Protein AF-A0A938QRY2-F1 (afdb_monomer)

Secondary structure (DSSP, 8-state):
--PPP-------------------------------------------------------------------------SSS--EEEEEEEETT-S-EEEEEEE-TT-EEEEEEEEEEEETTEEE-TB--TTT-EETTEETTBEEEEES--TT---EE-TTEEEEE-SSSEEEEEEE-SS-SSS--TTTTTT-EEEEEEEEEESSEE--EEEGGGGGGS-GGG-TTSEEEEE-SSEEEEEEHHHHHHTHHHHHHHHHHHHHHHHHHHHHHSS-GGGGPPEEEEE-SGGGGT-SEE-SSSEEE-THHHHS-GGG-GGGTTSTTS--HHHHHHHHHHHHTGGG--GGGTT-TTTSHHHHHHHHHHHTT-GGG-TTTTTTTTTHHHHHHH--HHHHHH-HHHHHHHHHHHHHHH-TTHHHHHHHHHTT--TTTTT--SSHHHHHHHHHHHHHHHHTS--HHHHHHTT---

Radius of gyration: 24.45 Å; Cα contacts (8 Å, |Δi|>4): 874; chains: 1; bounding box: 63×70×65 Å

Mean predicted aligned error: 9.19 Å

pLDDT: mean 85.68, std 22.12, range [24.5, 98.81]

Solvent-accessible surface area (backbone atoms only — not comparable to full-atom values): 26254 Å² total; per-residue (Å²): 137,87,84,85,81,88,78,81,82,77,83,80,83,79,87,60,68,78,84,82,79,90,74,91,83,84,89,90,89,83,90,87,88,88,88,91,82,90,80,90,78,91,77,92,78,92,78,91,76,91,76,92,75,93,74,93,71,94,69,89,72,80,77,78,88,83,66,91,72,73,64,72,61,80,43,94,48,57,45,48,51,64,50,44,73,51,73,48,69,47,48,47,57,33,60,71,36,57,61,25,34,25,31,46,54,76,36,57,33,44,38,37,39,48,63,38,32,26,57,88,81,42,79,25,41,33,57,25,39,61,88,82,32,67,46,95,86,30,25,26,48,13,29,32,38,31,57,51,86,48,76,87,60,76,73,41,73,32,26,50,50,35,78,47,65,28,86,43,73,29,47,34,33,38,32,58,36,71,72,49,88,73,34,51,63,67,43,66,41,74,67,32,36,54,36,30,47,37,36,44,35,31,79,33,25,9,26,22,67,40,44,48,92,47,50,94,75,50,67,62,95,53,32,67,54,42,39,33,30,40,31,48,95,46,37,32,39,50,44,48,39,68,49,48,64,75,33,48,94,37,30,58,54,9,44,53,41,52,37,52,45,49,51,50,42,26,60,43,36,69,50,55,33,77,84,68,42,58,44,32,39,36,69,21,70,76,46,57,85,46,35,68,59,44,57,48,55,48,28,35,28,25,52,47,38,63,72,47,57,69,48,45,17,55,45,29,45,54,41,82,78,24,60,51,60,66,63,34,30,38,49,17,50,44,47,64,24,35,72,31,26,42,57,69,39,66,72,44,70,71,24,62,14,44,58,38,27,52,50,37,30,60,75,70,69,52,53,91,72,43,96,46,79,90,52,56,52,72,58,47,66,64,38,61,74,70,55,55,49,69,56,42,47,74,30,42,50,60,38,33,41,60,55,48,52,48,39,72,73,65,32,85,59,27,56,34,45,36,30,51,66,43,66,84,39,43,45,73,76,40,55,70,78,88,45,68,35,37,25,40,40,42,48,48,53,47,45,19,64,38,65,75,44,86,50,61,69,58,40,57,58,66,52,52,58,103

Foldseek 3Di:
DDDDDDDDDDDDDDDFDDDDDDDDDDDDDDDDDDDDDDDDDDDDDDDDDDDDDDDDDPDPDPDDPPDPPPLQWFWADALKDDRFKTKTKAWQLHQKHQNQFWDAAFFKKKKAKAWWKAFPNDTAALQEDCVVHDELRGHAFHKWKAFFLAAPDHIDGATRIDMDGYRHGGTMIIHGRQDYNRFDQLQSSPPMGIIMIMMMGGSGIGAHEAELVCLLVRPLVSRPSQWYWYDYQAATETAGSVLCVVLVVQQSVLSVLLVLLQVLLCLLLVHHGSRSHHEYEYEYCVCVVRDQWAAHRHIYHHCCCRVNDLLRHSSNNNPLSRDCLVSQLSRLLRSCCHNNADVLCVLPSRQRSVVSSLSSCVVVVNCPNPPCSPPLCVCAVVLLVDNDVVCCSVDSSNVNNLVVVLCVVQHDCLSSQLSVVCNPDHNVQLVDPPDQQSSVVSSQVSSCRSRVHRPVVSCVSNPRHD

Sequence (466 aa):
MNAQPRGRTLLLAVAAAALALASGGACTTAADDGGPGEGEGEGEGEGEGEGEGEGEGEGEGEGDDESGIVYDVTVDVGPSGPYGTHTFAVPARTNWVNTGLFLRAGQTAQIAASGTWSVGGVAVTPAGEASLGTERGCPWGALVARSGLRFEDALTCIGAGATFTASVDDVVYVGMIASSDLGETYESRLTLDGQLTVTVTSAGDTVPTVPRDALATFPLGSVSSGWVELQSAHHLVTIEVAEVVADLDAAGASLDTLDDIYDVERQLRGQGPFLEQRVRWVKDATIASFAYMLAGNPIRCVPELMNGVATQRILRASEAATDIWGFSHELGHLFTMTNGAWVYQYNNMESWPNIFTLRVLRTLNRTAFQPNVDTYCDGRDAYLAGGAYETFKNDPFVQLCFLMEFEEQYGASFYEQFFQGMNSQTNEDVGWDGTDQATWRYVRDRFNLAAGEDTTPRWNAWRVPL

Structure (mmCIF, N/CA/C/O backbone):
data_AF-A0A938QRY2-F1
#
_entry.id   AF-A0A938QRY2-F1
#
loop_
_atom_site.group_PDB
_atom_site.id
_atom_site.type_symbol
_atom_site.label_atom_id
_atom_site.label_alt_id
_atom_site.label_comp_id
_atom_site.label_asym_id
_atom_site.label_entity_id
_atom_site.label_seq_id
_atom_site.pdbx_PDB_ins_code
_atom_site.Cartn_x
_atom_site.Cartn_y
_atom_site.Cartn_z
_atom_site.occupancy
_atom_site.B_iso_or_equiv
_atom_site.auth_seq_id
_atom_site.auth_comp_id
_atom_site.auth_asym_id
_atom_site.auth_atom_id
_atom_site.pdbx_PDB_model_num
ATOM 1 N N . MET A 1 1 ? -8.093 46.188 8.862 1.00 30.42 1 MET A N 1
ATOM 2 C CA . MET A 1 1 ? -8.497 46.200 7.442 1.00 30.42 1 MET A CA 1
ATOM 3 C C . MET A 1 1 ? -7.391 45.527 6.644 1.00 30.42 1 MET A C 1
ATOM 5 O O . MET A 1 1 ? -6.279 46.026 6.653 1.00 30.42 1 MET A O 1
ATOM 9 N N . ASN A 1 2 ? -7.737 44.373 6.067 1.00 30.55 2 ASN A N 1
ATOM 10 C CA . ASN A 1 2 ? -7.108 43.605 4.985 1.00 30.55 2 ASN A CA 1
ATOM 11 C C . ASN A 1 2 ? -5.617 43.238 5.077 1.00 30.55 2 ASN A C 1
ATOM 13 O O . ASN A 1 2 ? -4.759 43.934 4.549 1.00 30.55 2 ASN A O 1
ATOM 17 N N . ALA A 1 3 ? -5.357 42.049 5.629 1.00 24.50 3 ALA A N 1
ATOM 18 C CA . ALA A 1 3 ? -4.198 41.230 5.287 1.00 24.50 3 ALA A CA 1
ATOM 19 C C . ALA A 1 3 ? -4.676 40.082 4.375 1.00 24.50 3 ALA A C 1
ATOM 21 O O . ALA A 1 3 ? -5.581 39.337 4.750 1.00 24.50 3 ALA A O 1
ATOM 22 N N . GLN A 1 4 ? -4.120 39.985 3.166 1.00 24.50 4 GLN A N 1
ATOM 23 C CA . GLN A 1 4 ? -4.312 38.854 2.250 1.00 24.50 4 GLN A CA 1
ATOM 24 C C . GLN A 1 4 ? -3.376 37.700 2.643 1.00 24.50 4 GLN A C 1
ATOM 26 O O . GLN A 1 4 ? -2.191 37.960 2.870 1.00 24.50 4 GLN A O 1
ATOM 31 N N . PRO A 1 5 ? -3.835 36.437 2.661 1.00 31.09 5 PRO A N 1
ATOM 32 C CA . PRO A 1 5 ? -2.943 35.293 2.750 1.00 31.09 5 PRO A CA 1
ATOM 33 C C . PRO A 1 5 ? -2.466 34.875 1.350 1.00 31.09 5 PRO A C 1
ATOM 35 O O . PRO A 1 5 ? -3.246 34.798 0.401 1.00 31.09 5 PRO A O 1
ATOM 38 N N . ARG A 1 6 ? -1.164 34.597 1.229 1.00 29.06 6 ARG A N 1
ATOM 39 C CA . ARG A 1 6 ? -0.569 33.914 0.075 1.00 29.06 6 ARG A CA 1
ATOM 40 C C . ARG A 1 6 ? -0.876 32.421 0.204 1.00 29.06 6 ARG A C 1
ATOM 42 O O . ARG A 1 6 ? -0.249 31.743 1.010 1.00 29.06 6 ARG A O 1
ATOM 49 N N . GLY A 1 7 ? -1.846 31.930 -0.560 1.00 24.86 7 GLY A N 1
ATOM 50 C CA . GLY A 1 7 ? -2.059 30.497 -0.748 1.00 24.86 7 GLY A CA 1
ATOM 51 C C . GLY A 1 7 ? -1.039 29.953 -1.744 1.00 24.86 7 GLY A C 1
ATOM 52 O O . GLY A 1 7 ? -1.020 30.381 -2.896 1.00 24.86 7 GLY A O 1
ATOM 53 N N . ARG A 1 8 ? -0.175 29.038 -1.297 1.00 28.48 8 ARG A N 1
ATOM 54 C CA . ARG A 1 8 ? 0.527 28.103 -2.180 1.00 28.48 8 ARG A CA 1
ATOM 55 C C . ARG A 1 8 ? -0.443 26.957 -2.454 1.00 28.48 8 ARG A C 1
ATOM 57 O O . ARG A 1 8 ? -0.758 26.198 -1.545 1.00 28.48 8 ARG A O 1
ATOM 64 N N . THR A 1 9 ? -0.947 26.879 -3.677 1.00 26.42 9 THR A N 1
ATOM 65 C CA . THR A 1 9 ? -1.735 25.741 -4.155 1.00 26.42 9 THR A CA 1
ATOM 66 C C . THR A 1 9 ? -0.767 24.597 -4.438 1.00 26.42 9 THR A C 1
ATOM 68 O O . THR A 1 9 ? -0.006 24.662 -5.400 1.00 26.42 9 THR A O 1
ATOM 71 N N . LEU A 1 10 ? -0.754 23.586 -3.570 1.00 26.06 10 LEU A N 1
ATOM 72 C CA . LEU A 1 10 ? -0.122 22.298 -3.843 1.00 26.06 10 LEU A CA 1
ATOM 73 C C . LEU A 1 10 ? -1.037 21.570 -4.845 1.00 26.06 10 LEU A C 1
ATOM 75 O O . LEU A 1 10 ? -2.190 21.288 -4.518 1.00 26.06 10 LEU A O 1
ATOM 79 N N . LEU A 1 11 ? -0.583 21.349 -6.082 1.00 25.53 11 LEU A N 1
ATOM 80 C CA . LEU A 1 11 ? -1.295 20.482 -7.024 1.00 25.53 11 LEU A CA 1
ATOM 81 C C . LEU A 1 11 ? -1.089 19.027 -6.578 1.00 25.53 11 LEU A C 1
ATOM 83 O O . LEU A 1 11 ? 0.004 18.491 -6.734 1.00 25.53 11 LEU A O 1
ATOM 87 N N . LEU A 1 12 ? -2.133 18.398 -6.032 1.00 29.03 12 LEU A N 1
ATOM 88 C CA . LEU A 1 12 ? -2.225 16.939 -5.969 1.00 29.03 12 LEU A CA 1
ATOM 89 C C . LEU A 1 12 ? -2.516 16.422 -7.384 1.00 29.03 12 LEU A C 1
ATOM 91 O O . LEU A 1 12 ? -3.552 16.753 -7.963 1.00 29.03 12 LEU A O 1
ATOM 95 N N . ALA A 1 13 ? -1.613 15.613 -7.932 1.00 28.31 13 ALA A N 1
ATOM 96 C CA . ALA A 1 13 ? -1.893 14.806 -9.110 1.00 28.31 13 ALA A CA 1
ATOM 97 C C . ALA A 1 13 ? -2.621 13.534 -8.652 1.00 28.31 13 ALA A C 1
ATOM 99 O O . ALA A 1 13 ? -2.024 12.660 -8.031 1.00 28.31 13 ALA A O 1
ATOM 100 N N . VAL A 1 14 ? -3.924 13.459 -8.918 1.00 30.34 14 VAL A N 1
ATOM 101 C CA . VAL A 1 14 ? -4.709 12.225 -8.801 1.00 30.34 14 VAL A CA 1
ATOM 102 C C . VAL A 1 14 ? -4.684 11.564 -10.176 1.00 30.34 14 VAL A C 1
ATOM 104 O O . VAL A 1 14 ? -5.263 12.096 -11.124 1.00 30.34 14 VAL A O 1
ATOM 107 N N . ALA A 1 15 ? -3.983 10.438 -10.301 1.00 32.66 15 ALA A N 1
ATOM 108 C CA . ALA A 1 15 ? -4.029 9.612 -11.499 1.00 32.66 15 ALA A CA 1
ATOM 109 C C . ALA A 1 15 ? -5.317 8.772 -11.468 1.00 32.66 15 ALA A C 1
ATOM 111 O O . ALA A 1 15 ? -5.483 7.889 -10.634 1.00 32.66 15 ALA A O 1
ATOM 112 N N . ALA A 1 16 ? -6.258 9.093 -12.355 1.00 27.73 16 ALA A N 1
ATOM 113 C CA . ALA A 1 16 ? -7.406 8.251 -12.666 1.00 27.73 16 ALA A CA 1
ATOM 114 C C . ALA A 1 16 ? -7.140 7.593 -14.024 1.00 27.73 16 ALA A C 1
ATOM 116 O O . ALA A 1 16 ? -7.112 8.278 -15.050 1.00 27.73 16 ALA A O 1
ATOM 117 N N . ALA A 1 17 ? -6.915 6.280 -14.039 1.00 33.44 17 ALA A N 1
ATOM 118 C CA . ALA A 1 17 ? -6.698 5.532 -15.269 1.00 33.44 17 ALA A CA 1
ATOM 119 C C . ALA A 1 17 ? -8.042 5.173 -15.923 1.00 33.44 17 ALA A C 1
ATOM 121 O O . ALA A 1 17 ? -8.862 4.438 -15.372 1.00 33.44 17 ALA A O 1
ATOM 122 N N . ALA A 1 18 ? -8.259 5.677 -17.138 1.00 27.84 18 ALA A N 1
ATOM 123 C CA . ALA A 1 18 ? -9.341 5.238 -18.006 1.00 27.84 18 ALA A CA 1
ATOM 124 C C . ALA A 1 18 ? -8.944 3.925 -18.702 1.00 27.84 18 ALA A C 1
ATOM 126 O O . ALA A 1 18 ? -8.053 3.904 -19.549 1.00 27.84 18 ALA A O 1
ATOM 127 N N . LEU A 1 19 ? -9.641 2.833 -18.382 1.00 30.30 19 LEU A N 1
ATOM 128 C CA . LEU A 1 19 ? -9.538 1.575 -19.119 1.00 30.30 19 LEU A CA 1
ATOM 129 C C . LEU A 1 19 ? -10.195 1.746 -20.503 1.00 30.30 19 LEU A C 1
ATOM 131 O O . LEU A 1 19 ? -11.420 1.816 -20.626 1.00 30.30 19 LEU A O 1
ATOM 135 N N . ALA A 1 20 ? -9.385 1.850 -21.558 1.00 29.83 20 ALA A N 1
ATOM 136 C CA . ALA A 1 20 ? -9.870 2.012 -22.925 1.00 29.83 20 ALA A CA 1
ATOM 137 C C . ALA A 1 20 ? -10.377 0.677 -23.504 1.00 29.83 20 ALA A C 1
ATOM 139 O O . ALA A 1 20 ? -9.611 -0.154 -23.987 1.00 29.83 20 ALA A O 1
ATOM 140 N N . LEU A 1 21 ? -11.700 0.492 -23.517 1.00 31.72 21 LEU A N 1
ATOM 141 C CA . LEU A 1 21 ? -12.365 -0.476 -24.393 1.00 31.72 21 LEU A CA 1
ATOM 142 C C . LEU A 1 21 ? -12.368 0.068 -25.829 1.00 31.72 21 LEU A C 1
ATOM 144 O O . LEU A 1 21 ? -13.072 1.027 -26.151 1.00 31.72 21 LEU A O 1
ATOM 148 N N . ALA A 1 22 ? -11.577 -0.555 -26.702 1.00 29.14 22 ALA A N 1
ATOM 149 C CA . ALA A 1 22 ? -11.491 -0.211 -28.115 1.00 29.14 22 ALA A CA 1
ATOM 150 C C . ALA A 1 22 ? -12.839 -0.419 -28.835 1.00 29.14 22 ALA A C 1
ATOM 152 O O . ALA A 1 22 ? -13.303 -1.543 -29.027 1.00 29.14 22 AL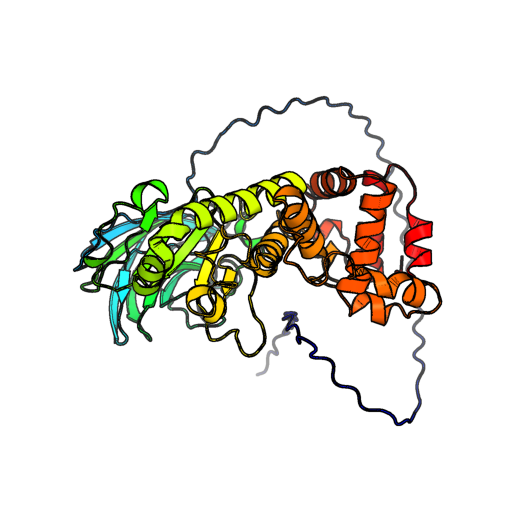A A O 1
ATOM 153 N N . SER A 1 23 ? -13.444 0.673 -29.308 1.00 32.38 23 SER A N 1
ATOM 154 C CA . SER A 1 23 ? -14.438 0.641 -30.384 1.00 32.38 23 SER A CA 1
ATOM 155 C C . SER A 1 23 ? -14.147 1.774 -31.369 1.00 32.38 23 SER A C 1
ATOM 157 O O . SER A 1 23 ? -13.996 2.933 -30.995 1.00 32.38 23 SER A O 1
ATOM 159 N N . GLY A 1 24 ? -13.954 1.401 -32.635 1.00 33.88 24 GLY A N 1
ATOM 160 C CA . GLY A 1 24 ? -13.515 2.301 -33.696 1.00 33.88 24 GLY A CA 1
ATOM 161 C C . GLY A 1 24 ? -14.592 3.288 -34.148 1.00 33.88 24 GLY A C 1
ATOM 162 O O . GLY A 1 24 ? -15.779 2.970 -34.181 1.00 33.88 24 GLY A O 1
ATOM 163 N N . GLY A 1 25 ? -14.160 4.473 -34.578 1.00 28.09 25 GLY A N 1
ATOM 164 C CA . GLY A 1 25 ? -15.021 5.470 -35.211 1.00 28.09 25 GLY A CA 1
ATOM 165 C C . GLY A 1 25 ? -14.231 6.718 -35.596 1.00 28.09 25 GLY A C 1
ATOM 166 O O . GLY A 1 25 ? -13.577 7.327 -34.763 1.00 28.09 25 GLY A O 1
ATOM 167 N N . ALA A 1 26 ? -14.245 7.050 -36.882 1.00 32.41 26 ALA A N 1
ATOM 168 C CA . ALA A 1 26 ? -13.320 7.956 -37.550 1.00 32.41 26 ALA A CA 1
ATOM 169 C C . ALA A 1 26 ? -13.656 9.467 -37.455 1.00 32.41 26 ALA A C 1
ATOM 171 O O . ALA A 1 26 ? -14.821 9.844 -37.433 1.00 32.41 26 ALA A O 1
ATOM 172 N N . CYS A 1 27 ? -12.593 10.279 -37.589 1.00 28.53 27 CYS A N 1
ATOM 173 C CA . CYS A 1 27 ? -12.458 11.525 -38.377 1.00 28.53 27 CYS A CA 1
ATOM 174 C C . CYS A 1 27 ? -13.296 12.782 -38.020 1.00 28.53 27 CYS A C 1
ATOM 176 O O . CYS A 1 27 ? -14.507 12.808 -38.204 1.00 28.53 27 CYS A O 1
ATOM 178 N N . THR A 1 28 ? -12.636 13.903 -37.677 1.00 30.59 28 THR A N 1
ATOM 179 C CA . THR A 1 28 ? -12.465 15.121 -38.522 1.00 30.59 28 THR A CA 1
ATOM 180 C C . THR A 1 28 ? -11.819 16.296 -37.757 1.00 30.59 28 THR A C 1
ATOM 182 O O . THR A 1 28 ? -11.776 16.334 -36.536 1.00 30.59 28 THR A O 1
ATOM 185 N N . THR A 1 29 ? -11.248 17.199 -38.554 1.00 37.53 29 THR A N 1
ATOM 186 C CA . THR A 1 29 ? -10.193 18.218 -38.377 1.00 37.53 29 THR A CA 1
ATOM 187 C C . THR A 1 29 ? -10.603 19.603 -37.837 1.00 37.53 29 THR A C 1
ATOM 189 O O . THR A 1 29 ? -11.745 19.991 -38.062 1.00 37.53 29 THR A O 1
ATOM 192 N N . ALA A 1 30 ? -9.610 20.381 -37.344 1.00 33.34 30 ALA A N 1
ATOM 193 C CA . ALA A 1 30 ? -9.299 21.826 -37.600 1.00 33.34 30 ALA A CA 1
ATOM 194 C C . ALA A 1 30 ? -8.798 22.550 -36.314 1.00 33.34 30 ALA A C 1
ATOM 196 O O . ALA A 1 30 ? -9.484 22.503 -35.303 1.00 33.34 30 ALA A O 1
ATOM 197 N N . ALA A 1 31 ? -7.529 22.991 -36.234 1.00 33.50 31 ALA A N 1
ATOM 198 C CA . ALA A 1 31 ? -6.972 24.331 -36.554 1.00 33.50 31 ALA A CA 1
ATOM 199 C C . ALA A 1 31 ? -7.366 25.461 -35.565 1.00 33.50 31 ALA A C 1
ATOM 201 O O . ALA A 1 31 ? -8.551 25.747 -35.449 1.00 33.50 31 ALA A O 1
ATOM 202 N N . ASP A 1 32 ? -6.407 26.112 -34.877 1.00 34.97 32 ASP A N 1
ATOM 203 C CA . ASP A 1 32 ? -5.857 27.443 -35.246 1.00 34.97 32 ASP A CA 1
ATOM 204 C C . ASP A 1 32 ? -4.970 28.105 -34.145 1.00 34.97 32 ASP A C 1
ATOM 206 O O . ASP A 1 32 ? -5.260 28.013 -32.955 1.00 34.97 32 ASP A O 1
ATOM 210 N N . ASP A 1 33 ? -3.896 28.746 -34.621 1.00 32.41 33 ASP A N 1
ATOM 211 C CA . ASP A 1 33 ? -3.043 29.874 -34.178 1.00 32.41 33 ASP A CA 1
ATOM 212 C C . ASP A 1 33 ? -2.858 30.374 -32.714 1.00 32.41 33 ASP A C 1
ATOM 214 O O . ASP A 1 33 ? -3.783 30.835 -32.049 1.00 32.41 33 ASP A O 1
ATOM 218 N N . GLY A 1 34 ? -1.572 30.582 -32.347 1.00 30.95 34 GLY A N 1
ATOM 219 C CA . GLY A 1 34 ? -1.058 31.950 -32.102 1.00 30.95 34 GLY A CA 1
ATOM 220 C C . GLY A 1 34 ? -0.321 32.280 -30.782 1.00 30.95 34 GLY A C 1
ATOM 221 O O . GLY A 1 34 ? -0.951 32.390 -29.736 1.00 30.95 34 GLY A O 1
ATOM 222 N N . GLY A 1 35 ? 0.975 32.643 -30.868 1.00 32.34 35 GLY A N 1
ATOM 223 C CA . GLY A 1 35 ? 1.604 33.656 -29.985 1.00 32.34 35 GLY A CA 1
ATOM 224 C C . GLY A 1 35 ? 3.000 33.341 -29.397 1.00 32.34 35 GLY A C 1
ATOM 225 O O . GLY A 1 35 ? 3.109 32.397 -28.621 1.00 32.34 35 GLY A O 1
ATOM 226 N N . PRO A 1 36 ? 4.056 34.142 -29.684 1.00 41.91 36 PRO A N 1
ATOM 227 C CA . PRO A 1 36 ? 5.399 33.973 -29.119 1.00 41.91 36 PRO A CA 1
ATOM 228 C C . PRO A 1 36 ? 5.621 34.835 -27.862 1.00 41.91 36 PRO A C 1
ATOM 230 O O . PRO A 1 36 ? 5.147 35.969 -27.784 1.00 41.91 36 PRO A O 1
ATOM 233 N N . GLY A 1 37 ? 6.388 34.317 -26.900 1.00 35.59 37 GLY A N 1
ATOM 234 C CA . GLY A 1 37 ? 6.862 35.057 -25.730 1.00 35.59 37 GLY A CA 1
ATOM 235 C C . GLY A 1 37 ? 8.364 34.868 -25.552 1.00 35.59 37 GLY A C 1
ATOM 236 O O . GLY A 1 37 ? 8.800 33.819 -25.093 1.00 35.59 37 GLY A O 1
ATOM 237 N N . GLU A 1 38 ? 9.136 35.879 -25.946 1.00 39.19 38 GLU A N 1
ATOM 238 C CA . GLU A 1 38 ? 10.567 35.992 -25.663 1.00 39.19 38 GLU A CA 1
ATOM 239 C C . GLU A 1 38 ? 10.788 36.402 -24.201 1.00 39.19 38 GLU A C 1
ATOM 241 O O . GLU A 1 38 ? 10.083 37.265 -23.670 1.00 39.19 38 GLU A O 1
ATOM 246 N N . GLY A 1 39 ? 11.784 35.796 -23.560 1.00 34.94 39 GLY A N 1
ATOM 247 C CA . GLY A 1 39 ? 12.218 36.129 -22.209 1.00 34.94 39 GLY A CA 1
ATOM 248 C C . GLY A 1 39 ? 13.662 35.699 -22.007 1.00 34.94 39 GLY A C 1
ATOM 249 O O . GLY A 1 39 ? 13.920 34.591 -21.549 1.00 34.94 39 GLY A O 1
ATOM 250 N N . GLU A 1 40 ? 14.588 36.576 -22.389 1.00 36.53 40 GLU A N 1
ATOM 251 C CA . GLU A 1 40 ? 16.009 36.461 -22.068 1.00 36.53 40 GLU A CA 1
ATOM 252 C C . GLU A 1 40 ? 16.238 36.671 -20.565 1.00 36.53 40 GLU A C 1
ATOM 254 O O . GLU A 1 40 ? 15.681 37.587 -19.953 1.00 36.53 40 GLU A O 1
ATOM 259 N N . GLY A 1 41 ? 17.081 35.827 -19.979 1.00 34.09 41 GLY A N 1
ATOM 260 C CA . GLY A 1 41 ? 17.512 35.924 -18.592 1.00 34.09 41 GLY A CA 1
ATOM 261 C C . GLY A 1 41 ? 18.838 35.204 -18.416 1.00 34.09 41 GLY A C 1
ATOM 262 O O . GLY A 1 41 ? 18.864 34.034 -18.050 1.00 34.09 41 GLY A O 1
ATOM 263 N N . GLU A 1 42 ? 19.927 35.909 -18.718 1.00 35.97 42 GLU A N 1
ATOM 264 C CA . GLU A 1 42 ? 21.288 35.482 -18.405 1.00 35.97 42 GLU A CA 1
ATOM 265 C C . GLU A 1 42 ? 21.507 35.464 -16.886 1.00 35.97 42 GLU A C 1
ATOM 267 O O . GLU A 1 42 ? 21.163 36.410 -16.173 1.00 35.97 42 GLU A O 1
ATOM 272 N N . GLY A 1 43 ? 22.102 34.379 -16.398 1.00 34.41 43 GLY A N 1
ATOM 273 C CA . GLY A 1 43 ? 22.508 34.212 -15.010 1.00 34.41 43 GLY A CA 1
ATOM 274 C C . GLY A 1 43 ? 23.695 33.267 -14.942 1.00 34.41 43 GLY A C 1
ATOM 275 O O . GLY A 1 43 ? 23.524 32.072 -14.725 1.00 34.41 43 GLY A O 1
ATOM 276 N N . GLU A 1 44 ? 24.890 33.811 -15.165 1.00 36.22 44 GLU A N 1
ATOM 277 C CA . GLU A 1 44 ? 26.151 33.121 -14.907 1.00 36.22 44 GLU A CA 1
ATOM 278 C C . GLU A 1 44 ? 26.337 32.910 -13.398 1.00 36.22 44 GLU A C 1
ATOM 280 O O . GLU A 1 44 ? 26.214 33.839 -12.596 1.00 36.22 44 GLU A O 1
ATOM 285 N N . GLY A 1 45 ? 26.647 31.674 -13.021 1.00 35.19 45 GLY A N 1
ATOM 286 C CA . GLY A 1 45 ? 27.006 31.282 -11.667 1.00 35.19 45 GLY A CA 1
ATOM 287 C C . GLY A 1 45 ? 28.014 30.148 -11.729 1.00 35.19 45 GLY A C 1
ATOM 288 O O . GLY A 1 45 ? 27.641 28.983 -11.632 1.00 35.19 45 GLY A O 1
ATOM 289 N N . GLU A 1 46 ? 29.283 30.498 -11.930 1.00 35.91 46 GLU A N 1
ATOM 290 C CA . GLU A 1 46 ? 30.403 29.576 -11.768 1.00 35.91 46 GLU A CA 1
ATOM 291 C C . GLU A 1 46 ? 30.564 29.209 -10.287 1.00 35.91 46 GLU A C 1
ATOM 293 O O . GLU A 1 46 ? 30.665 30.074 -9.413 1.00 35.91 46 GLU A O 1
ATOM 298 N N . GLY A 1 47 ? 30.593 27.909 -10.015 1.00 35.41 47 GLY A N 1
ATOM 299 C CA . GLY A 1 47 ? 30.887 27.336 -8.710 1.00 35.41 47 GLY A CA 1
ATOM 300 C C . GLY A 1 47 ? 31.654 26.039 -8.901 1.00 35.41 47 GLY A C 1
ATOM 301 O O . GLY A 1 47 ? 31.066 24.964 -8.878 1.00 35.41 47 GLY A O 1
ATOM 302 N N . GLU A 1 48 ? 32.962 26.155 -9.125 1.00 37.28 48 GLU A N 1
ATOM 303 C CA . GLU A 1 48 ? 33.882 25.022 -9.081 1.00 37.28 48 GLU A CA 1
ATOM 304 C C . GLU A 1 48 ? 34.027 24.526 -7.637 1.00 37.28 48 GLU A C 1
ATOM 306 O O . GLU A 1 48 ? 34.358 25.285 -6.722 1.00 37.28 48 GLU A O 1
ATOM 311 N N . GLY A 1 49 ? 33.779 23.235 -7.443 1.00 35.75 49 GLY A N 1
ATOM 312 C CA . GLY A 1 49 ? 34.021 22.517 -6.201 1.00 35.75 49 GLY A CA 1
ATOM 313 C C . GLY A 1 49 ? 34.542 21.128 -6.526 1.00 35.75 49 GLY A C 1
ATOM 314 O O . GLY A 1 49 ? 33.774 20.173 -6.559 1.00 35.75 49 GLY A O 1
ATOM 315 N N . GLU A 1 50 ? 35.843 21.031 -6.797 1.00 38.91 50 GLU A N 1
ATOM 316 C CA . GLU A 1 50 ? 36.546 19.752 -6.858 1.00 38.91 50 GLU A CA 1
ATOM 317 C C . GLU A 1 50 ? 36.655 19.156 -5.450 1.00 38.91 50 GLU A C 1
ATOM 319 O O . GLU A 1 50 ? 37.175 19.779 -4.521 1.00 38.91 50 GLU A O 1
ATOM 324 N N . GLY A 1 51 ? 36.158 17.932 -5.299 1.00 37.03 51 GLY A N 1
ATOM 325 C CA . GLY A 1 51 ? 36.315 17.115 -4.107 1.00 37.03 51 GLY A CA 1
ATOM 326 C C . GLY A 1 51 ? 36.535 15.670 -4.522 1.00 37.03 51 GLY A C 1
ATOM 327 O O . GLY A 1 51 ? 35.584 14.901 -4.609 1.00 37.03 51 GLY A O 1
ATOM 328 N N . GLU A 1 52 ? 37.789 15.315 -4.799 1.00 41.47 52 GLU A N 1
ATOM 329 C CA . GLU A 1 52 ? 38.205 13.921 -4.933 1.00 41.47 52 GLU A CA 1
ATOM 330 C C . GLU A 1 52 ? 38.174 13.241 -3.559 1.00 41.47 52 GLU A C 1
ATOM 332 O O . GLU A 1 52 ? 38.803 13.696 -2.599 1.00 41.47 52 GLU A O 1
ATOM 337 N N . GLY A 1 53 ? 37.436 12.139 -3.472 1.00 38.00 53 GLY A N 1
ATOM 338 C CA . GLY A 1 53 ? 37.390 11.265 -2.310 1.00 38.00 53 GLY A CA 1
ATOM 339 C C . GLY A 1 53 ? 37.292 9.819 -2.765 1.00 38.00 53 GLY A C 1
ATOM 340 O O . GLY A 1 53 ? 36.196 9.287 -2.904 1.00 38.00 53 GLY A O 1
ATOM 341 N N . GLU A 1 54 ? 38.444 9.192 -3.005 1.00 43.56 54 GLU A N 1
ATOM 342 C CA . GLU A 1 54 ? 38.541 7.739 -3.124 1.00 43.56 54 GLU A CA 1
ATOM 343 C C . GLU A 1 54 ? 38.310 7.105 -1.747 1.00 43.56 54 GLU A C 1
ATOM 345 O O . GLU A 1 54 ? 39.012 7.400 -0.776 1.00 43.56 54 GLU A O 1
ATOM 350 N N . GLY A 1 55 ? 37.310 6.232 -1.665 1.00 38.09 55 GLY A N 1
ATOM 351 C CA . GLY A 1 55 ? 37.005 5.439 -0.484 1.00 38.09 55 GLY A CA 1
ATOM 352 C C . GLY A 1 55 ? 36.550 4.052 -0.903 1.00 38.09 55 GLY A C 1
ATOM 353 O O . GLY A 1 55 ? 35.357 3.817 -1.071 1.00 38.09 55 GLY A O 1
ATOM 354 N N . GLU A 1 56 ? 37.505 3.139 -1.075 1.00 45.38 56 GLU A N 1
ATOM 355 C CA . GLU A 1 56 ? 37.220 1.707 -1.111 1.00 45.38 56 GLU A CA 1
ATOM 356 C C . GLU A 1 56 ? 36.774 1.262 0.287 1.00 45.38 56 GLU A C 1
ATOM 358 O O . GLU A 1 56 ? 37.530 1.337 1.258 1.00 45.38 56 GLU A O 1
ATOM 363 N N . GLY A 1 57 ? 35.520 0.830 0.390 1.00 37.34 57 GLY A N 1
ATOM 364 C CA . GLY A 1 57 ? 34.942 0.254 1.595 1.00 37.34 57 GLY A CA 1
ATOM 365 C C . GLY A 1 57 ? 34.187 -1.014 1.239 1.00 37.34 57 GLY A C 1
ATOM 366 O O . GLY A 1 57 ? 32.990 -0.965 0.972 1.00 37.34 57 GLY A O 1
ATOM 367 N N . GLU A 1 58 ? 34.885 -2.149 1.246 1.00 46.34 58 GLU A N 1
ATOM 368 C CA . GLU A 1 58 ? 34.240 -3.455 1.363 1.00 46.34 58 GLU A CA 1
ATOM 369 C C . GLU A 1 58 ? 33.652 -3.563 2.774 1.00 46.34 58 GLU A C 1
ATOM 371 O O . GLU A 1 58 ? 34.364 -3.765 3.759 1.00 46.34 58 GLU A O 1
ATOM 376 N N . GLY A 1 59 ? 32.344 -3.344 2.874 1.00 34.91 59 GLY A N 1
ATOM 377 C CA . GLY A 1 59 ? 31.561 -3.578 4.076 1.00 34.91 59 GLY A CA 1
ATOM 378 C C . GLY A 1 59 ? 30.587 -4.716 3.825 1.00 34.91 59 GLY A C 1
ATOM 379 O O . GLY A 1 59 ? 29.508 -4.492 3.282 1.00 34.91 59 GLY A O 1
ATOM 380 N N . GLU A 1 60 ? 30.954 -5.927 4.241 1.00 45.38 60 GLU A N 1
ATOM 381 C CA . GLU A 1 60 ? 29.975 -6.971 4.538 1.00 45.38 60 GLU A CA 1
ATOM 382 C C . GLU A 1 60 ? 29.158 -6.501 5.749 1.00 45.38 60 GLU A C 1
ATOM 384 O O . GLU A 1 60 ? 29.556 -6.654 6.903 1.00 45.38 60 GLU A O 1
ATOM 389 N N . GLY A 1 61 ? 28.050 -5.817 5.470 1.00 35.22 61 GLY A N 1
ATOM 390 C CA . GLY A 1 61 ? 27.066 -5.430 6.467 1.00 35.22 61 GLY A CA 1
ATOM 391 C C . GLY A 1 61 ? 26.141 -6.602 6.753 1.00 35.22 61 GLY A C 1
ATOM 392 O O . GLY A 1 61 ? 25.086 -6.718 6.135 1.00 35.22 61 GLY A O 1
ATOM 393 N N . GLU A 1 62 ? 26.520 -7.454 7.702 1.00 43.56 62 GLU A N 1
ATOM 394 C CA . GLU A 1 62 ? 25.524 -8.166 8.499 1.00 43.56 62 GLU A CA 1
ATOM 395 C C . GLU A 1 62 ? 24.749 -7.090 9.273 1.00 43.56 62 GLU A C 1
ATOM 397 O O . GLU A 1 62 ? 25.278 -6.451 10.181 1.00 43.56 62 GLU A O 1
ATOM 402 N N . GLY A 1 63 ? 23.535 -6.788 8.812 1.00 38.81 63 GLY A N 1
ATOM 403 C CA . GLY A 1 63 ? 22.660 -5.817 9.452 1.00 38.81 63 GLY A CA 1
ATOM 404 C C . GLY A 1 63 ? 22.251 -6.323 10.827 1.00 38.81 63 GLY A C 1
ATOM 405 O O . GLY A 1 63 ? 21.455 -7.250 10.929 1.00 38.81 63 GLY A O 1
ATOM 406 N N . ASP A 1 64 ? 22.811 -5.710 11.866 1.00 40.25 64 ASP A N 1
ATOM 407 C CA . ASP A 1 64 ? 22.349 -5.847 13.241 1.00 40.25 64 ASP A CA 1
ATOM 408 C C . ASP A 1 64 ? 20.867 -5.437 13.336 1.00 40.25 64 ASP A C 1
ATOM 410 O O . ASP A 1 64 ? 20.498 -4.287 13.077 1.00 40.25 64 ASP A O 1
ATOM 414 N N . ASP A 1 65 ? 20.029 -6.390 13.750 1.00 45.62 65 ASP A N 1
ATOM 415 C CA . ASP A 1 65 ? 18.601 -6.270 14.073 1.00 45.62 65 ASP A CA 1
ATOM 416 C C . ASP A 1 65 ? 18.346 -5.393 15.327 1.00 45.62 65 ASP A C 1
ATOM 418 O O . ASP A 1 65 ? 17.669 -5.793 16.279 1.00 45.62 65 ASP A O 1
ATOM 422 N N . GLU A 1 66 ? 18.887 -4.175 15.378 1.00 45.84 66 GLU A N 1
ATOM 423 C CA . GLU A 1 66 ? 18.719 -3.253 16.508 1.00 45.84 66 GLU A CA 1
ATOM 424 C C . GLU A 1 66 ? 17.634 -2.198 16.257 1.00 45.84 66 GLU A C 1
ATOM 426 O O . GLU A 1 66 ? 17.872 -1.000 16.144 1.00 45.84 66 GLU A O 1
ATOM 431 N N . SER A 1 67 ? 16.383 -2.648 16.254 1.00 43.53 67 SER A N 1
ATOM 432 C CA . SER A 1 67 ? 15.362 -2.096 17.154 1.00 43.53 67 SER A CA 1
ATOM 433 C C . SER A 1 67 ? 14.129 -2.986 17.057 1.00 43.53 67 SER A C 1
ATOM 435 O O . SER A 1 67 ? 13.446 -3.009 16.043 1.00 43.53 67 SER A O 1
ATOM 437 N N . GLY A 1 68 ? 13.829 -3.743 18.115 1.00 50.75 68 GLY A N 1
ATOM 438 C CA . GLY A 1 68 ? 12.651 -4.618 18.205 1.00 50.75 68 GLY A CA 1
ATOM 439 C C . GLY A 1 68 ? 11.307 -3.873 18.231 1.00 50.75 68 GLY A C 1
ATOM 440 O O . GLY A 1 68 ? 10.406 -4.254 18.979 1.00 50.75 68 GLY A O 1
ATOM 441 N N . ILE A 1 69 ? 11.169 -2.782 17.474 1.00 53.53 69 ILE A N 1
ATOM 442 C CA . ILE A 1 69 ? 9.912 -2.082 17.263 1.00 53.53 69 ILE A CA 1
ATOM 443 C C . ILE A 1 69 ? 9.120 -2.896 16.244 1.00 53.53 69 ILE A C 1
ATOM 445 O O . ILE A 1 69 ? 9.312 -2.792 15.037 1.00 53.53 69 ILE A O 1
ATOM 449 N N . VAL A 1 70 ? 8.208 -3.717 16.755 1.00 62.47 70 VAL A N 1
ATOM 450 C CA . VAL A 1 70 ? 7.185 -4.358 15.932 1.00 62.47 70 VAL A CA 1
ATOM 451 C C . VAL A 1 70 ? 6.228 -3.261 15.467 1.00 62.47 70 VAL A C 1
ATOM 453 O O . VAL A 1 70 ? 5.435 -2.744 16.253 1.00 62.47 70 VAL A O 1
ATOM 456 N N . TYR A 1 71 ? 6.327 -2.871 14.197 1.00 78.06 71 TYR A N 1
ATOM 457 C CA . TYR A 1 71 ? 5.438 -1.868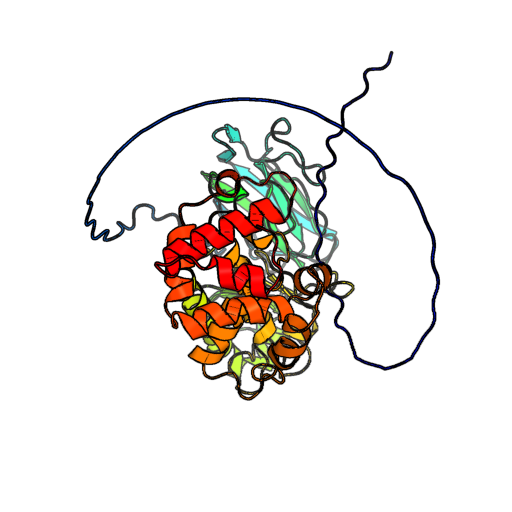 13.600 1.00 78.06 71 TYR A CA 1
ATOM 458 C C . TYR A 1 71 ? 4.022 -2.402 13.336 1.00 78.06 71 TYR A C 1
ATOM 460 O O . TYR A 1 71 ? 3.091 -1.619 13.129 1.00 78.06 71 TYR A O 1
ATOM 468 N N . ASP A 1 72 ? 3.842 -3.721 13.410 1.00 80.50 72 ASP A N 1
ATOM 469 C CA . ASP A 1 72 ? 2.554 -4.378 13.244 1.00 80.50 72 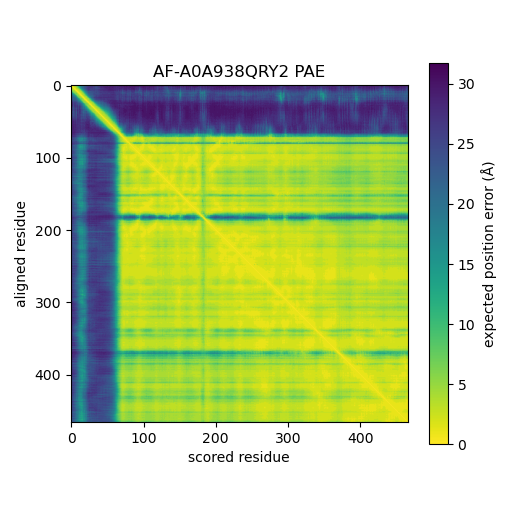ASP A CA 1
ATOM 470 C C . ASP A 1 72 ? 1.836 -4.541 14.584 1.00 80.50 72 ASP A C 1
ATOM 472 O O . ASP A 1 72 ? 2.106 -5.442 15.382 1.00 80.50 72 ASP A O 1
ATOM 476 N N . VAL A 1 73 ? 0.873 -3.660 14.825 1.00 90.62 73 VAL A N 1
ATOM 477 C CA . VAL A 1 73 ? 0.023 -3.732 16.011 1.00 90.62 73 VAL A CA 1
ATOM 478 C C . VAL A 1 73 ? -1.146 -4.668 15.733 1.00 90.62 73 VAL A C 1
ATOM 480 O O . VAL A 1 73 ? -1.984 -4.385 1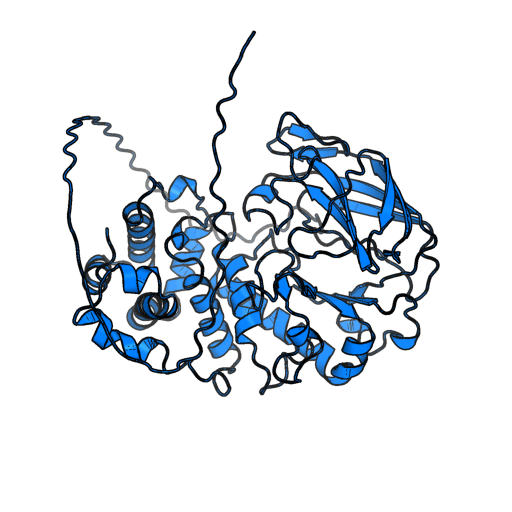4.880 1.00 90.62 73 VAL A O 1
ATOM 483 N N . THR A 1 74 ? -1.232 -5.754 16.498 1.00 92.56 74 THR A N 1
ATOM 484 C CA . THR A 1 74 ? -2.410 -6.630 16.537 1.00 92.56 74 THR A CA 1
ATOM 485 C C . THR A 1 74 ? -3.118 -6.467 17.875 1.00 92.56 74 THR A C 1
ATOM 487 O O . THR A 1 74 ? -2.483 -6.546 18.929 1.00 92.56 74 THR A O 1
ATOM 490 N N . VAL A 1 75 ? -4.434 -6.250 17.847 1.00 94.69 75 VAL A N 1
ATOM 491 C CA . VAL A 1 75 ? -5.263 -6.207 19.056 1.00 94.69 75 VAL A CA 1
ATOM 492 C C . VAL A 1 75 ? -5.918 -7.571 19.239 1.00 94.69 75 VAL A C 1
ATOM 494 O O . VAL A 1 75 ? -6.757 -7.975 18.437 1.00 94.69 75 VAL A O 1
ATOM 497 N N . ASP A 1 76 ? -5.521 -8.289 20.289 1.00 93.88 76 ASP A N 1
ATOM 498 C CA . ASP A 1 76 ? -6.077 -9.607 20.603 1.00 93.88 76 ASP A CA 1
ATOM 499 C C . ASP A 1 76 ? -7.521 -9.469 21.112 1.00 93.88 76 ASP A C 1
ATOM 501 O O . ASP A 1 76 ? -7.774 -9.000 22.229 1.00 93.88 76 ASP A O 1
ATOM 505 N N . VAL A 1 77 ? -8.469 -9.849 20.256 1.00 96.00 77 VAL A N 1
ATOM 506 C CA . VAL A 1 77 ? -9.903 -9.889 20.542 1.00 96.00 77 VAL A CA 1
ATOM 507 C C . VAL A 1 77 ? -10.460 -11.258 20.165 1.00 96.00 77 VAL A C 1
ATOM 509 O O . VAL A 1 77 ? -10.085 -11.858 19.158 1.00 96.00 77 VAL A O 1
ATOM 512 N N . GLY A 1 78 ? -11.397 -11.759 20.971 1.00 94.25 78 GLY A N 1
ATOM 513 C CA . GLY A 1 78 ? -12.099 -13.003 20.662 1.00 94.25 78 GLY A CA 1
ATOM 514 C C . GLY A 1 78 ? -12.994 -12.878 19.419 1.00 94.25 78 GLY A C 1
ATOM 515 O O . GLY A 1 78 ? -13.321 -11.769 18.992 1.00 94.25 78 GLY A O 1
ATOM 516 N N . PRO A 1 79 ? -13.465 -14.005 18.853 1.00 92.62 79 PRO A N 1
ATOM 517 C CA . PRO A 1 79 ? -14.322 -13.982 17.668 1.00 92.62 79 PRO A CA 1
ATOM 518 C C . PRO A 1 79 ? -15.677 -13.304 17.920 1.00 92.62 79 PRO A C 1
ATOM 520 O O . PRO A 1 79 ? -16.246 -12.724 17.007 1.00 92.62 79 PRO A O 1
ATOM 523 N N . SER A 1 80 ? -16.190 -13.322 19.149 1.00 90.38 80 SER A N 1
ATOM 524 C CA . SER A 1 80 ? -17.501 -12.759 19.481 1.00 90.38 80 SER A CA 1
ATOM 525 C C . SER A 1 80 ? -17.415 -11.680 20.555 1.00 90.38 80 SER A C 1
ATOM 527 O O . SER A 1 80 ? -16.682 -11.842 21.533 1.00 90.38 80 SER A O 1
ATOM 529 N N . GLY A 1 81 ? -18.239 -10.640 20.408 1.00 82.88 81 GLY A N 1
ATOM 530 C CA . GLY A 1 81 ? -18.378 -9.555 21.377 1.00 82.88 81 GLY A CA 1
ATOM 531 C C . GLY A 1 81 ? -19.153 -9.910 22.663 1.00 82.88 81 GLY A C 1
ATOM 532 O O . GLY A 1 81 ? -19.607 -11.044 22.848 1.00 82.88 81 GLY A O 1
ATOM 533 N N . PRO A 1 82 ? -19.343 -8.920 23.559 1.00 94.50 82 PRO A N 1
ATOM 534 C CA . PRO A 1 82 ? -19.033 -7.500 23.351 1.00 94.50 82 PRO A CA 1
ATOM 535 C C . PRO A 1 82 ? -17.528 -7.200 23.387 1.00 94.50 82 PRO A C 1
ATOM 537 O O . PRO A 1 82 ? -16.787 -7.871 24.098 1.00 94.50 82 PRO A O 1
ATOM 540 N N . TYR A 1 83 ? -17.104 -6.162 22.658 1.00 98.12 83 TYR A N 1
ATOM 541 C CA . TYR A 1 83 ? -15.704 -5.730 22.557 1.00 98.12 83 TYR A CA 1
ATOM 542 C C . TYR A 1 83 ? -15.062 -5.417 23.921 1.00 98.12 83 TYR A C 1
ATOM 544 O O . TYR A 1 83 ? -13.960 -5.859 24.203 1.00 98.12 83 TYR A O 1
ATOM 552 N N . GLY A 1 84 ? -15.746 -4.696 24.815 1.00 97.75 84 GLY A N 1
ATOM 553 C CA . GLY A 1 84 ? -15.203 -4.388 26.141 1.00 97.75 84 GLY A CA 1
ATOM 554 C C . GLY A 1 84 ? -14.168 -3.261 26.104 1.00 97.75 84 GLY A C 1
ATOM 555 O O . GLY A 1 84 ? -14.440 -2.207 25.527 1.00 97.75 84 GLY A O 1
ATOM 556 N N . THR A 1 85 ? -13.018 -3.451 26.758 1.00 98.31 85 THR A N 1
ATOM 557 C CA . THR A 1 85 ? -11.937 -2.455 26.857 1.00 98.31 85 THR A CA 1
ATOM 558 C C . THR A 1 85 ? -10.602 -3.090 26.496 1.00 98.31 85 THR A C 1
ATOM 560 O O . THR A 1 85 ? -10.186 -4.045 27.148 1.00 98.31 85 THR A O 1
ATOM 563 N N . HIS A 1 86 ? -9.903 -2.505 25.524 1.00 98.44 86 HIS A N 1
ATOM 564 C CA . HIS A 1 86 ? -8.574 -2.940 25.097 1.00 98.44 86 HIS A CA 1
ATOM 565 C C . HIS A 1 86 ? -7.605 -1.761 25.073 1.00 98.44 86 HIS A C 1
ATOM 567 O O . HIS A 1 86 ? -7.975 -0.652 24.680 1.00 98.44 86 HIS A O 1
ATOM 573 N N . THR A 1 87 ? -6.364 -2.020 25.483 1.00 98.19 87 THR A N 1
ATOM 574 C CA . THR A 1 87 ? -5.268 -1.050 25.484 1.00 98.19 87 THR A CA 1
ATOM 575 C C . THR A 1 87 ? -4.112 -1.599 24.662 1.00 98.19 87 THR A C 1
ATOM 577 O O . THR A 1 87 ? -3.671 -2.721 24.901 1.00 98.19 87 THR A O 1
ATOM 580 N N . PHE A 1 88 ? -3.614 -0.813 23.714 1.00 97.75 88 PHE A N 1
ATOM 581 C CA . PHE A 1 88 ? -2.545 -1.203 22.797 1.00 97.75 88 PHE A CA 1
ATOM 582 C C . PHE A 1 88 ? -1.674 0.003 22.425 1.00 97.75 88 PHE A C 1
ATOM 584 O O . PHE A 1 88 ? -2.048 1.158 22.649 1.00 97.75 88 PHE A O 1
ATOM 591 N N . ALA A 1 89 ? -0.484 -0.269 21.895 1.00 96.69 89 ALA A N 1
ATOM 592 C CA . ALA A 1 89 ? 0.412 0.765 21.395 1.00 96.69 89 ALA A CA 1
ATOM 593 C C . ALA A 1 89 ? 0.013 1.180 19.972 1.00 96.69 89 ALA A C 1
ATOM 595 O O . ALA A 1 89 ? -0.397 0.341 19.181 1.00 96.69 89 ALA A O 1
ATOM 596 N N . VAL A 1 90 ? 0.163 2.459 19.636 1.00 96.38 90 VAL A N 1
ATOM 597 C CA . VAL A 1 90 ? 0.059 2.972 18.263 1.00 96.38 90 VAL A CA 1
ATOM 598 C C . VAL A 1 90 ? 1.379 3.677 17.936 1.00 96.38 90 VAL A C 1
ATOM 600 O O . VAL A 1 90 ? 1.579 4.822 18.364 1.00 96.38 90 VAL A O 1
ATOM 603 N N . PRO A 1 91 ? 2.320 2.999 17.255 1.00 94.69 91 PRO A N 1
ATOM 604 C CA . PRO A 1 91 ? 3.586 3.590 16.833 1.00 94.69 91 PRO A CA 1
ATOM 605 C C . PRO A 1 91 ? 3.376 4.725 15.829 1.00 94.69 91 PRO A C 1
ATOM 607 O O . PRO A 1 91 ? 2.479 4.661 14.990 1.00 94.69 91 PRO A O 1
ATOM 610 N N . ALA A 1 92 ? 4.233 5.748 15.870 1.00 92.19 92 ALA A N 1
ATOM 611 C CA . ALA A 1 92 ? 4.152 6.879 14.940 1.00 92.19 92 ALA A CA 1
ATOM 612 C C . ALA A 1 92 ? 4.345 6.449 13.477 1.00 92.19 92 ALA A C 1
ATOM 614 O O . ALA A 1 92 ? 3.803 7.058 12.561 1.00 92.19 92 ALA A O 1
ATOM 615 N N . ARG A 1 93 ? 5.112 5.379 13.251 1.00 90.31 93 ARG A N 1
ATOM 616 C CA . ARG A 1 93 ? 5.427 4.856 11.916 1.00 90.31 93 ARG A CA 1
ATOM 617 C C . ARG A 1 93 ? 4.323 3.974 11.328 1.00 90.31 93 ARG A C 1
ATOM 619 O O . ARG A 1 93 ? 4.334 3.750 10.122 1.00 90.31 93 ARG A O 1
ATOM 626 N N . THR A 1 94 ? 3.360 3.523 12.133 1.00 89.50 94 THR A N 1
ATOM 627 C CA . THR A 1 94 ? 2.282 2.637 11.672 1.00 89.50 94 THR A CA 1
ATOM 628 C C . THR A 1 94 ? 1.167 3.426 10.996 1.00 89.50 94 THR A C 1
ATOM 630 O O . THR A 1 94 ? 0.621 4.336 11.618 1.00 89.50 94 THR A O 1
ATOM 633 N N . ASN A 1 95 ? 0.798 3.068 9.760 1.00 88.00 95 ASN A N 1
ATOM 634 C CA . ASN A 1 95 ? -0.264 3.746 8.997 1.00 88.00 95 ASN A CA 1
ATOM 635 C C . ASN A 1 95 ? -1.616 3.736 9.732 1.00 88.00 95 ASN A C 1
ATOM 637 O O . ASN A 1 95 ? -2.023 4.730 10.333 1.00 88.00 95 ASN A O 1
ATOM 641 N N . TRP A 1 96 ? -2.298 2.590 9.717 1.00 93.12 96 TRP A N 1
ATOM 642 C CA . TRP A 1 96 ? -3.594 2.402 10.364 1.00 93.12 96 TRP A CA 1
ATOM 643 C C . TRP A 1 96 ? -3.588 1.133 11.204 1.00 93.12 96 TRP A C 1
ATOM 645 O O . TRP A 1 96 ? -3.279 0.045 10.712 1.00 93.12 96 TRP A O 1
ATOM 655 N N . VAL A 1 97 ? -3.971 1.275 12.471 1.00 95.62 97 VAL A N 1
ATOM 656 C CA . VAL A 1 97 ? -4.128 0.164 13.409 1.00 95.62 97 VAL A CA 1
ATOM 657 C C . VAL A 1 97 ? -5.590 -0.255 13.437 1.00 95.62 97 VAL A C 1
ATOM 659 O O . VAL A 1 97 ? -6.470 0.549 13.759 1.00 95.62 97 VAL A O 1
ATOM 662 N N . ASN A 1 98 ? -5.842 -1.525 13.119 1.00 97.31 98 ASN A N 1
ATOM 663 C CA . ASN A 1 98 ? -7.128 -2.158 13.373 1.00 97.31 98 ASN A CA 1
ATOM 664 C C . ASN A 1 98 ? -7.324 -2.272 14.883 1.00 97.31 98 ASN A C 1
ATOM 666 O O . ASN A 1 98 ? -6.532 -2.911 15.571 1.00 97.31 98 ASN A O 1
ATOM 670 N N . THR A 1 99 ? -8.375 -1.648 15.407 1.00 98.31 99 THR A N 1
ATOM 671 C CA . THR A 1 99 ? -8.651 -1.698 16.847 1.00 98.31 99 THR A CA 1
ATOM 672 C C . THR A 1 99 ? -9.252 -3.033 17.291 1.00 98.31 99 THR A C 1
ATOM 674 O O . THR A 1 99 ? -9.368 -3.273 18.484 1.00 98.31 99 THR A O 1
ATOM 677 N N . GLY A 1 100 ? -9.668 -3.890 16.356 1.00 98.19 100 GLY A N 1
ATOM 678 C CA . GLY A 1 100 ? -10.448 -5.093 16.632 1.00 98.19 100 GLY A CA 1
ATOM 679 C C . GLY A 1 100 ? -11.916 -4.801 16.957 1.00 98.19 100 GLY A C 1
ATOM 680 O O . GLY A 1 100 ? -12.625 -5.690 17.421 1.00 98.19 100 GLY A O 1
ATOM 681 N N . LEU A 1 101 ? -12.385 -3.565 16.753 1.00 98.62 101 LEU A N 1
ATOM 682 C CA . LEU A 1 101 ? -13.756 -3.129 17.020 1.00 98.62 101 LEU A CA 1
ATOM 683 C C . LEU A 1 101 ? -14.535 -2.960 15.715 1.00 98.62 101 LEU A C 1
ATOM 685 O O . LEU A 1 101 ? -14.092 -2.258 14.810 1.00 98.62 101 LEU A O 1
ATOM 689 N N . PHE A 1 102 ? -15.745 -3.508 15.669 1.00 98.50 102 PHE A N 1
ATOM 690 C CA . PHE A 1 102 ? -16.755 -3.184 14.667 1.00 98.50 102 PHE A CA 1
ATOM 691 C C . PHE A 1 102 ? -17.858 -2.332 15.293 1.00 98.50 102 PHE A C 1
ATOM 693 O O . PHE A 1 102 ? -18.422 -2.691 16.335 1.00 98.50 102 PHE A O 1
ATOM 700 N N . LEU A 1 103 ? -18.207 -1.228 14.636 1.00 98.25 103 LEU A N 1
ATOM 701 C CA . LEU A 1 103 ? -19.335 -0.387 15.019 1.00 98.25 103 LEU A CA 1
ATOM 702 C C . LEU A 1 103 ? -20.335 -0.297 13.877 1.00 98.25 103 LEU A C 1
ATOM 704 O O . LEU A 1 103 ? -19.974 -0.055 12.731 1.00 98.25 103 LEU A O 1
ATOM 708 N N . ARG A 1 104 ? -21.613 -0.417 14.225 1.00 97.75 104 ARG A N 1
ATOM 709 C CA . ARG A 1 104 ? -22.725 -0.030 13.357 1.00 97.75 104 ARG A CA 1
ATOM 710 C C . ARG A 1 104 ? -22.922 1.479 13.406 1.00 97.75 104 ARG A C 1
ATOM 712 O O . ARG A 1 104 ? -22.616 2.112 14.420 1.00 97.75 104 ARG A O 1
ATOM 719 N N . ALA A 1 105 ? -23.499 2.044 12.353 1.00 97.62 105 ALA A N 1
ATOM 720 C CA . ALA A 1 105 ? -23.830 3.456 12.269 1.00 97.62 105 ALA A CA 1
ATOM 721 C C . ALA A 1 105 ? -24.598 3.926 13.522 1.00 97.62 105 ALA A C 1
ATOM 723 O O . ALA A 1 105 ? -25.595 3.332 13.940 1.00 97.62 105 ALA A O 1
ATOM 724 N N . GLY A 1 106 ? -24.110 4.997 14.147 1.00 98.06 106 GLY A N 1
ATOM 725 C CA . GLY A 1 106 ? -24.644 5.569 15.383 1.00 98.06 106 GLY A CA 1
ATOM 726 C C . GLY A 1 106 ? -24.156 4.911 16.680 1.00 98.06 106 GLY A C 1
ATOM 727 O O . GLY A 1 106 ? -24.378 5.479 17.751 1.00 98.06 106 GLY A O 1
ATOM 728 N N . GLN A 1 107 ? -23.478 3.759 16.629 1.00 98.25 107 GLN A N 1
ATOM 729 C CA . GLN A 1 107 ? -22.794 3.207 17.801 1.00 98.25 107 GLN A CA 1
ATOM 730 C C . GLN A 1 107 ? -21.530 4.010 18.119 1.00 98.25 107 GLN A C 1
ATOM 732 O O . GLN A 1 107 ? -20.972 4.708 17.268 1.00 98.25 107 GLN A O 1
ATOM 737 N N . THR A 1 108 ? -21.083 3.915 19.370 1.00 98.62 108 THR A N 1
ATOM 738 C CA . THR A 1 108 ? -19.992 4.741 19.883 1.00 98.62 108 THR A CA 1
ATOM 739 C C . THR A 1 108 ? -18.880 3.932 20.537 1.00 98.62 108 THR A C 1
ATOM 741 O O . THR A 1 108 ? -19.071 2.801 20.997 1.00 98.62 108 THR A O 1
ATOM 744 N N . ALA A 1 109 ? -17.703 4.545 20.602 1.00 98.69 109 ALA A N 1
ATOM 745 C CA . ALA A 1 109 ? -16.572 4.084 21.393 1.00 98.69 109 ALA A CA 1
ATOM 746 C C . ALA A 1 109 ? -15.985 5.249 22.190 1.00 98.69 109 ALA A C 1
ATOM 748 O O . ALA A 1 109 ? -15.915 6.377 21.703 1.00 98.69 109 ALA A O 1
ATOM 749 N N . GLN A 1 110 ? -15.549 4.973 23.415 1.00 98.75 110 GLN A N 1
ATOM 750 C CA . GLN A 1 110 ? -14.698 5.885 24.170 1.00 98.75 110 GLN A CA 1
ATOM 751 C C . GLN A 1 110 ? -13.250 5.551 23.840 1.00 98.75 110 GLN A C 1
ATOM 753 O O . GLN A 1 110 ? -12.815 4.423 24.076 1.00 98.75 110 GLN A O 1
ATOM 758 N N . ILE A 1 111 ? -12.520 6.515 23.289 1.00 98.75 111 ILE A N 1
ATOM 759 C CA . ILE A 1 111 ? -11.110 6.361 22.937 1.00 98.75 111 ILE A CA 1
ATOM 760 C C . ILE A 1 111 ? -10.322 7.342 23.793 1.00 98.75 111 ILE A C 1
ATOM 762 O O . ILE A 1 111 ? -10.660 8.522 23.840 1.00 98.75 111 ILE A O 1
ATOM 766 N N . ALA A 1 112 ? -9.295 6.859 24.481 1.00 98.56 112 ALA A N 1
ATOM 767 C CA . ALA A 1 112 ? -8.381 7.665 25.280 1.00 98.56 112 ALA A CA 1
ATOM 768 C C . ALA A 1 112 ? -6.939 7.339 24.901 1.00 98.56 112 ALA A C 1
A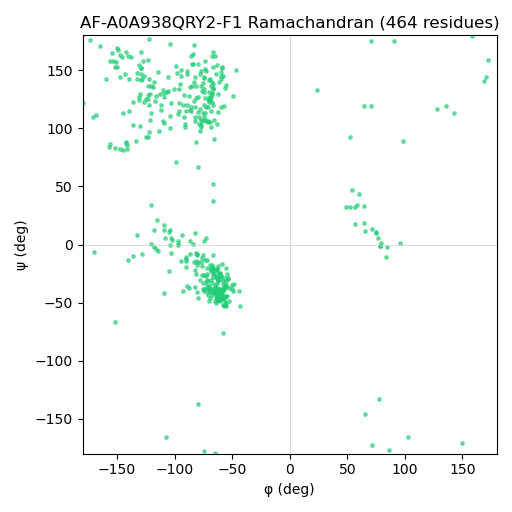TOM 770 O O . ALA A 1 112 ? -6.631 6.194 24.571 1.00 98.56 112 ALA A O 1
ATOM 771 N N . ALA A 1 113 ? -6.056 8.329 24.966 1.00 98.38 113 ALA A N 1
ATOM 772 C CA . ALA A 1 113 ? -4.668 8.163 24.578 1.00 98.38 113 ALA A CA 1
ATOM 773 C C . ALA A 1 113 ? -3.708 8.949 25.465 1.00 98.38 113 ALA A C 1
ATOM 775 O O . ALA A 1 113 ? -4.006 10.047 25.939 1.00 98.38 113 ALA A O 1
ATOM 776 N N . SER A 1 114 ? -2.526 8.379 25.661 1.00 98.25 114 SER A N 1
ATOM 777 C CA . SER A 1 114 ? -1.410 9.000 26.367 1.00 98.25 114 SER A CA 1
ATOM 778 C C . SER A 1 114 ? -0.085 8.638 25.698 1.00 98.25 114 SER A C 1
ATOM 780 O O . SER A 1 114 ? -0.026 7.734 24.867 1.00 98.25 114 SER A O 1
ATOM 782 N N . GLY A 1 115 ? 0.982 9.354 26.048 1.00 97.44 115 GLY A N 1
ATOM 783 C CA . GLY A 1 115 ? 2.289 9.223 25.405 1.00 97.44 115 GLY A CA 1
ATOM 784 C C . GLY A 1 115 ? 2.563 10.360 24.428 1.00 97.44 115 GLY A C 1
ATOM 785 O O . GLY A 1 115 ? 1.898 11.399 24.468 1.00 97.44 115 GLY A O 1
ATOM 786 N N . THR A 1 116 ? 3.572 10.166 23.586 1.00 97.00 116 THR A N 1
ATOM 787 C CA . THR A 1 116 ? 4.047 11.173 22.635 1.00 97.00 116 THR A CA 1
ATOM 788 C C . THR A 1 116 ? 4.566 10.514 21.367 1.00 97.00 116 THR A C 1
ATOM 790 O O . THR A 1 116 ? 5.228 9.476 21.429 1.00 97.00 116 THR A O 1
ATOM 793 N N . TRP A 1 117 ? 4.332 11.175 20.242 1.00 96.31 117 TRP A N 1
ATOM 794 C CA . TRP A 1 117 ? 5.048 10.933 18.992 1.00 96.31 117 TRP A CA 1
ATOM 795 C C . TRP A 1 117 ? 6.074 12.048 18.751 1.00 96.31 117 TRP A C 1
ATOM 797 O O . TRP A 1 117 ? 6.094 13.048 19.469 1.00 96.31 117 TRP A O 1
ATOM 807 N N . SER A 1 118 ? 6.912 11.884 17.733 1.00 93.81 118 SER A N 1
ATOM 808 C CA . SER A 1 118 ? 7.808 12.903 17.190 1.00 93.81 118 SER A CA 1
ATOM 809 C C . SER A 1 118 ? 7.516 13.085 15.702 1.00 93.81 118 SER A C 1
ATOM 811 O O . SER A 1 118 ? 7.542 12.108 14.955 1.00 93.81 118 SER A O 1
ATOM 813 N N . VAL A 1 119 ? 7.234 14.318 15.277 1.00 90.81 119 VAL A N 1
ATOM 814 C CA . VAL A 1 119 ? 6.977 14.693 13.877 1.00 90.81 119 VAL A CA 1
ATOM 815 C C . VAL A 1 119 ? 8.008 15.740 13.474 1.00 90.81 119 VAL A C 1
ATOM 817 O O . VAL A 1 119 ? 8.027 16.835 14.033 1.00 90.81 119 VAL A O 1
ATOM 820 N N . GLY A 1 120 ? 8.917 15.400 12.555 1.00 86.12 120 GLY A N 1
ATOM 821 C CA . GLY A 1 120 ? 10.006 16.304 12.161 1.00 86.12 120 GLY A CA 1
ATOM 822 C C . GLY A 1 120 ? 10.903 16.731 13.334 1.00 86.12 120 GLY A C 1
ATOM 823 O O . GLY A 1 120 ? 11.343 17.877 13.395 1.00 86.12 120 GLY A O 1
ATOM 824 N N . GLY A 1 121 ? 11.112 15.843 14.314 1.00 90.00 121 GLY A N 1
ATOM 825 C CA . GLY A 1 121 ? 11.865 16.132 15.542 1.00 90.00 121 GLY A CA 1
ATOM 826 C C . GLY A 1 121 ? 11.090 16.918 16.610 1.00 90.00 121 GLY A C 1
ATOM 827 O O . GLY A 1 121 ? 11.629 17.177 17.687 1.00 90.00 121 GLY A O 1
ATOM 828 N N . VAL A 1 122 ? 9.833 17.289 16.347 1.00 92.31 122 VAL A N 1
ATOM 829 C CA . VAL A 1 122 ? 8.959 17.964 17.312 1.00 92.31 122 VAL A CA 1
ATOM 830 C C . VAL A 1 122 ? 8.140 16.925 18.066 1.00 92.31 122 VAL A C 1
ATOM 832 O O . VAL A 1 122 ? 7.354 16.193 17.469 1.00 92.31 122 VAL A O 1
ATOM 835 N N . ALA A 1 123 ? 8.289 16.880 19.391 1.00 96.25 123 ALA A N 1
ATOM 836 C CA . ALA A 1 123 ? 7.460 16.030 20.238 1.00 96.25 123 ALA A CA 1
ATOM 837 C C . ALA A 1 123 ? 6.004 16.521 20.232 1.00 96.25 123 ALA A C 1
ATOM 839 O O . ALA A 1 123 ? 5.726 17.661 20.610 1.00 96.25 123 ALA A O 1
ATOM 840 N N . VAL A 1 124 ? 5.075 15.648 19.849 1.00 96.50 124 VAL A N 1
ATOM 841 C CA . VAL A 1 124 ? 3.639 15.931 19.782 1.00 96.50 124 VAL A CA 1
ATOM 842 C C . VAL A 1 124 ? 2.865 15.030 20.742 1.00 96.50 124 VAL A C 1
ATOM 844 O O . VAL A 1 124 ? 3.155 13.843 20.912 1.00 96.50 124 VAL A O 1
ATOM 847 N N . THR A 1 125 ? 1.870 15.613 21.407 1.00 97.38 125 THR A N 1
ATOM 848 C CA . THR A 1 125 ? 0.904 14.870 22.235 1.00 97.38 125 THR A CA 1
ATOM 849 C C . THR A 1 125 ? -0.216 14.309 21.348 1.00 97.38 125 THR A C 1
ATOM 851 O O . THR A 1 125 ? -0.323 14.729 20.197 1.00 97.38 125 THR A O 1
ATOM 854 N N . PRO A 1 126 ? -1.124 13.451 21.856 1.00 97.62 126 PRO A N 1
ATOM 855 C CA . PRO A 1 126 ? -2.247 12.950 21.060 1.00 97.62 126 PRO A CA 1
ATOM 856 C C . PRO A 1 126 ? -3.131 14.040 20.430 1.00 97.62 126 PRO A C 1
ATOM 858 O O . PRO A 1 126 ? -3.854 13.757 19.481 1.00 97.62 126 PRO A O 1
ATOM 861 N N . ALA A 1 127 ? -3.106 15.277 20.946 1.00 97.19 127 ALA A N 1
ATOM 862 C CA . ALA A 1 127 ? -3.831 16.416 20.378 1.00 97.19 127 ALA A CA 1
ATOM 863 C C . ALA A 1 127 ? -3.240 16.949 19.054 1.00 97.19 127 ALA A C 1
ATOM 865 O O . ALA A 1 127 ? -3.914 17.716 18.369 1.00 97.19 127 ALA A O 1
ATOM 866 N N . GLY A 1 128 ? -2.016 16.545 18.698 1.00 95.94 128 GLY A N 1
ATOM 867 C CA . GLY A 1 128 ? -1.267 17.069 17.557 1.00 95.94 128 GLY A CA 1
ATOM 868 C C . GLY A 1 128 ? -0.746 18.493 17.760 1.00 95.94 128 GLY A C 1
ATOM 869 O O . GLY A 1 128 ? -0.829 19.054 18.855 1.00 95.94 128 GLY A O 1
ATOM 870 N N . GLU A 1 129 ? -0.195 19.070 16.693 1.00 95.75 129 GLU A N 1
ATOM 871 C CA . GLU A 1 129 ? 0.385 20.413 16.658 1.00 95.75 129 GLU A CA 1
ATOM 872 C C . GLU A 1 129 ? -0.056 21.146 15.381 1.00 95.75 129 GLU A C 1
ATOM 874 O O . GLU A 1 129 ? 0.440 20.904 14.282 1.00 95.75 129 GLU A O 1
ATOM 879 N N . ALA A 1 130 ? -1.016 22.063 15.524 1.00 94.69 130 ALA A N 1
ATOM 880 C CA . ALA A 1 130 ? -1.641 22.736 14.384 1.00 94.69 130 ALA A CA 1
ATOM 881 C C . ALA A 1 130 ? -0.677 23.669 13.636 1.00 94.69 130 ALA A C 1
ATOM 883 O O . ALA A 1 130 ? -0.936 24.013 12.484 1.00 94.69 130 ALA A O 1
ATOM 884 N N . SER A 1 131 ? 0.422 24.093 14.275 1.00 94.25 131 SER A N 1
ATOM 885 C CA . SER A 1 131 ? 1.456 24.893 13.611 1.00 94.25 131 SER A CA 1
ATOM 886 C C . SER A 1 131 ? 2.291 24.098 12.606 1.00 94.25 131 SER A C 1
ATOM 888 O O . SER A 1 131 ? 2.872 24.713 11.712 1.00 94.25 131 SER A O 1
ATOM 890 N N . LEU A 1 132 ? 2.318 22.762 12.708 1.00 91.62 132 LEU A N 1
ATOM 891 C CA . LEU A 1 132 ? 2.922 21.904 11.686 1.00 91.62 132 LEU A CA 1
ATOM 892 C C . LEU A 1 132 ? 2.025 21.831 10.447 1.00 91.62 132 LEU A C 1
ATOM 894 O O . LEU A 1 132 ? 2.518 21.879 9.327 1.00 91.62 132 LEU A O 1
ATOM 898 N N . GLY A 1 133 ? 0.710 21.781 10.657 1.00 92.56 133 GLY A N 1
ATOM 899 C CA . GLY A 1 133 ? -0.292 21.738 9.604 1.00 92.56 133 GLY A CA 1
ATOM 900 C C . GLY A 1 133 ? -1.612 21.167 10.107 1.00 92.56 133 GLY A C 1
ATOM 901 O O . GLY A 1 133 ? -1.761 20.799 11.277 1.00 92.56 133 GLY A O 1
ATOM 902 N N . THR A 1 134 ? -2.589 21.103 9.209 1.00 92.56 134 THR A N 1
ATOM 903 C CA . THR A 1 134 ? -3.880 20.465 9.472 1.00 92.56 134 THR A CA 1
ATOM 904 C C . THR A 1 134 ? -4.322 19.678 8.257 1.00 92.56 134 THR A C 1
ATOM 906 O O . THR A 1 134 ? -4.199 20.184 7.145 1.00 92.56 134 THR A O 1
ATOM 909 N N . GLU A 1 135 ? -4.940 18.526 8.482 1.00 90.00 135 GLU A N 1
ATOM 910 C CA . GLU A 1 135 ? -5.582 17.725 7.444 1.00 90.00 135 GLU A CA 1
ATOM 911 C C . GLU A 1 135 ? -6.996 17.367 7.897 1.00 90.00 135 GLU A C 1
ATOM 913 O O . GLU A 1 135 ? -7.207 16.946 9.037 1.00 90.00 135 GLU A O 1
ATOM 918 N N . ARG A 1 136 ? -7.990 17.613 7.034 1.00 88.56 136 ARG A N 1
ATOM 919 C CA . ARG A 1 136 ? -9.426 17.390 7.323 1.00 88.56 136 ARG A CA 1
ATOM 920 C C . ARG A 1 136 ? -9.901 17.969 8.665 1.00 88.56 136 ARG A C 1
ATOM 922 O O . ARG A 1 136 ? -10.803 17.442 9.311 1.00 88.56 136 ARG A O 1
ATOM 929 N N . GLY A 1 137 ? -9.298 19.082 9.082 1.00 91.31 137 GLY A N 1
ATOM 930 C CA . GLY A 1 137 ? -9.615 19.770 10.336 1.00 91.31 137 GLY A CA 1
ATOM 931 C C . GLY A 1 137 ? -8.904 19.226 11.581 1.00 91.31 137 GLY A C 1
ATOM 932 O O . GLY A 1 137 ? -9.059 19.820 12.647 1.00 91.31 137 GLY A O 1
ATOM 933 N N . CYS A 1 138 ? -8.102 18.165 11.467 1.00 94.19 138 CYS A N 1
ATOM 934 C CA . CYS A 1 138 ? -7.257 17.671 12.551 1.00 94.19 138 CYS A CA 1
ATOM 935 C C . CYS A 1 138 ? -5.834 18.242 12.437 1.00 94.19 138 CYS A C 1
ATOM 937 O O . CYS A 1 138 ? -5.286 18.283 11.334 1.00 94.19 138 CYS A O 1
ATOM 939 N N . PRO A 1 139 ? -5.205 18.665 13.547 1.00 95.06 139 PRO A N 1
ATOM 940 C CA . PRO A 1 139 ? -3.783 19.000 13.566 1.00 95.06 139 PRO A CA 1
ATOM 941 C C . PRO A 1 139 ? -2.907 17.822 13.130 1.00 95.06 139 PRO A C 1
ATOM 943 O O . PRO A 1 139 ? -3.198 16.675 13.474 1.00 95.06 139 PRO A O 1
ATOM 946 N N . TRP A 1 140 ? -1.804 18.093 12.434 1.00 93.62 140 TRP A N 1
ATOM 947 C CA . TRP A 1 140 ? -0.784 17.070 12.195 1.00 93.62 140 TRP A CA 1
ATOM 948 C C . TRP A 1 140 ? -0.224 16.546 13.521 1.00 93.62 140 TRP A C 1
ATOM 950 O O . TRP A 1 140 ? -0.094 17.282 14.501 1.00 93.62 140 TRP A O 1
ATOM 960 N N . GLY A 1 141 ? 0.059 15.248 13.579 1.00 93.19 141 GLY A N 1
ATOM 961 C CA . GLY A 1 141 ? 0.439 14.558 14.809 1.00 93.19 141 GLY A CA 1
ATOM 962 C C . GLY A 1 141 ? -0.727 14.214 15.742 1.00 93.19 141 GLY A C 1
ATOM 963 O O . GLY A 1 141 ? -0.498 13.636 16.801 1.00 93.19 141 GLY A O 1
ATOM 964 N N . ALA A 1 142 ? -1.973 14.566 15.402 1.00 95.75 142 ALA A N 1
ATOM 965 C CA . ALA A 1 142 ? -3.124 14.195 16.219 1.00 95.75 142 ALA A CA 1
ATOM 966 C C . ALA A 1 142 ? -3.465 12.708 16.061 1.00 95.75 142 ALA A C 1
ATOM 968 O O . ALA A 1 142 ? -3.399 12.154 14.960 1.00 95.75 142 ALA A O 1
ATOM 969 N N . LEU A 1 143 ? -3.899 12.079 17.158 1.00 97.38 143 LEU A N 1
ATOM 970 C CA . LEU A 1 143 ? -4.576 10.789 17.102 1.00 97.38 143 LEU A CA 1
ATOM 971 C C . LEU A 1 143 ? -5.958 10.988 16.481 1.00 97.38 143 LEU A C 1
ATOM 973 O O . LEU A 1 143 ? -6.761 11.795 16.968 1.00 97.38 143 LEU A O 1
ATOM 977 N N . VAL A 1 144 ? -6.251 10.205 15.451 1.00 96.88 144 VAL A N 1
ATOM 978 C CA . VAL A 1 144 ? -7.548 10.189 14.776 1.00 96.88 144 VAL A CA 1
ATOM 979 C C . VAL A 1 144 ? -8.161 8.795 14.782 1.00 96.88 144 VAL A C 1
ATOM 981 O O . VAL A 1 144 ? -7.459 7.794 14.935 1.00 96.88 144 VAL A O 1
ATOM 984 N N . ALA A 1 145 ? -9.478 8.742 14.599 1.00 97.19 145 ALA A N 1
ATOM 985 C CA . ALA A 1 145 ? -10.222 7.512 14.367 1.00 97.19 145 ALA A CA 1
ATOM 986 C C . ALA A 1 145 ? -11.157 7.642 13.161 1.00 97.19 145 ALA A C 1
ATOM 988 O O . ALA A 1 145 ? -11.610 8.744 12.829 1.00 97.19 145 ALA A O 1
ATOM 989 N N . ARG A 1 146 ? -11.467 6.506 12.534 1.00 96.19 146 ARG A N 1
ATOM 990 C CA . ARG A 1 146 ? -12.388 6.403 11.393 1.00 96.19 146 ARG A CA 1
ATOM 991 C C . ARG A 1 146 ? -13.046 5.023 11.309 1.00 96.19 146 ARG A C 1
ATOM 993 O O . ARG A 1 146 ? -12.511 4.051 11.840 1.00 96.19 146 ARG A O 1
ATOM 1000 N N . SER A 1 147 ? -14.194 4.961 10.635 1.00 96.19 147 SER A N 1
ATOM 1001 C CA . SER A 1 147 ? -14.899 3.720 10.280 1.00 96.19 147 SER A CA 1
ATOM 1002 C C . SER A 1 147 ? -14.516 3.318 8.857 1.00 96.19 147 SER A C 1
ATOM 1004 O O . SER A 1 147 ? -14.836 4.041 7.916 1.00 96.19 147 SER A O 1
ATOM 1006 N N . GLY A 1 148 ? -13.838 2.184 8.695 1.00 95.25 148 GLY A N 1
ATOM 1007 C CA . GLY A 1 148 ? -13.297 1.752 7.409 1.00 95.25 148 GLY A CA 1
ATOM 1008 C C . GLY A 1 148 ? -12.111 2.597 6.943 1.00 95.25 148 GLY A C 1
ATOM 1009 O O . GLY A 1 148 ? -11.748 3.609 7.548 1.00 95.25 148 GLY A O 1
ATOM 1010 N N . LEU A 1 149 ? -11.509 2.196 5.824 1.00 93.88 149 LEU A N 1
ATOM 1011 C CA . LEU A 1 149 ? -10.368 2.887 5.209 1.00 93.88 149 LEU A CA 1
ATOM 1012 C C . LEU A 1 149 ? -10.662 3.350 3.772 1.00 93.88 149 LEU A C 1
ATOM 1014 O O . LEU A 1 149 ? -9.763 3.376 2.931 1.00 93.88 149 LEU A O 1
ATOM 1018 N N . ARG A 1 150 ? -11.915 3.733 3.488 1.00 91.94 150 ARG A N 1
ATOM 1019 C CA . ARG A 1 150 ? -12.317 4.205 2.154 1.00 91.94 150 ARG A CA 1
ATOM 1020 C C . ARG A 1 150 ? -11.598 5.489 1.741 1.00 91.94 150 ARG A C 1
ATOM 1022 O O . ARG A 1 150 ? -11.162 6.284 2.580 1.00 91.94 150 ARG A O 1
ATOM 1029 N N . PHE A 1 151 ? -11.482 5.703 0.444 1.00 89.62 151 PHE A N 1
ATOM 1030 C CA . PHE A 1 151 ? -10.896 6.895 -0.134 1.00 89.62 151 PHE A CA 1
ATOM 1031 C C . PHE A 1 151 ? -11.716 8.128 0.256 1.00 89.62 151 PHE A C 1
ATOM 1033 O O . PHE A 1 151 ? -12.941 8.130 0.151 1.00 89.62 151 PHE A O 1
ATOM 1040 N N . GLU A 1 152 ? -11.023 9.151 0.756 1.00 85.75 152 GLU A N 1
ATOM 1041 C CA . GLU A 1 152 ? -11.580 10.437 1.196 1.00 85.75 152 GLU A CA 1
ATOM 1042 C C . GLU A 1 152 ? -12.673 10.402 2.280 1.00 85.75 152 GLU A C 1
ATOM 1044 O O . GLU A 1 152 ? -13.356 11.407 2.500 1.00 85.75 152 GLU A O 1
ATOM 1049 N N . ASP A 1 153 ? -12.810 9.297 3.012 1.00 85.25 153 ASP A N 1
ATOM 1050 C CA . ASP A 1 153 ? -13.781 9.180 4.104 1.00 85.25 153 ASP A CA 1
ATOM 1051 C C . ASP A 1 153 ? -13.467 10.137 5.278 1.00 85.25 153 ASP A C 1
ATOM 1053 O O . ASP A 1 153 ? -12.374 10.694 5.423 1.00 85.25 153 ASP A O 1
ATOM 1057 N N . ALA A 1 154 ? -14.467 10.367 6.131 1.00 88.75 154 ALA A N 1
ATOM 1058 C CA . ALA A 1 154 ? -14.351 11.308 7.241 1.00 88.75 154 ALA A CA 1
ATOM 1059 C C . ALA A 1 154 ? -13.393 10.816 8.343 1.00 88.75 154 ALA A C 1
ATOM 1061 O O . ALA A 1 154 ? -13.405 9.648 8.735 1.00 88.75 154 ALA A O 1
ATOM 1062 N N . LEU A 1 155 ? -12.637 11.757 8.913 1.00 92.38 155 LEU A N 1
ATOM 1063 C CA . LEU A 1 155 ? -11.790 11.553 10.086 1.00 92.38 155 LEU A CA 1
ATOM 1064 C C . LEU A 1 155 ? -12.402 12.202 11.326 1.00 92.38 155 LEU A C 1
ATOM 1066 O O . LEU A 1 155 ? -12.975 13.289 11.256 1.00 92.38 155 LEU A O 1
ATOM 1070 N N . THR A 1 156 ? -12.231 11.564 12.483 1.00 95.94 156 THR A N 1
ATOM 1071 C CA . THR A 1 156 ? -12.550 12.155 13.788 1.00 95.94 156 THR A CA 1
ATOM 1072 C C . THR A 1 156 ? -11.267 12.404 14.570 1.00 95.94 156 THR A C 1
ATOM 1074 O O . THR A 1 156 ? -10.549 11.457 14.886 1.00 95.94 156 THR A O 1
ATOM 1077 N N . CYS A 1 157 ? -10.992 13.661 14.932 1.00 96.62 157 CYS A N 1
ATOM 1078 C CA . CYS A 1 157 ? -9.876 13.991 15.815 1.00 96.62 157 CYS A CA 1
ATOM 1079 C C . CYS A 1 157 ? -10.196 13.521 17.240 1.00 96.62 157 CYS A C 1
ATOM 1081 O O . CYS A 1 157 ? -11.167 13.977 17.844 1.00 96.62 157 CYS A O 1
ATOM 1083 N N . ILE A 1 158 ? -9.387 12.609 17.777 1.00 98.06 158 ILE A N 1
ATOM 1084 C CA . ILE A 1 158 ? -9.595 12.021 19.104 1.00 98.06 158 ILE A CA 1
ATOM 1085 C C . ILE A 1 158 ? -8.830 12.794 20.176 1.00 98.06 158 ILE A C 1
ATOM 1087 O O . ILE A 1 158 ? -9.346 13.020 21.271 1.00 98.06 158 ILE A O 1
ATOM 1091 N N . GLY A 1 159 ? -7.605 13.229 19.876 1.00 95.75 159 GLY A N 1
ATOM 1092 C CA . GLY A 1 159 ? -6.781 13.898 20.874 1.00 95.75 159 GLY A CA 1
ATOM 1093 C C . GLY A 1 159 ? -6.399 12.964 22.027 1.00 95.75 159 GLY A C 1
ATOM 1094 O O . GLY A 1 159 ? -6.224 11.760 21.851 1.00 95.75 159 GLY A O 1
ATOM 1095 N N . ALA A 1 160 ? -6.295 13.521 23.239 1.00 96.94 160 ALA A N 1
ATOM 1096 C CA . ALA A 1 160 ? -6.061 12.736 24.458 1.00 96.94 160 ALA A CA 1
ATOM 1097 C C . ALA A 1 160 ? -7.269 11.863 24.854 1.00 96.94 160 ALA A C 1
ATOM 1099 O O . ALA A 1 160 ? -7.128 10.913 25.624 1.00 96.94 160 ALA A O 1
ATOM 1100 N N . GLY A 1 161 ? -8.456 12.167 24.326 1.00 97.69 161 GLY A N 1
ATOM 1101 C CA . GLY A 1 161 ? -9.608 11.291 24.419 1.00 97.69 161 GLY A CA 1
ATOM 1102 C C . GLY A 1 161 ? -10.908 11.940 23.960 1.00 97.69 161 GLY A C 1
ATOM 1103 O O . GLY A 1 161 ? -11.150 13.123 24.202 1.00 97.69 161 GLY A O 1
ATOM 1104 N N . ALA A 1 162 ? -11.756 11.139 23.321 1.00 98.06 162 ALA A N 1
ATOM 1105 C CA . ALA A 1 162 ? -13.039 11.557 22.776 1.00 98.06 162 ALA A CA 1
ATOM 1106 C C . ALA A 1 162 ? -14.021 10.381 22.679 1.00 98.06 162 ALA A C 1
ATOM 1108 O O . ALA A 1 162 ? -13.644 9.206 22.713 1.00 98.06 162 ALA A O 1
ATOM 1109 N N . THR A 1 163 ? -15.301 10.711 22.503 1.00 98.38 163 THR A N 1
ATOM 1110 C CA . THR A 1 163 ? -16.302 9.752 22.034 1.00 98.38 163 THR A CA 1
ATOM 1111 C C . THR A 1 163 ? -16.296 9.733 20.509 1.00 98.38 163 THR A C 1
ATOM 1113 O O . THR A 1 163 ? -16.652 10.725 19.876 1.00 98.38 163 THR A O 1
ATOM 1116 N N . PHE A 1 164 ? -15.938 8.597 19.922 1.00 98.44 164 PHE A N 1
ATOM 1117 C CA . PHE A 1 164 ? -16.106 8.333 18.498 1.00 98.44 164 PHE A CA 1
ATOM 1118 C C . PHE A 1 164 ? -17.523 7.813 18.236 1.00 98.44 164 PHE A C 1
ATOM 1120 O O . PHE A 1 164 ? -18.012 6.975 18.993 1.00 98.44 164 PHE A O 1
ATOM 1127 N N . THR A 1 165 ? -18.180 8.299 17.181 1.00 98.31 165 THR A N 1
ATOM 1128 C CA . THR A 1 165 ? -19.488 7.802 16.721 1.00 98.31 165 THR A CA 1
ATOM 1129 C C . THR A 1 165 ? -19.348 7.350 15.278 1.00 98.31 165 THR A C 1
ATOM 1131 O O . THR A 1 165 ? -19.006 8.163 14.422 1.00 98.31 165 THR A O 1
ATOM 1134 N N . ALA A 1 166 ? -19.619 6.077 15.006 1.00 97.81 166 ALA A N 1
ATOM 1135 C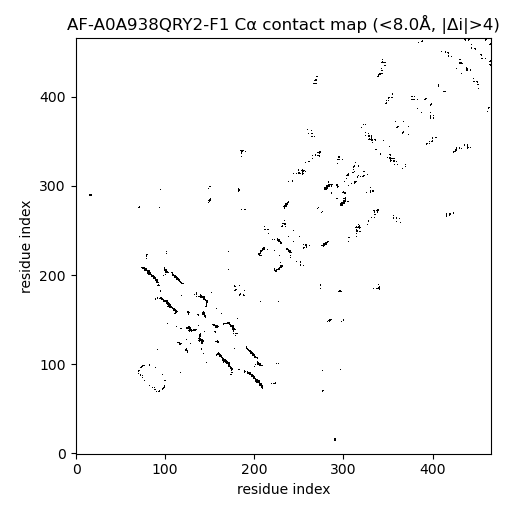 CA . ALA A 1 166 ? -19.518 5.539 13.657 1.00 97.81 166 ALA A CA 1
ATOM 1136 C C . ALA A 1 166 ? -20.598 6.148 12.753 1.00 97.81 166 ALA A C 1
ATOM 1138 O O . ALA A 1 166 ? -21.780 6.167 13.104 1.00 97.81 166 ALA A O 1
ATOM 1139 N N . SER A 1 167 ? -20.204 6.643 11.582 1.00 95.31 167 SER A N 1
ATOM 1140 C CA . SER A 1 167 ? -21.135 7.143 10.561 1.00 95.31 167 SER A CA 1
ATOM 1141 C C . SER A 1 167 ? -21.721 6.020 9.701 1.00 95.31 167 SER A C 1
ATOM 1143 O O . SER A 1 167 ? -22.782 6.196 9.105 1.00 95.31 167 SER A O 1
ATOM 1145 N N . VAL A 1 168 ? -21.038 4.878 9.649 1.00 95.88 168 VAL A N 1
ATOM 1146 C CA . VAL A 1 168 ? -21.336 3.714 8.810 1.00 95.88 168 VAL A CA 1
ATOM 1147 C C . VAL A 1 168 ? -20.974 2.429 9.551 1.00 95.88 168 VAL A C 1
ATOM 1149 O O . VAL A 1 168 ? -20.205 2.463 10.512 1.00 95.88 168 VAL A O 1
ATOM 1152 N N . ASP A 1 169 ? -21.535 1.311 9.097 1.00 97.56 169 ASP A N 1
ATOM 1153 C CA . ASP A 1 169 ? -21.226 -0.028 9.597 1.00 97.56 169 ASP A CA 1
ATOM 1154 C C . ASP A 1 169 ? -19.834 -0.447 9.111 1.00 97.56 169 ASP A C 1
ATOM 1156 O O . ASP A 1 169 ? -19.658 -0.723 7.924 1.00 97.56 169 ASP A O 1
ATOM 1160 N N . ASP A 1 170 ? -18.838 -0.450 10.001 1.00 97.69 170 ASP A N 1
ATOM 1161 C CA . ASP A 1 170 ? -17.465 -0.801 9.628 1.00 97.69 170 ASP A CA 1
ATOM 1162 C C . ASP A 1 170 ? -16.550 -1.102 10.827 1.00 97.69 170 ASP A C 1
ATOM 1164 O O . ASP A 1 170 ? -16.874 -0.845 11.994 1.00 97.69 170 ASP A O 1
ATOM 1168 N N . VAL A 1 171 ? -15.361 -1.609 10.507 1.00 98.19 171 VAL A N 1
ATOM 1169 C CA . VAL A 1 171 ? -14.219 -1.745 11.412 1.00 98.19 171 VAL A CA 1
ATOM 1170 C C . VAL A 1 171 ? -13.695 -0.359 11.798 1.00 98.19 171 VAL A C 1
ATOM 1172 O O . VAL A 1 171 ? -13.592 0.542 10.963 1.00 98.19 171 VAL A O 1
ATOM 1175 N N . VAL A 1 172 ? -13.349 -0.173 13.069 1.00 98.31 172 VAL A N 1
ATOM 1176 C CA . VAL A 1 172 ? -12.772 1.074 13.579 1.00 98.31 172 VAL A CA 1
ATOM 1177 C C . VAL A 1 172 ? -11.251 1.014 13.509 1.00 98.31 172 VAL A C 1
ATOM 1179 O O . VAL A 1 172 ? -10.621 0.104 14.055 1.00 98.31 172 VAL A O 1
ATOM 1182 N N . TYR A 1 173 ? -10.669 2.043 12.902 1.00 97.75 173 TYR A N 1
ATOM 1183 C CA . TYR A 1 173 ? -9.228 2.239 12.787 1.00 97.75 173 TYR A CA 1
ATOM 1184 C C . TYR A 1 173 ? -8.776 3.459 13.567 1.00 97.75 173 TYR A C 1
ATOM 1186 O O . TYR A 1 173 ? -9.507 4.448 13.661 1.00 97.75 173 TYR A O 1
ATOM 1194 N N . VAL A 1 174 ? -7.548 3.401 14.078 1.00 97.38 174 VAL A N 1
ATOM 1195 C CA . VAL A 1 174 ? -6.857 4.548 14.676 1.00 97.38 174 VAL A CA 1
ATOM 1196 C C . VAL A 1 174 ? -5.467 4.715 14.079 1.00 97.38 174 VAL A C 1
ATOM 1198 O O . VAL A 1 174 ? -4.848 3.749 13.636 1.00 97.38 174 VAL A O 1
ATOM 1201 N N . GLY A 1 175 ? -4.974 5.947 14.074 1.00 94.88 175 GLY A N 1
ATOM 1202 C CA . GLY A 1 175 ? -3.659 6.274 13.537 1.00 94.88 175 GLY A CA 1
ATOM 1203 C C . GLY A 1 175 ? -3.284 7.726 13.800 1.00 94.88 175 GLY A C 1
ATOM 1204 O O . GLY A 1 175 ? -4.073 8.500 14.351 1.00 94.88 175 GLY A O 1
ATOM 1205 N N . MET A 1 176 ? -2.063 8.081 13.416 1.00 93.31 176 MET A N 1
ATOM 1206 C CA . MET A 1 176 ? -1.620 9.472 13.356 1.00 93.31 176 MET A CA 1
ATOM 1207 C C . MET A 1 176 ? -1.936 10.064 11.984 1.00 93.31 176 MET A C 1
ATOM 1209 O O . MET A 1 176 ? -1.810 9.363 10.987 1.00 93.31 176 MET A O 1
ATOM 1213 N N . ILE A 1 177 ? -2.249 11.357 11.935 1.00 89.06 177 ILE A N 1
ATOM 1214 C CA . ILE A 1 177 ? -2.200 12.150 10.701 1.00 89.06 177 ILE A CA 1
ATOM 1215 C C . ILE A 1 177 ? -0.816 12.780 10.563 1.00 89.06 177 ILE A C 1
ATOM 1217 O O . ILE A 1 177 ? -0.521 13.750 11.265 1.00 89.06 177 ILE A O 1
ATOM 1221 N N . ALA A 1 178 ? 0.039 12.234 9.694 1.00 84.69 178 ALA A N 1
ATOM 1222 C CA . ALA A 1 178 ? 1.376 12.791 9.472 1.00 84.69 178 ALA A CA 1
ATOM 1223 C C . ALA A 1 178 ? 1.415 13.854 8.363 1.00 84.69 178 ALA A C 1
ATOM 1225 O O . ALA A 1 178 ? 2.170 14.817 8.467 1.00 84.69 178 ALA A O 1
ATOM 1226 N N . SER A 1 179 ? 0.611 13.682 7.310 1.00 81.00 179 SER A N 1
ATOM 1227 C CA . SER A 1 179 ? 0.585 14.583 6.150 1.00 81.00 179 SER A CA 1
ATOM 1228 C C . SER A 1 179 ? -0.792 14.594 5.476 1.00 81.00 179 SER A C 1
ATOM 1230 O O . SER A 1 179 ? -1.507 15.592 5.553 1.00 81.00 179 SER A O 1
ATOM 1232 N N . SER A 1 180 ? -1.185 13.462 4.887 1.00 75.75 180 SER A N 1
ATOM 1233 C CA . SER A 1 180 ? -2.496 13.186 4.290 1.00 75.75 180 SER A CA 1
ATOM 1234 C C . SER A 1 180 ? -3.063 11.867 4.823 1.00 75.75 180 SER A C 1
ATOM 1236 O O . SER A 1 180 ? -2.347 11.081 5.430 1.00 75.75 180 SER A O 1
ATOM 1238 N N . ASP A 1 181 ? -4.350 11.597 4.625 1.00 63.81 181 ASP A N 1
ATOM 1239 C CA . ASP A 1 181 ? -4.994 10.368 5.110 1.00 63.81 181 ASP A CA 1
ATOM 1240 C C . ASP A 1 181 ? -5.257 9.323 4.013 1.00 63.81 181 ASP A C 1
ATOM 1242 O O . ASP A 1 181 ? -5.773 8.236 4.287 1.00 63.81 181 ASP A O 1
ATOM 1246 N N . LEU A 1 182 ? -4.891 9.636 2.767 1.00 55.81 182 LEU A N 1
ATOM 1247 C CA . LEU A 1 182 ? -5.208 8.842 1.576 1.00 55.81 182 LEU A CA 1
ATOM 1248 C C . LEU A 1 182 ? -4.257 7.662 1.337 1.00 55.81 182 LEU A C 1
ATOM 1250 O O . LEU A 1 182 ? -4.384 6.957 0.341 1.00 55.81 182 LEU A O 1
ATOM 1254 N N . GLY A 1 183 ? -3.395 7.356 2.303 1.00 54.59 183 GLY A N 1
ATOM 1255 C CA . GLY A 1 183 ? -2.170 6.606 2.056 1.00 54.59 183 GLY A CA 1
ATOM 1256 C C . GLY A 1 183 ? -1.079 7.650 1.963 1.00 54.59 183 GLY A C 1
ATOM 1257 O O . GLY A 1 183 ? -0.878 8.257 0.919 1.00 54.59 183 GLY A O 1
ATOM 1258 N N . GLU A 1 184 ? -0.516 7.956 3.125 1.00 59.12 184 GLU A N 1
ATOM 1259 C CA . GLU A 1 184 ? 0.482 8.997 3.307 1.00 59.12 184 GLU A CA 1
ATOM 1260 C C . GLU A 1 184 ? 1.581 8.941 2.253 1.00 59.12 184 GLU A C 1
ATOM 1262 O O . GLU A 1 184 ? 1.911 7.864 1.750 1.00 59.12 184 GLU A O 1
ATOM 1267 N N . THR A 1 185 ? 2.163 10.101 1.933 1.00 57.94 185 THR A N 1
ATOM 1268 C CA . THR A 1 185 ? 3.329 10.105 1.056 1.00 57.94 185 THR A CA 1
ATOM 1269 C C . THR A 1 185 ? 4.397 9.210 1.681 1.00 57.94 185 THR A C 1
ATOM 1271 O O . THR A 1 185 ? 4.604 9.219 2.898 1.00 57.94 185 THR A O 1
ATOM 1274 N N . TYR A 1 186 ? 5.010 8.361 0.862 1.00 66.06 186 TYR A N 1
ATOM 1275 C CA . TYR A 1 186 ? 5.875 7.264 1.298 1.00 66.06 186 TYR A CA 1
ATOM 1276 C C . TYR A 1 186 ? 7.013 7.729 2.226 1.00 66.06 186 TYR A C 1
ATOM 1278 O O . TYR A 1 186 ? 7.477 6.977 3.084 1.00 66.06 186 TYR A O 1
ATOM 1286 N N . GLU A 1 187 ? 7.412 8.995 2.112 1.00 75.31 187 GLU A N 1
ATOM 1287 C CA . GLU A 1 187 ? 8.392 9.678 2.947 1.00 75.31 187 GLU A CA 1
ATOM 1288 C C . GLU A 1 187 ? 7.885 10.139 4.322 1.00 75.31 187 GLU A C 1
ATOM 1290 O O . GLU A 1 187 ? 8.684 10.199 5.264 1.00 75.31 187 GLU A O 1
ATOM 1295 N N . SER A 1 188 ? 6.598 10.485 4.489 1.00 79.62 188 SER A N 1
ATOM 1296 C CA . SER A 1 188 ? 6.169 11.266 5.663 1.00 79.62 188 SER A CA 1
ATOM 1297 C C . SER A 1 188 ? 6.293 10.502 6.974 1.00 79.62 188 SER A C 1
ATOM 1299 O O . SER A 1 188 ? 6.332 11.124 8.037 1.00 79.62 188 SER A O 1
ATOM 1301 N N . ARG A 1 189 ? 6.416 9.167 6.907 1.00 86.00 189 ARG A N 1
ATOM 1302 C CA . ARG A 1 189 ? 6.616 8.317 8.083 1.00 86.00 189 ARG A CA 1
ATOM 1303 C C . ARG A 1 189 ? 8.055 7.966 8.425 1.00 86.00 189 ARG A C 1
ATOM 1305 O O . ARG A 1 189 ? 8.303 7.541 9.551 1.00 86.00 189 ARG A O 1
ATOM 1312 N N . LEU A 1 190 ? 9.009 8.180 7.520 1.00 83.94 190 LEU A N 1
ATOM 1313 C CA . LEU A 1 190 ? 10.392 7.716 7.701 1.00 83.94 190 LEU A CA 1
ATOM 1314 C C . LEU A 1 190 ? 11.086 8.372 8.901 1.00 83.94 190 LEU A C 1
ATOM 1316 O O . LEU A 1 190 ? 11.886 7.743 9.591 1.00 83.94 190 LEU A O 1
ATOM 1320 N N . THR A 1 191 ? 10.748 9.631 9.181 1.00 86.19 191 THR A N 1
ATOM 1321 C CA . THR A 1 191 ? 11.359 10.426 10.260 1.00 86.19 191 THR A CA 1
ATOM 1322 C C . THR A 1 191 ? 10.540 10.442 11.547 1.00 86.19 191 THR A C 1
ATOM 1324 O O . THR A 1 191 ? 10.940 11.072 12.528 1.00 86.19 191 THR A O 1
ATOM 1327 N N . LEU A 1 192 ? 9.393 9.761 11.562 1.00 91.00 192 LEU A N 1
ATOM 1328 C CA . LEU A 1 192 ? 8.522 9.723 12.726 1.00 91.00 192 LEU A CA 1
ATOM 1329 C C . LEU A 1 192 ? 9.067 8.770 13.779 1.00 91.00 192 LEU A C 1
ATOM 1331 O O . LEU A 1 192 ? 9.675 7.754 13.449 1.00 91.00 192 LEU A O 1
ATOM 1335 N N . ASP A 1 193 ? 8.805 9.065 15.046 1.00 93.00 193 ASP A N 1
ATOM 1336 C CA . ASP A 1 193 ? 9.221 8.206 16.154 1.00 93.00 193 ASP A CA 1
ATOM 1337 C C . ASP A 1 193 ? 8.244 8.292 17.336 1.00 93.00 193 ASP A C 1
ATOM 1339 O O . ASP A 1 193 ? 7.383 9.173 17.403 1.00 93.00 193 ASP A O 1
ATOM 1343 N N . GLY A 1 194 ? 8.377 7.369 18.282 1.00 94.75 194 GLY A N 1
ATOM 1344 C CA . GLY A 1 194 ? 7.557 7.264 19.476 1.00 94.75 194 GLY A CA 1
ATOM 1345 C C . GLY A 1 194 ? 6.280 6.456 19.265 1.00 94.75 194 GLY A C 1
ATOM 1346 O O . GLY A 1 194 ? 6.001 5.903 18.199 1.00 94.75 194 GLY A O 1
ATOM 1347 N N . GLN A 1 195 ? 5.470 6.397 20.319 1.00 96.44 195 GLN A N 1
ATOM 1348 C CA . GLN A 1 195 ? 4.207 5.669 20.322 1.00 96.44 195 GLN A CA 1
ATOM 1349 C C . GLN A 1 195 ? 3.215 6.292 21.303 1.00 96.44 195 GLN A C 1
ATOM 1351 O O . GLN A 1 195 ? 3.598 6.848 22.338 1.00 96.44 195 GLN A O 1
ATOM 1356 N N . LEU A 1 196 ? 1.927 6.124 21.013 1.00 97.12 196 LEU A N 1
ATOM 1357 C CA . LEU A 1 196 ? 0.862 6.360 21.980 1.00 97.12 196 LEU A CA 1
ATOM 1358 C C . LEU A 1 196 ? 0.420 5.046 22.610 1.00 97.12 196 LEU A C 1
ATOM 1360 O O . LEU A 1 196 ? 0.398 4.009 21.959 1.00 97.12 196 LEU A O 1
ATOM 1364 N N . THR A 1 197 ? 0.014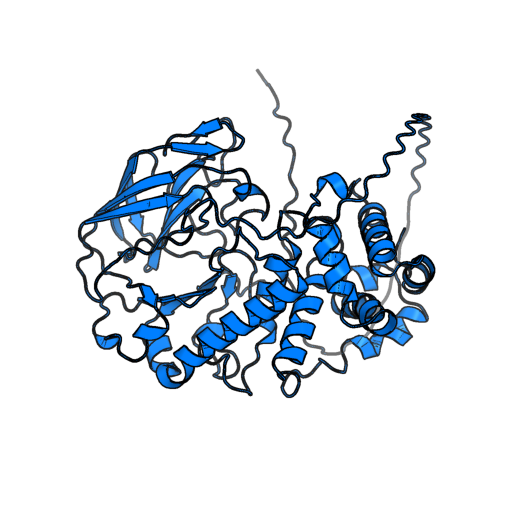 5.103 23.873 1.00 98.06 197 THR A N 1
ATOM 1365 C CA . THR A 1 197 ? -0.831 4.076 24.485 1.00 98.06 197 THR A CA 1
ATOM 1366 C C . THR A 1 197 ? -2.279 4.484 24.273 1.00 98.06 197 THR A C 1
ATOM 1368 O O . THR A 1 197 ? -2.713 5.504 24.807 1.00 98.06 197 THR A O 1
ATOM 1371 N N . VAL A 1 198 ? -3.026 3.701 23.499 1.00 98.56 198 VAL A N 1
ATOM 1372 C CA . VAL A 1 198 ? -4.429 3.962 23.166 1.00 98.56 198 VAL A CA 1
ATOM 1373 C C . VAL A 1 198 ? -5.308 2.942 23.870 1.00 98.56 198 VAL A C 1
ATOM 1375 O O . VAL A 1 198 ? -5.026 1.750 23.854 1.00 98.56 198 VAL A O 1
ATOM 1378 N N . THR A 1 199 ? -6.372 3.414 24.513 1.00 98.69 199 THR A N 1
ATOM 1379 C CA . THR A 1 199 ? -7.403 2.587 25.143 1.00 98.69 199 THR A CA 1
ATOM 1380 C C . THR A 1 199 ? -8.733 2.829 24.453 1.00 98.69 199 THR A C 1
ATOM 1382 O O . THR A 1 199 ? -9.214 3.961 24.415 1.00 98.69 199 THR A O 1
ATOM 1385 N N . VAL A 1 200 ? -9.343 1.764 23.943 1.00 98.75 200 VAL A N 1
ATOM 1386 C CA . VAL A 1 200 ? -10.658 1.787 23.296 1.00 98.75 200 VAL A CA 1
ATOM 1387 C C . VAL A 1 200 ? -11.637 1.025 24.176 1.00 98.75 200 VAL A C 1
ATOM 1389 O O . VAL A 1 200 ? -11.358 -0.100 24.581 1.00 98.75 200 VAL A O 1
ATOM 1392 N N . THR A 1 201 ? -12.784 1.629 24.480 1.00 98.69 201 THR A N 1
ATOM 1393 C CA . THR A 1 201 ? -13.888 0.994 25.209 1.00 98.69 201 THR A CA 1
ATOM 1394 C C . THR A 1 201 ? -15.179 1.094 24.410 1.00 98.69 201 THR A C 1
ATOM 1396 O O . THR A 1 201 ? -15.600 2.195 24.049 1.00 98.69 201 THR A O 1
ATOM 1399 N N . SER A 1 202 ? -15.837 -0.034 24.156 1.00 98.56 202 SER A N 1
ATOM 1400 C CA . SER A 1 202 ? -17.115 -0.071 23.446 1.00 98.56 202 SER A CA 1
ATOM 1401 C C . SER A 1 202 ? -17.929 -1.325 23.778 1.00 98.56 202 SER A C 1
ATOM 1403 O O . SER A 1 202 ? -17.398 -2.350 24.196 1.00 98.56 202 SER A O 1
ATOM 1405 N N . ALA A 1 203 ? -19.241 -1.239 23.555 1.00 98.00 203 ALA A N 1
ATOM 1406 C CA . ALA A 1 203 ? -20.155 -2.380 23.551 1.00 98.00 203 ALA A CA 1
ATOM 1407 C C . ALA A 1 203 ? -20.375 -2.964 22.138 1.00 98.00 203 ALA A C 1
ATOM 1409 O O . ALA A 1 203 ? -21.273 -3.785 21.964 1.00 98.00 203 ALA A O 1
ATOM 1410 N N . GLY A 1 204 ? -19.612 -2.504 21.136 1.00 97.62 204 GLY A N 1
ATOM 1411 C CA . GLY A 1 204 ? -19.647 -3.019 19.765 1.00 97.62 204 GLY A CA 1
ATOM 1412 C C . GLY A 1 204 ? -19.186 -4.473 19.638 1.00 97.62 204 GLY A C 1
ATOM 1413 O O . GLY A 1 204 ? -18.846 -5.130 20.627 1.00 97.62 204 GLY A O 1
ATOM 1414 N N . ASP A 1 205 ? -19.187 -4.970 18.405 1.00 98.00 205 ASP A N 1
ATOM 1415 C CA . ASP A 1 205 ? -18.720 -6.320 18.082 1.00 98.00 205 ASP A CA 1
ATOM 1416 C C . ASP A 1 205 ? -17.196 -6.349 17.899 1.00 98.00 205 ASP A C 1
ATOM 1418 O O . ASP A 1 205 ? -16.558 -5.310 17.728 1.00 98.00 205 ASP A O 1
ATOM 1422 N N . THR A 1 206 ? -16.607 -7.543 17.933 1.00 98.19 206 THR A N 1
ATOM 1423 C CA . THR A 1 206 ? -15.171 -7.742 17.715 1.00 98.19 206 THR A CA 1
ATOM 1424 C C . THR A 1 206 ? -14.858 -8.082 16.256 1.00 98.19 206 THR A C 1
ATOM 1426 O O . THR A 1 206 ? -15.666 -8.688 15.549 1.00 98.19 206 THR A O 1
ATOM 1429 N N . VAL A 1 207 ? -13.668 -7.695 15.803 1.00 98.31 207 VAL A N 1
ATOM 1430 C CA . VAL A 1 207 ? -13.075 -8.025 14.498 1.00 98.31 207 VAL A CA 1
ATOM 1431 C C . VAL A 1 207 ? -11.739 -8.697 14.789 1.00 98.31 207 VAL A C 1
ATOM 1433 O O . VAL A 1 207 ? -10.747 -8.001 15.001 1.00 98.31 207 VAL A O 1
ATOM 1436 N N . PRO A 1 208 ? -11.692 -10.031 14.892 1.00 98.19 208 PRO A N 1
ATOM 1437 C CA . PRO A 1 208 ? -10.451 -10.715 15.209 1.00 98.19 208 PRO A CA 1
ATOM 1438 C C . PRO A 1 208 ? -9.475 -10.629 14.033 1.00 98.19 208 PRO A C 1
ATOM 1440 O O . PRO A 1 208 ? -9.863 -10.780 12.869 1.00 98.19 208 PRO A O 1
ATOM 1443 N N . THR A 1 209 ? -8.199 -10.449 14.359 1.00 98.12 209 THR A N 1
ATOM 1444 C CA . THR A 1 209 ? -7.106 -10.706 13.424 1.00 98.12 209 THR A CA 1
ATOM 1445 C C . THR A 1 209 ? -6.784 -12.197 13.449 1.00 98.12 209 THR A C 1
ATOM 1447 O O . THR A 1 209 ? -6.519 -12.767 14.506 1.00 98.12 209 THR A O 1
ATOM 1450 N N . VAL A 1 210 ? -6.837 -12.844 12.290 1.00 98.31 210 VAL A N 1
ATOM 1451 C CA . VAL A 1 210 ? -6.649 -14.282 12.114 1.00 98.31 210 VAL A CA 1
ATOM 1452 C C . VAL A 1 210 ? -5.321 -14.511 11.394 1.00 98.31 210 VAL A C 1
ATOM 1454 O O . VAL A 1 210 ? -5.233 -14.268 10.187 1.00 98.31 210 VAL A O 1
ATOM 1457 N N . PRO A 1 211 ? -4.281 -14.991 12.099 1.00 98.25 211 PRO A N 1
ATOM 1458 C CA . PRO A 1 211 ? -3.032 -15.380 11.462 1.00 98.25 211 PRO A CA 1
ATOM 1459 C C . PRO A 1 211 ? -3.266 -16.485 10.436 1.00 98.25 211 PRO A C 1
ATOM 1461 O O . PRO A 1 211 ? -4.078 -17.386 10.671 1.00 98.25 211 PRO A O 1
ATOM 1464 N N . ARG A 1 212 ? -2.499 -16.456 9.345 1.00 97.94 212 ARG A N 1
ATOM 1465 C CA . ARG A 1 212 ? -2.509 -17.450 8.267 1.00 97.94 212 ARG A CA 1
ATOM 1466 C C . ARG A 1 212 ? -2.578 -18.867 8.847 1.00 97.94 212 ARG A C 1
ATOM 1468 O O . ARG A 1 212 ? -3.485 -19.625 8.512 1.00 97.94 212 ARG A O 1
ATOM 1475 N N . ASP A 1 213 ? -1.673 -19.217 9.758 1.00 97.88 213 ASP A N 1
ATOM 1476 C CA . ASP A 1 213 ? -1.567 -20.583 10.295 1.00 97.88 213 ASP A CA 1
ATOM 1477 C C . ASP A 1 213 ? -2.766 -21.021 11.146 1.00 97.88 213 ASP A C 1
ATOM 1479 O O . ASP A 1 213 ? -3.002 -22.217 11.325 1.00 97.88 213 ASP A O 1
ATOM 1483 N N . ALA A 1 214 ? -3.553 -20.071 11.652 1.00 98.12 214 ALA A N 1
ATOM 1484 C CA . ALA A 1 214 ? -4.769 -20.352 12.403 1.00 98.12 214 ALA A CA 1
ATOM 1485 C C . ALA A 1 214 ? -6.014 -20.450 11.505 1.00 98.12 214 ALA A C 1
ATOM 1487 O O . ALA A 1 214 ? -7.006 -21.052 11.926 1.00 98.12 214 ALA A O 1
ATOM 1488 N N . LEU A 1 215 ? -5.975 -19.904 10.281 1.00 98.25 215 LEU A N 1
ATOM 1489 C CA . LEU A 1 215 ? -7.144 -19.672 9.426 1.00 98.25 215 LEU A CA 1
ATOM 1490 C C . LEU A 1 215 ? -8.012 -20.918 9.220 1.00 98.25 215 LEU A C 1
ATOM 1492 O O . LEU A 1 215 ? -9.220 -20.867 9.437 1.00 98.25 215 LEU A O 1
ATOM 1496 N N . ALA A 1 216 ? -7.401 -22.056 8.881 1.00 97.62 216 ALA A N 1
ATOM 1497 C CA . ALA A 1 216 ? -8.122 -23.299 8.591 1.00 97.62 216 ALA A CA 1
ATOM 1498 C C . ALA A 1 216 ? -8.918 -23.856 9.788 1.00 97.62 216 ALA A C 1
ATOM 1500 O O . ALA A 1 216 ? -9.838 -24.654 9.613 1.00 97.62 216 ALA A O 1
ATOM 1501 N N . THR A 1 217 ? -8.556 -23.462 11.011 1.00 98.00 217 THR A N 1
ATOM 1502 C CA . THR A 1 217 ? -9.191 -23.936 12.254 1.00 98.00 217 THR A CA 1
ATOM 1503 C C . THR A 1 217 ? -9.934 -22.839 13.007 1.00 98.00 217 THR A C 1
ATOM 1505 O O . THR A 1 217 ? -10.600 -23.117 14.007 1.00 98.00 217 THR A O 1
ATOM 1508 N N . PHE A 1 218 ? -9.832 -21.594 12.541 1.00 98.25 218 PHE A N 1
ATOM 1509 C CA . PHE A 1 218 ? -10.447 -20.455 13.193 1.00 98.25 218 PHE A CA 1
ATOM 1510 C C . PHE A 1 218 ? -11.980 -20.563 13.110 1.00 98.25 218 PHE A C 1
ATOM 1512 O O . PHE A 1 218 ? -12.523 -20.861 12.042 1.00 98.25 218 PHE A O 1
ATOM 1519 N N . PRO A 1 219 ? -12.725 -20.325 14.206 1.00 97.69 219 PRO A N 1
ATOM 1520 C CA . PRO A 1 219 ? -14.168 -20.531 14.235 1.00 97.69 219 PRO A CA 1
ATOM 1521 C C . PRO A 1 219 ? -14.920 -19.364 13.570 1.00 97.69 219 PRO A C 1
ATOM 1523 O O . PRO A 1 219 ? -15.663 -18.637 14.226 1.00 97.69 219 PRO A O 1
ATOM 1526 N N . LEU A 1 220 ? -14.768 -19.197 12.253 1.00 98.06 220 LEU A N 1
ATOM 1527 C CA . LEU A 1 220 ? -15.355 -18.105 11.460 1.00 98.06 220 LEU A CA 1
ATOM 1528 C C . LEU A 1 220 ? -16.865 -17.925 11.695 1.00 98.06 220 LEU A C 1
ATOM 1530 O O . LEU A 1 220 ? -17.345 -16.805 11.830 1.00 98.06 220 LEU A O 1
ATOM 1534 N N . GLY A 1 221 ? -17.614 -19.021 11.854 1.00 97.62 221 GLY A N 1
ATOM 1535 C CA . GLY A 1 221 ? -19.056 -18.977 12.135 1.00 97.62 221 GLY A CA 1
ATOM 1536 C C . GLY A 1 221 ? -19.444 -18.386 13.499 1.00 97.62 221 GLY A C 1
ATOM 1537 O O . GLY A 1 221 ? -20.627 -18.167 13.746 1.00 97.62 221 GLY A O 1
ATOM 1538 N N . SER A 1 222 ? -18.477 -18.141 14.388 1.00 97.69 222 SER A N 1
ATOM 1539 C CA . SER A 1 222 ? -18.695 -17.476 15.680 1.00 97.69 222 SER A CA 1
ATOM 1540 C C . SER A 1 222 ? -18.376 -15.979 15.665 1.00 97.69 222 SER A C 1
ATOM 1542 O O . SER A 1 222 ? -18.554 -15.317 16.687 1.00 97.69 222 SER A O 1
ATOM 1544 N N . VAL A 1 223 ? -17.948 -15.434 14.520 1.00 98.19 223 VAL A N 1
ATOM 1545 C CA . VAL A 1 223 ? -17.584 -14.021 14.398 1.00 98.19 223 VAL A CA 1
ATOM 1546 C C . VAL A 1 223 ? -18.823 -13.131 14.321 1.00 98.19 223 VAL A C 1
ATOM 1548 O O . VAL A 1 223 ? -19.516 -13.114 13.305 1.00 98.19 223 VAL A O 1
ATOM 1551 N N . SER A 1 224 ? -19.122 -12.388 15.393 1.00 95.38 224 SER A N 1
ATOM 1552 C CA . SER A 1 224 ? -20.408 -11.675 15.525 1.00 95.38 224 SER A CA 1
ATOM 1553 C C . SER A 1 224 ? -20.518 -10.405 14.679 1.00 95.38 224 SER A C 1
ATOM 1555 O O . SER A 1 224 ? -21.624 -10.026 14.293 1.00 95.38 224 SER A O 1
ATOM 1557 N N . SER A 1 225 ? -19.392 -9.768 14.352 1.00 97.44 225 SER A N 1
ATOM 1558 C CA . SER A 1 225 ? -19.349 -8.614 13.442 1.00 97.44 225 SER A CA 1
ATOM 1559 C C . SER A 1 225 ? -19.597 -8.998 11.982 1.00 97.44 225 SER A C 1
ATOM 1561 O O . SER A 1 225 ? -20.033 -8.160 11.198 1.00 97.44 225 SER A O 1
ATOM 1563 N N . GLY A 1 226 ? -19.311 -10.251 11.609 1.00 98.00 226 GLY A N 1
ATOM 1564 C CA . GLY A 1 226 ? -19.224 -10.676 10.214 1.00 98.00 226 GLY A CA 1
ATOM 1565 C C . GLY A 1 226 ? -17.947 -10.217 9.498 1.00 98.00 226 GLY A C 1
ATOM 1566 O O . GLY A 1 226 ? -17.862 -10.401 8.288 1.00 98.00 226 GLY A O 1
ATOM 1567 N N . TRP A 1 227 ? -16.962 -9.667 10.216 1.00 98.50 227 TRP A N 1
ATOM 1568 C CA . TRP A 1 227 ? -15.702 -9.153 9.670 1.00 98.50 227 TRP A CA 1
ATOM 1569 C C . TRP A 1 227 ? -14.489 -9.765 10.364 1.00 98.50 227 TRP A C 1
ATOM 1571 O O . TRP A 1 227 ? -14.502 -9.988 11.574 1.00 98.50 227 TRP A O 1
ATOM 1581 N N . VAL A 1 228 ? -13.422 -9.988 9.601 1.00 98.56 228 VAL A N 1
ATOM 1582 C CA . VAL A 1 228 ? -12.113 -10.420 10.104 1.00 98.56 228 VAL A CA 1
ATOM 1583 C C . VAL A 1 228 ? -10.996 -9.656 9.405 1.00 98.56 228 VAL A C 1
ATOM 1585 O O . VAL A 1 228 ? -11.177 -9.099 8.322 1.00 98.56 228 VAL A O 1
ATOM 1588 N N . GLU A 1 229 ? -9.822 -9.661 10.021 1.00 98.56 229 GLU A N 1
ATOM 1589 C CA . GLU A 1 229 ? -8.576 -9.277 9.368 1.00 98.56 229 GLU A CA 1
ATOM 1590 C C . GLU A 1 229 ? -7.701 -10.514 9.221 1.00 98.56 229 GLU A C 1
ATOM 1592 O O . GLU A 1 229 ? -7.306 -11.112 10.214 1.00 98.56 229 GLU A O 1
ATOM 1597 N N . LEU A 1 230 ? -7.409 -10.931 7.996 1.00 98.56 230 LEU A N 1
ATOM 1598 C CA . LEU A 1 230 ? -6.471 -12.024 7.762 1.00 98.56 230 LEU A CA 1
ATOM 1599 C C . LEU A 1 230 ? -5.048 -11.474 7.782 1.00 98.56 230 LEU A C 1
ATOM 1601 O O . LEU A 1 230 ? -4.807 -10.402 7.237 1.00 98.56 230 LEU A O 1
ATOM 1605 N N . GLN A 1 231 ? -4.115 -12.203 8.385 1.00 98.25 231 GLN A N 1
ATOM 1606 C CA . GLN A 1 231 ? -2.725 -11.770 8.516 1.00 98.25 231 GLN A CA 1
ATOM 1607 C C . GLN A 1 231 ? -1.764 -12.835 7.988 1.00 98.25 231 GLN A C 1
ATOM 1609 O O . GLN A 1 231 ? -1.750 -13.952 8.502 1.00 98.25 231 GLN A O 1
ATOM 1614 N N . SER A 1 232 ? -0.927 -12.471 7.020 1.00 98.12 232 SER A N 1
ATOM 1615 C CA . SER A 1 232 ? 0.190 -13.282 6.514 1.00 98.12 232 SER A CA 1
ATOM 1616 C C . SER A 1 232 ? 1.538 -12.711 6.982 1.00 98.12 232 SER A C 1
ATOM 1618 O O . SER A 1 232 ? 1.571 -11.900 7.918 1.00 98.12 232 SER A O 1
ATOM 1620 N N . ALA A 1 233 ? 2.661 -13.134 6.393 1.00 96.88 233 ALA A N 1
ATOM 1621 C CA . ALA A 1 233 ? 3.964 -12.574 6.744 1.00 96.88 233 ALA A CA 1
ATOM 1622 C C . ALA A 1 233 ? 4.017 -11.071 6.428 1.00 96.88 233 ALA A C 1
ATOM 1624 O O . ALA A 1 233 ? 4.335 -10.286 7.327 1.00 96.88 233 ALA A O 1
ATOM 1625 N N . HIS A 1 234 ? 3.586 -10.685 5.222 1.00 97.56 234 HIS A N 1
ATOM 1626 C CA . HIS A 1 234 ? 3.722 -9.333 4.676 1.00 97.56 234 HIS A CA 1
ATOM 1627 C C . HIS A 1 234 ? 2.393 -8.614 4.418 1.00 97.56 234 HIS A C 1
ATOM 1629 O O . HIS A 1 234 ? 2.405 -7.431 4.079 1.00 97.56 234 HIS A O 1
ATOM 1635 N N . HIS A 1 235 ? 1.243 -9.269 4.622 1.00 98.12 235 HIS A N 1
ATOM 1636 C CA . HIS A 1 235 ? -0.060 -8.687 4.284 1.00 98.12 235 HIS A CA 1
ATOM 1637 C C . HIS A 1 235 ? -1.092 -8.747 5.408 1.00 98.12 235 HIS A C 1
ATOM 1639 O O . HIS A 1 235 ? -1.102 -9.644 6.254 1.00 98.12 235 HIS A O 1
ATOM 1645 N N . LEU A 1 236 ? -2.001 -7.773 5.372 1.00 98.06 236 LEU A N 1
ATOM 1646 C CA . LEU A 1 236 ? -3.250 -7.738 6.130 1.00 98.06 236 LEU A CA 1
ATOM 1647 C C . LEU A 1 236 ? -4.417 -7.635 5.146 1.00 98.06 236 LEU A C 1
ATOM 1649 O O . LEU A 1 236 ? -4.408 -6.754 4.296 1.00 98.06 236 LEU A O 1
ATOM 1653 N N . VAL A 1 237 ? -5.442 -8.475 5.255 1.00 98.56 237 VAL A N 1
ATOM 1654 C CA . VAL A 1 237 ? -6.636 -8.405 4.393 1.00 98.56 237 VAL A CA 1
ATOM 1655 C C . VAL A 1 237 ? -7.869 -8.217 5.267 1.00 98.56 237 VAL A C 1
ATOM 1657 O O . VAL A 1 237 ? -8.294 -9.150 5.950 1.00 98.56 237 VAL A O 1
ATOM 1660 N N . THR A 1 238 ? -8.455 -7.018 5.257 1.00 98.31 238 THR A N 1
ATOM 1661 C CA . THR A 1 238 ? -9.704 -6.743 5.980 1.00 98.31 238 THR A CA 1
ATOM 1662 C C . THR A 1 238 ? -10.897 -7.121 5.103 1.00 98.31 238 THR A C 1
ATOM 1664 O O . THR A 1 238 ? -11.132 -6.494 4.067 1.00 98.31 238 THR A O 1
ATOM 1667 N N . ILE A 1 239 ? -11.671 -8.127 5.512 1.00 98.38 239 ILE A N 1
ATOM 1668 C CA . ILE A 1 239 ? -12.711 -8.720 4.663 1.00 98.38 239 ILE A CA 1
ATOM 1669 C C . ILE A 1 239 ? -13.875 -9.299 5.477 1.00 98.38 239 ILE A C 1
ATOM 1671 O O . ILE A 1 239 ? -13.737 -9.652 6.653 1.00 98.38 239 ILE A O 1
ATOM 1675 N N . GLU A 1 240 ? -15.045 -9.419 4.851 1.00 98.50 240 GLU A N 1
ATOM 1676 C CA . GLU A 1 240 ? -16.172 -10.125 5.443 1.00 98.50 240 GLU A CA 1
ATOM 1677 C C . GLU A 1 240 ? -15.925 -11.630 5.581 1.00 98.50 240 GLU A C 1
ATOM 1679 O O . GLU A 1 240 ? -15.470 -12.313 4.664 1.00 98.50 240 GLU A O 1
ATOM 1684 N N . VAL A 1 241 ? -16.371 -12.177 6.711 1.00 98.56 241 VAL A N 1
ATOM 1685 C CA . VAL A 1 241 ? -16.363 -13.612 7.025 1.00 98.56 241 VAL A CA 1
ATOM 1686 C C . VAL A 1 241 ? -17.034 -14.435 5.931 1.00 98.56 241 VAL A C 1
ATOM 1688 O O . VAL A 1 241 ? -16.582 -15.537 5.636 1.00 98.56 241 VAL A O 1
ATOM 1691 N N . ALA A 1 242 ? -18.111 -13.920 5.331 1.00 98.44 242 ALA A N 1
ATOM 1692 C CA . ALA A 1 242 ? -18.836 -14.625 4.279 1.00 98.44 242 ALA A CA 1
ATOM 1693 C C . ALA A 1 242 ? -17.945 -14.930 3.064 1.00 98.44 242 ALA A C 1
ATOM 1695 O O . ALA A 1 242 ? -18.025 -16.031 2.523 1.00 98.44 242 ALA A O 1
ATOM 1696 N N . GLU A 1 243 ? -17.066 -13.998 2.688 1.00 98.38 243 GLU A N 1
ATOM 1697 C CA . GLU A 1 243 ? -16.151 -14.176 1.557 1.00 98.38 243 GLU A CA 1
ATOM 1698 C C . GLU A 1 243 ? -15.001 -15.119 1.926 1.00 98.38 243 GLU A C 1
ATOM 1700 O O . GLU A 1 243 ? -14.654 -16.005 1.148 1.00 98.38 243 GLU A O 1
ATOM 1705 N N . VAL A 1 244 ? -14.485 -15.030 3.160 1.00 98.56 244 VAL A N 1
ATOM 1706 C CA . VAL A 1 244 ? -13.496 -15.998 3.669 1.00 98.56 244 VAL A CA 1
ATOM 1707 C C . VAL A 1 244 ? -14.062 -17.415 3.659 1.00 98.56 244 VAL A C 1
ATOM 1709 O O . VAL A 1 244 ? -13.378 -18.343 3.253 1.00 98.56 244 VAL A O 1
ATOM 1712 N N . VAL A 1 245 ? -15.314 -17.598 4.086 1.00 98.44 245 VAL A N 1
ATOM 1713 C CA . VAL A 1 245 ? -15.983 -18.907 4.073 1.00 98.44 245 VAL A CA 1
ATOM 1714 C C . VAL A 1 245 ? -16.200 -19.406 2.644 1.00 98.44 245 VAL A C 1
ATOM 1716 O O . VAL A 1 245 ? -16.055 -20.603 2.401 1.00 98.44 245 VAL A O 1
ATOM 1719 N N . ALA A 1 246 ? -16.538 -18.518 1.705 1.00 98.25 246 ALA A N 1
ATOM 1720 C CA . ALA A 1 246 ? -16.755 -18.883 0.307 1.00 98.25 246 ALA A CA 1
ATOM 1721 C C . ALA A 1 246 ? -15.479 -19.403 -0.373 1.00 98.25 246 ALA A C 1
ATOM 1723 O O . ALA A 1 246 ? -15.566 -20.319 -1.189 1.00 98.25 246 ALA A O 1
ATOM 1724 N N . ASP A 1 247 ? -14.320 -18.851 -0.006 1.00 98.50 247 ASP A N 1
ATOM 1725 C CA . ASP A 1 247 ? -13.025 -19.166 -0.614 1.00 98.50 247 ASP A CA 1
ATOM 1726 C C . ASP A 1 247 ? -12.047 -19.846 0.375 1.00 98.50 247 ASP A C 1
ATOM 1728 O O . ASP A 1 247 ? -10.838 -19.862 0.148 1.00 98.50 247 ASP A O 1
ATOM 1732 N N . LEU A 1 248 ? -12.549 -20.454 1.464 1.00 98.25 248 LEU A N 1
ATOM 1733 C CA . LEU A 1 248 ? -11.728 -20.986 2.570 1.00 98.25 248 LEU A CA 1
ATOM 1734 C C . LEU A 1 248 ? -10.688 -22.019 2.114 1.00 98.25 248 LEU A C 1
ATOM 1736 O O . LEU A 1 248 ? -9.563 -22.017 2.612 1.00 98.25 248 LEU A O 1
ATOM 1740 N N . ASP A 1 249 ? -11.053 -22.867 1.149 1.00 98.25 249 ASP A N 1
ATOM 1741 C CA . ASP A 1 249 ? -10.173 -23.905 0.602 1.00 98.25 249 ASP A CA 1
ATOM 1742 C C . ASP A 1 249 ? -8.936 -23.317 -0.107 1.00 98.25 249 ASP A C 1
ATOM 1744 O O . ASP A 1 249 ? -7.893 -23.969 -0.158 1.00 98.25 249 ASP A O 1
ATOM 1748 N N . ALA A 1 250 ? -9.036 -22.089 -0.634 1.00 98.50 250 ALA A N 1
ATOM 1749 C CA . ALA A 1 250 ? -7.957 -21.391 -1.338 1.00 98.50 250 ALA A CA 1
ATOM 1750 C C . ALA A 1 250 ? -7.311 -20.273 -0.501 1.00 98.50 250 ALA A C 1
ATOM 1752 O O . ALA A 1 250 ? -6.162 -19.912 -0.751 1.00 98.50 250 ALA A O 1
ATOM 1753 N N . ALA A 1 251 ? -8.011 -19.737 0.504 1.00 98.56 251 ALA A N 1
ATOM 1754 C CA . ALA A 1 251 ? -7.622 -18.519 1.212 1.00 98.56 251 ALA A CA 1
ATOM 1755 C C . ALA A 1 251 ? -6.209 -18.584 1.816 1.00 98.56 251 ALA A C 1
ATOM 1757 O O . ALA A 1 251 ? -5.435 -17.645 1.649 1.00 98.56 251 ALA A O 1
ATOM 1758 N N . GLY A 1 252 ? -5.844 -19.697 2.464 1.00 98.62 252 GLY A N 1
ATOM 1759 C CA . GLY A 1 252 ? -4.506 -19.868 3.046 1.00 98.62 252 GLY A CA 1
ATOM 1760 C C . GLY A 1 252 ? -3.389 -19.816 1.999 1.00 98.62 252 GLY A C 1
ATOM 1761 O O . GLY A 1 252 ? -2.439 -19.060 2.161 1.00 98.62 252 GLY A O 1
ATOM 1762 N N . ALA A 1 253 ? -3.541 -20.553 0.895 1.00 98.69 253 ALA A N 1
ATOM 1763 C CA . ALA A 1 253 ? -2.567 -20.553 -0.197 1.00 98.69 253 ALA A CA 1
ATOM 1764 C C . ALA A 1 253 ? -2.531 -19.210 -0.945 1.00 98.69 253 ALA A C 1
ATOM 1766 O O . ALA A 1 253 ? -1.495 -18.813 -1.469 1.00 98.69 253 ALA A O 1
ATOM 1767 N N . SER A 1 254 ? -3.658 -18.499 -1.012 1.00 98.75 254 SER A N 1
ATOM 1768 C CA . SER A 1 254 ? -3.723 -17.174 -1.627 1.00 98.75 254 SER A CA 1
ATOM 1769 C C . SER A 1 254 ? -3.000 -16.117 -0.794 1.00 98.75 254 SER A C 1
ATOM 1771 O O . SER A 1 254 ? -2.342 -15.267 -1.378 1.00 98.75 254 SER A O 1
ATOM 1773 N N . LEU A 1 255 ? -3.049 -16.197 0.542 1.00 98.81 255 LEU A N 1
ATOM 1774 C CA . LEU A 1 255 ? -2.202 -15.371 1.411 1.00 98.81 255 LEU A CA 1
ATOM 1775 C C . LEU A 1 255 ? -0.713 -15.668 1.186 1.00 98.81 255 LEU A C 1
ATOM 1777 O O . LEU A 1 255 ? 0.060 -14.729 1.034 1.00 98.81 255 LEU A O 1
ATOM 1781 N N . ASP A 1 256 ? -0.342 -16.949 1.076 1.00 98.75 256 ASP A N 1
ATOM 1782 C CA . ASP A 1 256 ? 1.034 -17.347 0.745 1.00 98.75 256 ASP A CA 1
ATOM 1783 C C . ASP A 1 256 ? 1.450 -16.781 -0.633 1.00 98.75 256 ASP A C 1
ATOM 1785 O O . ASP A 1 256 ? 2.547 -16.266 -0.791 1.00 98.75 256 ASP A O 1
ATOM 1789 N N . THR A 1 257 ? 0.541 -16.772 -1.618 1.00 98.69 257 THR A N 1
ATOM 1790 C CA . THR A 1 257 ? 0.802 -16.173 -2.941 1.00 98.69 257 THR A CA 1
ATOM 1791 C C . THR A 1 257 ? 1.014 -14.660 -2.864 1.00 98.69 257 THR A C 1
ATOM 1793 O O . THR A 1 257 ? 1.836 -14.130 -3.601 1.00 98.69 257 THR A O 1
ATOM 1796 N N . LEU A 1 258 ? 0.286 -13.936 -2.007 1.00 98.75 258 LEU A N 1
ATOM 1797 C CA . LEU A 1 258 ? 0.531 -12.502 -1.814 1.00 98.75 258 LEU A CA 1
ATOM 1798 C C . LEU A 1 258 ? 1.905 -12.259 -1.169 1.00 98.75 258 LEU A C 1
ATOM 1800 O O . LEU A 1 258 ? 2.598 -11.323 -1.572 1.00 98.75 258 LEU A O 1
ATOM 1804 N N . ASP A 1 259 ? 2.306 -13.090 -0.201 1.00 98.81 259 ASP A N 1
ATOM 1805 C CA . ASP A 1 259 ? 3.655 -13.044 0.382 1.00 98.81 259 ASP A CA 1
ATOM 1806 C C . ASP A 1 259 ? 4.722 -13.321 -0.697 1.00 98.81 259 ASP A C 1
ATOM 1808 O O . ASP A 1 259 ? 5.670 -12.550 -0.812 1.00 98.81 259 ASP A O 1
ATOM 1812 N N . ASP A 1 260 ? 4.514 -14.309 -1.577 1.00 98.81 260 ASP A N 1
ATOM 1813 C CA . ASP A 1 260 ? 5.413 -14.586 -2.710 1.00 98.81 260 ASP A CA 1
ATOM 1814 C C . ASP A 1 260 ? 5.542 -13.380 -3.666 1.00 98.81 260 ASP A C 1
ATOM 1816 O O . ASP A 1 260 ? 6.636 -13.075 -4.143 1.00 98.81 260 ASP A O 1
ATOM 1820 N N . ILE A 1 261 ? 4.440 -12.671 -3.960 1.00 98.75 261 ILE A N 1
ATOM 1821 C CA . ILE A 1 261 ? 4.471 -11.430 -4.759 1.00 98.75 261 ILE A CA 1
ATOM 1822 C C . ILE A 1 261 ? 5.344 -10.385 -4.050 1.00 98.75 261 ILE A C 1
ATOM 1824 O O . ILE A 1 261 ? 6.235 -9.811 -4.675 1.00 98.75 261 ILE A O 1
ATOM 1828 N N . TYR A 1 262 ? 5.132 -10.174 -2.748 1.00 98.69 262 TYR A N 1
ATOM 1829 C CA . TYR A 1 262 ? 5.917 -9.225 -1.954 1.00 98.69 262 TYR A CA 1
ATOM 1830 C C . TYR A 1 262 ? 7.406 -9.560 -1.960 1.00 98.69 262 TYR A C 1
ATOM 1832 O O . TYR A 1 262 ? 8.224 -8.673 -2.184 1.00 98.69 262 TYR A O 1
ATOM 1840 N N . ASP A 1 263 ? 7.768 -10.826 -1.762 1.00 98.62 263 ASP A N 1
ATOM 1841 C CA . ASP A 1 263 ? 9.164 -11.258 -1.715 1.00 98.62 263 ASP A CA 1
ATOM 1842 C C . ASP A 1 263 ? 9.879 -11.063 -3.052 1.00 98.62 263 ASP A C 1
ATOM 1844 O O . ASP A 1 263 ? 11.026 -10.608 -3.083 1.00 98.62 263 ASP A O 1
ATOM 1848 N N . VAL A 1 264 ? 9.203 -11.342 -4.171 1.00 98.69 264 VAL A N 1
ATOM 1849 C CA . VAL A 1 264 ? 9.767 -11.102 -5.506 1.00 98.69 264 VAL A CA 1
ATOM 1850 C C . VAL A 1 264 ? 9.997 -9.609 -5.749 1.00 98.69 264 VAL A C 1
ATOM 1852 O O . VAL A 1 264 ? 11.041 -9.220 -6.280 1.00 98.69 264 VAL A O 1
ATOM 1855 N N . GLU A 1 265 ? 9.054 -8.758 -5.351 1.00 98.56 265 GLU A N 1
ATOM 1856 C CA . GLU A 1 265 ? 9.189 -7.310 -5.511 1.00 98.56 265 GLU A CA 1
ATOM 1857 C C . GLU A 1 265 ? 10.242 -6.720 -4.563 1.00 98.56 265 GLU A C 1
ATOM 1859 O O . GLU A 1 265 ? 11.069 -5.905 -4.980 1.00 98.56 265 GLU A O 1
ATOM 1864 N N . ARG A 1 266 ? 10.312 -7.221 -3.326 1.00 97.62 266 ARG A N 1
ATOM 1865 C CA . ARG A 1 266 ? 11.358 -6.891 -2.353 1.00 97.62 266 ARG A CA 1
ATOM 1866 C C . ARG A 1 266 ? 12.734 -7.292 -2.835 1.00 97.62 266 ARG A C 1
ATOM 1868 O O . ARG A 1 266 ? 13.666 -6.506 -2.677 1.00 97.62 266 ARG A O 1
ATOM 1875 N N . GLN A 1 267 ? 12.873 -8.461 -3.452 1.00 97.62 267 GLN A N 1
ATOM 1876 C CA . GLN A 1 267 ? 14.129 -8.883 -4.060 1.00 97.62 267 GLN A CA 1
ATOM 1877 C C . GLN A 1 267 ? 14.552 -7.923 -5.178 1.00 97.62 267 GLN A C 1
ATOM 1879 O O . GLN A 1 267 ? 15.711 -7.516 -5.216 1.00 97.62 267 GLN A O 1
ATOM 1884 N N . LEU A 1 268 ? 13.625 -7.532 -6.059 1.00 97.81 268 LEU A N 1
ATOM 1885 C CA . LEU A 1 268 ? 13.917 -6.600 -7.150 1.00 97.81 268 LEU A CA 1
ATOM 1886 C C . LEU A 1 268 ? 14.302 -5.203 -6.634 1.00 97.81 268 LEU A C 1
ATOM 1888 O O . LEU A 1 268 ? 15.218 -4.581 -7.170 1.00 97.81 268 LEU A O 1
ATOM 1892 N N . ARG A 1 269 ? 13.619 -4.708 -5.595 1.00 96.56 269 ARG A N 1
ATOM 1893 C CA . ARG A 1 269 ? 13.900 -3.399 -4.982 1.00 96.56 269 ARG A CA 1
ATOM 1894 C C . ARG A 1 269 ? 15.161 -3.406 -4.111 1.00 96.56 269 ARG A C 1
ATOM 1896 O O . ARG A 1 269 ? 15.829 -2.379 -3.983 1.00 96.56 269 ARG A O 1
ATOM 1903 N N . GLY A 1 270 ? 15.452 -4.533 -3.466 1.00 95.75 270 GLY A N 1
ATOM 1904 C CA . GLY A 1 270 ? 16.466 -4.671 -2.420 1.00 95.75 270 GLY A CA 1
ATOM 1905 C C . GLY A 1 270 ? 16.048 -4.119 -1.049 1.00 95.75 270 GLY A C 1
ATOM 1906 O O . GLY A 1 270 ? 16.880 -4.071 -0.147 1.00 95.75 270 GLY A O 1
ATOM 1907 N N . GLN A 1 271 ? 14.796 -3.678 -0.883 1.00 93.19 271 GLN A N 1
ATOM 1908 C CA . GLN A 1 271 ? 14.257 -3.134 0.369 1.00 93.19 271 GLN A CA 1
ATOM 1909 C C . GLN A 1 271 ? 12.719 -3.195 0.373 1.00 93.19 271 GLN A C 1
ATOM 1911 O O . GLN A 1 271 ? 12.103 -2.957 -0.666 1.00 93.19 271 GLN A O 1
ATOM 1916 N N . GLY A 1 272 ? 12.097 -3.489 1.522 1.00 92.62 272 GLY A N 1
ATOM 1917 C CA . GLY A 1 272 ? 10.640 -3.456 1.685 1.00 92.62 272 GLY A CA 1
ATOM 1918 C C . GLY A 1 272 ? 10.058 -2.040 1.847 1.00 92.62 272 GLY A C 1
ATOM 1919 O O . GLY A 1 272 ? 10.695 -1.170 2.459 1.00 92.62 272 GLY A O 1
ATOM 1920 N N . PRO A 1 273 ? 8.831 -1.779 1.354 1.00 91.38 273 PRO A N 1
ATOM 1921 C CA . PRO A 1 273 ? 8.142 -0.513 1.565 1.00 91.38 273 PRO A CA 1
ATOM 1922 C C . PRO A 1 273 ? 7.760 -0.335 3.040 1.00 91.38 273 PRO A C 1
ATOM 1924 O O . PRO A 1 273 ? 7.700 -1.288 3.815 1.00 91.38 273 PRO A O 1
ATOM 1927 N N . PHE A 1 274 ? 7.471 0.908 3.433 1.00 88.06 274 PHE A N 1
ATOM 1928 C CA . PHE A 1 274 ? 6.943 1.256 4.762 1.00 88.06 274 PHE A CA 1
ATOM 1929 C C . PHE A 1 274 ? 7.748 0.716 5.954 1.00 88.06 274 PHE A C 1
ATOM 1931 O O . PHE A 1 274 ? 7.170 0.445 7.006 1.00 88.06 274 PHE A O 1
ATOM 1938 N N . LEU A 1 275 ? 9.072 0.591 5.820 1.00 87.06 275 LEU A N 1
ATOM 1939 C CA . LEU A 1 275 ? 9.935 0.015 6.860 1.00 87.06 275 LEU A CA 1
ATOM 1940 C C . LEU A 1 275 ? 9.549 -1.439 7.189 1.00 87.06 275 LEU A C 1
ATOM 1942 O O . LEU A 1 275 ? 9.463 -1.804 8.359 1.00 87.06 275 LEU A O 1
ATOM 1946 N N . GLU A 1 276 ? 9.285 -2.240 6.150 1.00 90.31 276 GLU A N 1
ATOM 1947 C CA . GLU A 1 276 ? 8.940 -3.670 6.247 1.00 90.31 276 GLU A CA 1
ATOM 1948 C C . GLU A 1 276 ? 7.603 -3.938 6.975 1.00 90.31 276 GLU A C 1
ATOM 1950 O O . GLU A 1 276 ? 7.327 -5.053 7.416 1.00 90.31 276 GLU A O 1
ATOM 1955 N N . GLN A 1 277 ? 6.740 -2.923 7.101 1.00 91.00 277 GLN A N 1
ATOM 1956 C CA . GLN A 1 277 ? 5.380 -3.097 7.615 1.00 91.00 277 GLN A CA 1
ATOM 1957 C C . GLN A 1 277 ? 4.516 -3.929 6.676 1.00 91.00 277 GLN A C 1
ATOM 1959 O O . GLN A 1 277 ? 4.662 -3.860 5.451 1.00 91.00 277 GLN A O 1
ATOM 1964 N N . ARG A 1 278 ? 3.517 -4.612 7.249 1.00 94.62 278 ARG A N 1
ATOM 1965 C CA . ARG A 1 278 ? 2.513 -5.292 6.432 1.00 94.62 278 ARG A CA 1
ATOM 1966 C C . ARG A 1 278 ? 1.726 -4.312 5.564 1.00 94.62 278 ARG A C 1
ATOM 1968 O O . ARG A 1 278 ? 1.305 -3.235 6.008 1.00 94.62 278 ARG A O 1
ATOM 1975 N N . VAL A 1 279 ? 1.465 -4.728 4.331 1.00 95.44 279 VAL A N 1
ATOM 1976 C CA . VAL A 1 279 ? 0.601 -4.013 3.392 1.00 95.44 279 VAL A CA 1
ATOM 1977 C C . VAL A 1 279 ? -0.840 -4.454 3.606 1.00 95.44 279 VAL A C 1
ATOM 1979 O O . VAL A 1 279 ? -1.154 -5.643 3.640 1.00 95.44 279 VAL A O 1
ATOM 1982 N N . ARG A 1 280 ? -1.734 -3.485 3.795 1.00 96.50 280 ARG A N 1
ATOM 1983 C CA . ARG A 1 280 ? -3.146 -3.748 4.070 1.00 96.50 280 ARG A CA 1
ATOM 1984 C C . ARG A 1 280 ? -3.981 -3.676 2.795 1.00 96.50 280 ARG A C 1
ATOM 1986 O O . ARG A 1 280 ? -3.899 -2.692 2.075 1.00 96.50 280 ARG A O 1
ATOM 1993 N N . TRP A 1 281 ? -4.854 -4.649 2.579 1.00 97.94 281 TRP A N 1
ATOM 1994 C CA . TRP A 1 281 ? -5.818 -4.710 1.484 1.00 97.94 281 TRP A CA 1
ATOM 1995 C C . TRP A 1 281 ? -7.221 -4.494 2.035 1.00 97.94 281 TRP A C 1
ATOM 1997 O O . TRP A 1 281 ? -7.639 -5.183 2.972 1.00 97.94 281 TRP A O 1
ATOM 2007 N N . VAL A 1 282 ? -7.955 -3.543 1.460 1.00 97.25 282 VAL A N 1
ATOM 2008 C CA . VAL A 1 282 ? -9.325 -3.235 1.886 1.00 97.25 282 VAL A CA 1
ATOM 2009 C C . VAL A 1 282 ? -10.271 -3.122 0.708 1.00 97.25 282 VAL A C 1
ATOM 2011 O O . VAL A 1 282 ? -9.911 -2.650 -0.371 1.00 97.25 282 VAL A O 1
ATOM 2014 N N . LYS A 1 283 ? -11.521 -3.512 0.944 1.00 96.62 283 LYS A N 1
ATOM 2015 C CA . LYS A 1 283 ? -12.612 -3.250 0.015 1.00 96.62 283 LYS A CA 1
ATOM 2016 C C . LYS A 1 283 ? -13.025 -1.785 0.065 1.00 96.62 283 LYS A C 1
ATOM 2018 O O . LYS A 1 283 ? -13.323 -1.265 1.139 1.00 96.62 283 LYS A O 1
ATOM 2023 N N . ASP A 1 284 ? -13.147 -1.163 -1.097 1.00 96.25 284 ASP A N 1
ATOM 2024 C CA . ASP A 1 284 ? -13.619 0.203 -1.227 1.00 96.25 284 ASP A CA 1
ATOM 2025 C C . ASP A 1 284 ? -14.447 0.411 -2.499 1.00 96.25 284 ASP A C 1
ATOM 2027 O O . ASP A 1 284 ? -13.952 0.361 -3.620 1.00 96.25 284 ASP A O 1
ATOM 2031 N N . ALA A 1 285 ? -15.741 0.672 -2.326 1.00 96.00 285 ALA A N 1
ATOM 2032 C CA . ALA A 1 285 ? -16.630 0.965 -3.443 1.00 96.00 285 ALA A CA 1
ATOM 2033 C C . ALA A 1 285 ? -16.508 2.414 -3.948 1.00 96.00 285 ALA A C 1
ATOM 2035 O O . ALA A 1 285 ? -17.002 2.709 -5.035 1.00 96.00 285 ALA A O 1
ATOM 2036 N N . THR A 1 286 ? -15.893 3.330 -3.188 1.00 94.69 286 THR A N 1
ATOM 2037 C CA . THR A 1 286 ? -15.844 4.752 -3.571 1.00 94.69 286 THR A CA 1
ATOM 2038 C C . THR A 1 286 ? -14.861 5.007 -4.712 1.00 94.69 286 THR A C 1
ATOM 2040 O O . THR A 1 286 ? -15.085 5.916 -5.515 1.00 94.69 286 THR A O 1
ATOM 2043 N N . ILE A 1 287 ? -13.838 4.157 -4.860 1.00 95.38 287 ILE A N 1
ATOM 2044 C CA . ILE A 1 287 ? -12.848 4.273 -5.940 1.00 95.38 287 ILE A CA 1
ATOM 2045 C C . ILE A 1 287 ? -13.369 3.805 -7.304 1.00 95.38 287 ILE A C 1
ATOM 2047 O O . ILE A 1 287 ? -12.839 4.225 -8.327 1.00 95.38 287 ILE A O 1
ATOM 2051 N N . ALA A 1 288 ? -14.450 3.015 -7.347 1.00 95.94 288 ALA A N 1
ATOM 2052 C CA . ALA A 1 288 ? -14.938 2.346 -8.562 1.00 95.94 288 ALA A CA 1
ATOM 2053 C C . ALA A 1 288 ? -15.293 3.294 -9.726 1.00 95.94 288 ALA A C 1
ATOM 2055 O O . ALA A 1 288 ? -15.447 2.860 -10.866 1.00 95.94 288 ALA A O 1
ATOM 2056 N N . SER A 1 289 ? -15.458 4.590 -9.448 1.00 94.81 289 SER A N 1
ATOM 2057 C CA . SER A 1 289 ? -15.740 5.608 -10.465 1.00 94.81 289 SER A CA 1
ATOM 2058 C C . SER A 1 289 ? -14.504 6.096 -11.230 1.00 94.81 289 SER A C 1
ATOM 2060 O O . SER A 1 289 ? -14.667 6.682 -12.300 1.00 94.81 289 SER A O 1
ATOM 2062 N N . PHE A 1 290 ? -13.295 5.868 -10.709 1.00 93.56 290 PHE A N 1
ATOM 2063 C CA . PHE A 1 290 ? -12.054 6.392 -11.290 1.00 93.56 290 PHE A CA 1
ATOM 2064 C C . PHE A 1 290 ? -10.872 5.415 -11.260 1.00 93.56 290 PHE A C 1
ATOM 2066 O O . PHE A 1 290 ? -9.878 5.670 -11.937 1.00 93.56 290 PHE A O 1
ATOM 2073 N N . ALA A 1 291 ? -10.965 4.318 -10.506 1.00 93.62 291 ALA A N 1
ATOM 2074 C CA . ALA A 1 291 ? -9.922 3.309 -10.412 1.00 93.62 291 ALA A CA 1
ATOM 2075 C C . ALA A 1 291 ? -10.502 1.913 -10.127 1.00 93.62 291 ALA A C 1
ATOM 2077 O O . ALA A 1 291 ? -11.573 1.768 -9.534 1.00 93.62 291 ALA A O 1
ATOM 2078 N N . TYR A 1 292 ? -9.779 0.875 -10.554 1.00 95.44 292 TYR A N 1
ATOM 2079 C CA . TYR A 1 292 ? -10.091 -0.521 -10.222 1.00 95.44 292 TYR A CA 1
ATOM 2080 C C . TYR A 1 292 ? -9.433 -0.945 -8.903 1.00 95.44 292 TYR A C 1
ATOM 2082 O O . TYR A 1 292 ? -10.020 -1.650 -8.080 1.00 95.44 292 TYR A O 1
ATOM 2090 N N . MET A 1 293 ? -8.220 -0.458 -8.680 1.00 97.06 293 MET A N 1
ATOM 2091 C CA . MET A 1 293 ? -7.505 -0.526 -7.419 1.00 97.06 293 MET A CA 1
ATOM 2092 C C . MET A 1 293 ? -6.770 0.798 -7.215 1.00 97.06 293 MET A C 1
ATOM 2094 O O . MET A 1 293 ? -6.643 1.584 -8.152 1.00 97.06 293 MET A O 1
ATOM 2098 N N . LEU A 1 294 ? -6.362 1.080 -5.984 1.00 94.06 294 LEU A N 1
ATOM 2099 C CA . LEU A 1 294 ? -5.604 2.278 -5.657 1.00 94.06 294 LEU A CA 1
ATOM 2100 C C . LEU A 1 294 ? -4.508 1.935 -4.652 1.00 94.06 294 LEU A C 1
ATOM 2102 O O . LEU A 1 294 ? -4.811 1.578 -3.506 1.00 94.06 294 LEU A O 1
ATOM 2106 N N . ALA A 1 295 ? -3.261 2.079 -5.090 1.00 93.25 295 ALA A N 1
ATOM 2107 C CA . ALA A 1 295 ? -2.071 1.886 -4.284 1.00 93.25 295 ALA A CA 1
ATOM 2108 C C . ALA A 1 295 ? -2.022 2.808 -3.058 1.00 93.25 295 ALA A C 1
ATOM 2110 O O . ALA A 1 295 ? -2.556 3.919 -3.022 1.00 93.25 295 ALA A O 1
ATOM 2111 N N . GLY A 1 296 ? -1.339 2.311 -2.035 1.00 90.31 296 GLY A N 1
ATOM 2112 C CA . GLY A 1 296 ? -1.104 2.956 -0.753 1.00 90.31 296 GLY A CA 1
ATOM 2113 C C . GLY A 1 296 ? -0.991 1.903 0.343 1.00 90.31 296 GLY A C 1
ATOM 2114 O O . GLY A 1 296 ? -0.967 0.703 0.080 1.00 90.31 296 GLY A O 1
ATOM 2115 N N . ASN A 1 297 ? -0.963 2.332 1.601 1.00 90.50 297 ASN A N 1
ATOM 2116 C CA . ASN A 1 297 ? -1.198 1.427 2.724 1.00 90.50 297 ASN A CA 1
ATOM 2117 C C . ASN A 1 297 ? -2.347 1.988 3.581 1.00 90.50 297 ASN A C 1
ATOM 2119 O O . ASN A 1 297 ? -2.120 2.841 4.446 1.00 90.50 297 ASN A O 1
ATOM 2123 N N . PRO A 1 298 ? -3.597 1.572 3.302 1.00 93.88 298 PRO A N 1
ATOM 2124 C CA . PRO A 1 298 ? -3.960 0.366 2.549 1.00 93.88 298 PRO A CA 1
ATOM 2125 C C . PRO A 1 298 ? -3.984 0.525 1.020 1.00 93.88 298 PRO A C 1
ATOM 2127 O O . PRO A 1 298 ? -4.280 1.607 0.513 1.00 93.88 298 PRO A O 1
ATOM 2130 N N . ILE A 1 299 ? -3.804 -0.595 0.317 1.00 95.94 299 ILE A N 1
ATOM 2131 C CA . ILE A 1 299 ? -4.259 -0.785 -1.060 1.00 95.94 299 ILE A CA 1
ATOM 2132 C C . ILE A 1 299 ? -5.778 -0.963 -1.033 1.00 95.94 299 ILE A C 1
ATOM 2134 O O . ILE A 1 299 ? -6.323 -1.821 -0.326 1.00 95.94 299 ILE A O 1
ATOM 2138 N N . ARG A 1 300 ? -6.479 -0.143 -1.813 1.00 96.62 300 ARG A N 1
ATOM 2139 C CA . ARG A 1 300 ? -7.942 -0.162 -1.913 1.00 96.62 300 ARG A CA 1
ATOM 2140 C C . ARG A 1 300 ? -8.358 -0.906 -3.167 1.00 96.62 300 ARG A C 1
ATOM 2142 O O . ARG A 1 300 ? -7.813 -0.675 -4.238 1.00 96.62 300 ARG A O 1
ATOM 2149 N N . CYS A 1 301 ? -9.330 -1.791 -3.023 1.00 97.81 301 CYS A N 1
ATOM 2150 C CA . CYS A 1 301 ? -9.804 -2.669 -4.083 1.00 97.81 301 CYS A CA 1
ATOM 2151 C C . CYS A 1 301 ? -11.300 -2.455 -4.291 1.00 97.81 301 CYS A C 1
ATOM 2153 O O . CYS A 1 301 ? -12.050 -2.436 -3.310 1.00 97.81 301 CYS A O 1
ATOM 2155 N N . VAL A 1 302 ? -11.764 -2.379 -5.540 1.00 97.81 302 VAL A N 1
ATOM 2156 C CA . VAL A 1 302 ? -13.212 -2.429 -5.789 1.00 97.81 302 VAL A CA 1
ATOM 2157 C C . VAL A 1 302 ? -13.822 -3.735 -5.246 1.00 97.81 302 VAL A C 1
ATOM 2159 O O . VAL A 1 302 ? -13.125 -4.752 -5.152 1.00 97.81 302 VAL A O 1
ATOM 2162 N N . PRO A 1 303 ? -15.116 -3.750 -4.872 1.00 97.50 303 PRO A N 1
ATOM 2163 C CA . PRO A 1 303 ? -15.771 -4.921 -4.286 1.00 97.50 303 PRO A CA 1
ATOM 2164 C C . PRO A 1 303 ? -15.596 -6.235 -5.052 1.00 97.50 303 PRO A C 1
ATOM 2166 O O . PRO A 1 303 ? -15.447 -7.288 -4.432 1.00 97.50 303 PRO A O 1
ATOM 2169 N N . GLU A 1 304 ? -15.553 -6.180 -6.379 1.00 97.38 304 GLU A N 1
ATOM 2170 C CA . GLU A 1 304 ? -15.442 -7.337 -7.262 1.00 97.38 304 GLU A CA 1
ATOM 2171 C C . GLU A 1 304 ? -14.154 -8.146 -7.030 1.00 97.38 304 GLU A C 1
ATOM 2173 O O . GLU A 1 304 ? -14.153 -9.361 -7.225 1.00 97.38 304 GLU A O 1
ATOM 2178 N N . LEU A 1 305 ? -13.089 -7.512 -6.537 1.00 97.75 305 LEU A N 1
ATOM 2179 C CA . LEU A 1 305 ? -11.834 -8.180 -6.168 1.00 97.75 305 LEU A CA 1
ATOM 2180 C C . LEU A 1 305 ? -11.922 -8.960 -4.851 1.00 97.75 305 LEU A C 1
ATOM 2182 O O . LEU A 1 305 ? -11.010 -9.703 -4.501 1.00 97.75 305 LEU A O 1
ATOM 2186 N N . MET A 1 306 ? -13.019 -8.811 -4.113 1.00 96.62 306 MET A N 1
ATOM 2187 C CA . MET A 1 306 ? -13.269 -9.523 -2.861 1.00 96.62 306 MET A CA 1
ATOM 2188 C C . MET A 1 306 ? -14.377 -10.559 -3.040 1.00 96.62 306 MET A C 1
ATOM 2190 O O . MET A 1 306 ? -14.246 -11.681 -2.566 1.00 96.62 306 MET A O 1
ATOM 2194 N N . ASN A 1 307 ? -15.449 -10.205 -3.760 1.00 96.25 307 ASN A N 1
ATOM 2195 C CA . ASN A 1 307 ? -16.657 -11.029 -3.865 1.00 96.25 307 ASN A CA 1
ATOM 2196 C C . ASN A 1 307 ? -17.196 -11.217 -5.295 1.00 96.25 307 ASN A C 1
ATOM 2198 O O . ASN A 1 307 ? -18.268 -11.795 -5.490 1.00 96.25 307 ASN A O 1
ATOM 2202 N N . GLY A 1 308 ? -16.455 -10.767 -6.311 1.00 95.75 308 GLY A N 1
ATOM 2203 C CA . GLY A 1 308 ? -16.851 -10.819 -7.719 1.00 95.75 308 GLY A CA 1
ATOM 2204 C C . GLY A 1 308 ? -16.643 -12.190 -8.355 1.00 95.75 308 GLY A C 1
ATOM 2205 O O . GLY A 1 308 ? -16.974 -13.224 -7.774 1.00 95.75 308 GLY A O 1
ATOM 2206 N N . VAL A 1 309 ? -16.119 -12.229 -9.578 1.00 96.62 309 VAL A N 1
ATOM 2207 C CA . VAL A 1 309 ? -15.840 -13.500 -10.263 1.00 96.62 309 VAL A CA 1
ATOM 2208 C C . VAL A 1 309 ? -14.611 -14.180 -9.665 1.00 96.62 309 VAL A C 1
ATOM 2210 O O . VAL A 1 309 ? -13.639 -13.521 -9.314 1.00 96.62 309 VAL A O 1
ATOM 2213 N N . ALA A 1 310 ? -14.640 -15.511 -9.575 1.00 96.31 310 ALA A N 1
ATOM 2214 C CA . ALA A 1 310 ? -13.575 -16.311 -8.966 1.00 96.31 310 ALA A CA 1
ATOM 2215 C C . ALA A 1 310 ? -12.165 -15.960 -9.480 1.00 96.31 310 ALA A C 1
ATOM 2217 O O . ALA A 1 310 ? -11.236 -15.845 -8.692 1.00 96.31 310 ALA A O 1
ATOM 2218 N N . THR A 1 311 ? -12.025 -15.704 -10.781 1.00 95.75 311 THR A N 1
ATOM 2219 C CA . THR A 1 311 ? -10.745 -15.395 -11.439 1.00 95.75 311 THR A CA 1
ATOM 2220 C C . THR A 1 311 ? -10.187 -14.003 -11.124 1.00 95.75 311 THR A C 1
ATOM 2222 O O . THR A 1 311 ? -9.205 -13.601 -11.735 1.00 95.75 311 THR A O 1
ATOM 2225 N N . GLN A 1 312 ? -10.815 -13.244 -10.226 1.00 95.44 312 GLN A N 1
ATOM 2226 C CA . GLN A 1 312 ? -10.373 -11.906 -9.817 1.00 95.44 312 GLN A CA 1
ATOM 2227 C C . GLN A 1 312 ? -10.271 -11.749 -8.296 1.00 95.44 312 GLN A C 1
ATOM 2229 O O . GLN A 1 312 ? -9.797 -10.724 -7.819 1.00 95.44 312 GLN A O 1
ATOM 2234 N N . ARG A 1 313 ? -10.735 -12.726 -7.508 1.00 97.88 313 ARG A N 1
ATOM 2235 C CA . ARG A 1 313 ? -10.801 -12.560 -6.054 1.00 97.88 313 ARG A CA 1
ATOM 2236 C C . ARG A 1 313 ? -9.432 -12.708 -5.407 1.00 97.88 313 ARG A C 1
ATOM 2238 O O . ARG A 1 313 ? -8.724 -13.677 -5.674 1.00 97.88 313 ARG A O 1
ATOM 2245 N N . ILE A 1 314 ? -9.121 -11.827 -4.459 1.00 98.50 314 ILE A N 1
ATOM 2246 C CA . ILE A 1 314 ? -7.854 -11.844 -3.721 1.00 98.50 314 ILE A CA 1
ATOM 2247 C C . ILE A 1 314 ? -7.638 -13.164 -2.965 1.00 98.50 314 ILE A C 1
ATOM 2249 O O . ILE A 1 314 ? -6.553 -13.737 -3.013 1.00 98.50 314 ILE A O 1
ATOM 2253 N N . LEU A 1 315 ? -8.689 -13.735 -2.360 1.00 98.69 315 LEU A N 1
ATOM 2254 C CA . LEU A 1 315 ? -8.604 -15.022 -1.652 1.00 98.69 315 LEU A CA 1
ATOM 2255 C C . LEU A 1 315 ? -8.519 -16.238 -2.584 1.00 98.69 315 LEU A C 1
ATOM 2257 O O . LEU A 1 315 ? -8.416 -17.371 -2.115 1.00 98.69 315 LEU A O 1
ATOM 2261 N N . ARG A 1 316 ? -8.465 -16.010 -3.899 1.00 98.38 316 ARG A N 1
ATOM 2262 C CA . ARG A 1 316 ? -8.215 -17.025 -4.929 1.00 98.38 316 ARG A CA 1
ATOM 2263 C C . ARG A 1 316 ? -6.943 -16.754 -5.731 1.00 98.38 316 ARG A C 1
ATOM 2265 O O . ARG A 1 316 ? -6.735 -17.406 -6.751 1.00 98.38 316 ARG A O 1
ATOM 2272 N N . ALA A 1 317 ? -6.082 -15.832 -5.292 1.00 97.94 317 ALA A N 1
ATOM 2273 C CA . ALA A 1 317 ? -4.834 -15.481 -5.977 1.00 97.94 317 ALA A CA 1
ATOM 2274 C C . ALA A 1 317 ? -3.921 -16.691 -6.263 1.00 97.94 317 ALA A C 1
ATOM 2276 O O . ALA A 1 317 ? -3.221 -16.705 -7.280 1.00 97.94 317 ALA A O 1
ATOM 2277 N N . SER A 1 318 ? -3.973 -17.730 -5.421 1.00 98.06 318 SER A N 1
ATOM 2278 C CA . SER A 1 318 ? -3.214 -18.978 -5.605 1.00 98.06 318 SER A CA 1
ATOM 2279 C C . SER A 1 318 ? -3.671 -19.834 -6.788 1.00 98.06 318 SER A C 1
ATOM 2281 O O . SER A 1 318 ? -2.909 -20.656 -7.299 1.00 98.06 318 SER A O 1
ATOM 2283 N N . GLU A 1 319 ? -4.903 -19.657 -7.262 1.00 97.44 319 GLU A N 1
ATOM 2284 C CA . GLU A 1 319 ? -5.418 -20.426 -8.387 1.00 97.44 319 GLU A CA 1
ATOM 2285 C C . GLU A 1 319 ? -4.804 -19.931 -9.695 1.00 97.44 319 GLU A C 1
ATOM 2287 O O . GLU A 1 319 ? -4.803 -18.737 -9.979 1.00 97.44 319 GLU A O 1
ATOM 2292 N N . ALA A 1 320 ? -4.342 -20.856 -10.541 1.00 94.81 320 ALA A N 1
ATOM 2293 C CA . ALA A 1 320 ? -3.645 -20.511 -11.782 1.00 94.81 320 ALA A CA 1
ATOM 2294 C C . ALA A 1 320 ? -4.450 -19.574 -12.702 1.00 94.81 320 ALA A C 1
ATOM 2296 O O . ALA A 1 320 ? -3.862 -18.720 -13.358 1.00 94.81 320 ALA A O 1
ATOM 2297 N N . ALA A 1 321 ? -5.779 -19.727 -12.729 1.00 94.38 321 ALA A N 1
ATOM 2298 C CA . ALA A 1 321 ? -6.684 -18.936 -13.561 1.00 94.38 321 ALA A CA 1
ATOM 2299 C C . ALA A 1 321 ? -7.017 -17.549 -12.986 1.00 94.38 321 ALA A C 1
ATOM 2301 O O . ALA A 1 321 ? -7.675 -16.764 -13.667 1.00 94.38 321 ALA A O 1
ATOM 2302 N N . THR A 1 322 ? -6.621 -17.257 -11.746 1.00 95.69 322 THR A N 1
ATOM 2303 C CA . THR A 1 322 ? -6.841 -15.941 -11.145 1.00 95.69 322 THR A CA 1
ATOM 2304 C C . THR A 1 322 ? -5.848 -14.944 -11.715 1.00 95.69 322 THR A C 1
ATOM 2306 O O . THR A 1 322 ? -4.645 -15.213 -11.785 1.00 95.69 322 THR A O 1
ATOM 2309 N N . ASP A 1 323 ? -6.356 -13.791 -12.123 1.00 94.50 323 ASP A N 1
ATOM 2310 C CA . ASP A 1 323 ? -5.538 -12.667 -12.538 1.00 94.50 323 ASP A CA 1
ATOM 2311 C C . ASP A 1 323 ? -4.909 -12.007 -11.303 1.00 94.50 323 ASP A C 1
ATOM 2313 O O . ASP A 1 323 ? -5.614 -11.553 -10.403 1.00 94.50 323 ASP A O 1
ATOM 2317 N N . ILE A 1 324 ? -3.576 -11.985 -11.257 1.00 96.50 324 ILE A N 1
ATOM 2318 C CA . ILE A 1 324 ? -2.798 -11.359 -10.180 1.00 96.50 324 ILE A CA 1
ATOM 2319 C C . ILE A 1 324 ? -2.097 -10.071 -10.629 1.00 96.50 324 ILE A C 1
ATOM 2321 O O . ILE A 1 324 ? -1.323 -9.513 -9.853 1.00 96.50 324 ILE A O 1
ATOM 2325 N N . TRP A 1 325 ? -2.351 -9.599 -11.858 1.00 96.44 325 TRP A N 1
ATOM 2326 C CA . TRP A 1 325 ? -1.744 -8.378 -12.390 1.00 96.44 325 TRP A CA 1
ATOM 2327 C C . TRP A 1 325 ? -2.015 -7.198 -11.466 1.00 96.44 325 TRP A C 1
ATOM 2329 O O . TRP A 1 325 ? -1.075 -6.551 -11.029 1.00 96.44 325 TRP A O 1
ATOM 2339 N N . GLY A 1 326 ? -3.285 -6.962 -11.118 1.00 96.69 326 GLY A N 1
ATOM 2340 C CA . GLY A 1 326 ? -3.676 -5.850 -10.248 1.00 96.69 326 GLY A CA 1
ATOM 2341 C C . GLY A 1 326 ? -2.981 -5.896 -8.886 1.00 96.69 326 GLY A C 1
ATOM 2342 O O . GLY A 1 326 ? -2.411 -4.901 -8.460 1.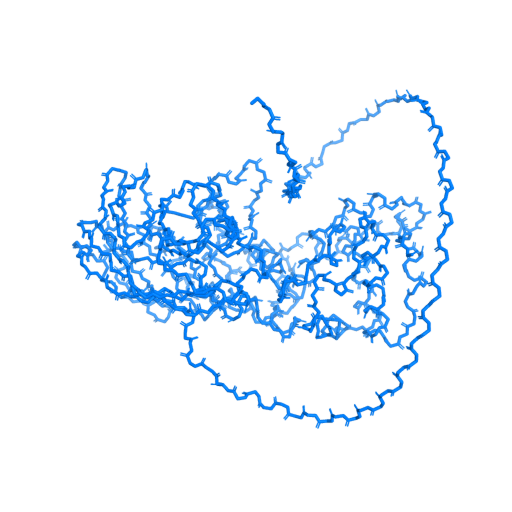00 96.69 326 GLY A O 1
ATOM 2343 N N . PHE A 1 327 ? -2.938 -7.061 -8.230 1.00 98.12 327 PHE A N 1
ATOM 2344 C CA . PHE A 1 327 ? -2.287 -7.192 -6.921 1.00 98.12 327 PHE A CA 1
ATOM 2345 C C . PHE A 1 327 ? -0.793 -6.858 -6.984 1.00 98.12 327 PHE A C 1
ATOM 2347 O O . PHE A 1 327 ? -0.302 -6.089 -6.166 1.00 98.12 327 PHE A O 1
ATOM 2354 N N . SER A 1 328 ? -0.077 -7.379 -7.978 1.00 98.19 328 SER A N 1
ATOM 2355 C CA . SER A 1 328 ? 1.344 -7.063 -8.129 1.00 98.19 328 SER A CA 1
ATOM 2356 C C . SER A 1 328 ? 1.587 -5.638 -8.636 1.00 98.19 328 SER A C 1
ATOM 2358 O O . SER A 1 328 ? 2.553 -4.999 -8.252 1.00 98.19 328 SER A O 1
ATOM 2360 N N . HIS A 1 329 ? 0.706 -5.085 -9.463 1.00 97.88 329 HIS A N 1
ATOM 2361 C CA . HIS A 1 329 ? 0.827 -3.708 -9.935 1.00 97.88 329 HIS A CA 1
ATOM 2362 C C . HIS A 1 329 ? 0.685 -2.698 -8.786 1.00 97.88 329 HIS A C 1
ATOM 2364 O O . HIS A 1 329 ? 1.540 -1.830 -8.613 1.00 97.88 329 HIS A O 1
ATOM 2370 N N . GLU A 1 330 ? -0.347 -2.841 -7.951 1.00 97.50 330 GLU A N 1
ATOM 2371 C CA . GLU A 1 330 ? -0.543 -1.944 -6.807 1.00 97.50 330 GLU A CA 1
ATOM 2372 C C . GLU A 1 330 ? 0.536 -2.101 -5.737 1.00 97.50 330 GLU A C 1
ATOM 2374 O O . GLU A 1 330 ? 0.894 -1.125 -5.079 1.00 97.50 330 GLU A O 1
ATOM 2379 N N . LEU A 1 331 ? 1.066 -3.315 -5.555 1.00 97.69 331 LEU A N 1
ATOM 2380 C CA . LEU A 1 331 ? 2.203 -3.532 -4.668 1.00 97.69 331 LEU A CA 1
ATOM 2381 C C . LEU A 1 331 ? 3.484 -2.915 -5.250 1.00 97.69 331 LEU A C 1
ATOM 2383 O O . LEU A 1 331 ? 4.218 -2.240 -4.524 1.00 97.69 331 LEU A O 1
ATOM 2387 N N . GLY A 1 332 ? 3.673 -3.024 -6.567 1.00 97.56 332 GLY A N 1
ATOM 2388 C CA . GLY A 1 332 ? 4.784 -2.431 -7.301 1.00 97.56 332 GLY A CA 1
ATOM 2389 C C . GLY A 1 332 ? 4.854 -0.918 -7.122 1.00 97.56 332 GLY A C 1
ATOM 2390 O O . GLY A 1 332 ? 5.945 -0.385 -6.933 1.00 97.56 332 GLY A O 1
ATOM 2391 N N . HIS A 1 333 ? 3.706 -0.230 -7.076 1.00 95.88 333 HIS A N 1
ATOM 2392 C CA . HIS A 1 333 ? 3.636 1.200 -6.738 1.00 95.88 333 HIS A CA 1
ATOM 2393 C C . HIS A 1 333 ? 4.246 1.497 -5.362 1.00 95.88 333 HIS A C 1
ATOM 2395 O O . HIS A 1 333 ? 4.883 2.530 -5.173 1.00 95.88 333 HIS A O 1
ATOM 2401 N N . LEU A 1 334 ? 4.092 0.599 -4.385 1.00 94.31 334 LEU A N 1
ATOM 2402 C CA . LEU A 1 334 ? 4.681 0.789 -3.058 1.00 94.31 334 LEU A CA 1
ATOM 2403 C C . LEU A 1 334 ? 6.199 0.610 -3.095 1.00 94.31 334 LEU A C 1
ATOM 2405 O O . LEU A 1 334 ? 6.935 1.377 -2.470 1.00 94.31 334 LEU A O 1
ATOM 2409 N N . PHE A 1 335 ? 6.674 -0.388 -3.842 1.00 95.62 335 PHE A N 1
ATOM 2410 C CA . PHE A 1 335 ? 8.099 -0.670 -3.968 1.00 95.62 335 PHE A CA 1
ATOM 2411 C C . PHE A 1 335 ? 8.843 0.415 -4.746 1.00 95.62 335 PHE A C 1
ATOM 2413 O O . PHE A 1 335 ? 9.922 0.832 -4.303 1.00 95.62 335 PHE A O 1
ATOM 2420 N N . THR A 1 336 ? 8.265 0.941 -5.832 1.00 94.00 336 THR A N 1
ATOM 2421 C CA . THR A 1 336 ? 8.875 2.031 -6.612 1.00 94.00 336 THR A CA 1
ATOM 2422 C C . THR A 1 336 ? 9.080 3.298 -5.786 1.00 94.00 336 THR A C 1
ATOM 2424 O O . THR A 1 336 ? 9.985 4.070 -6.098 1.00 94.00 336 THR A O 1
ATOM 2427 N N . MET A 1 337 ? 8.302 3.486 -4.716 1.00 90.75 337 MET A N 1
ATOM 2428 C CA . MET A 1 337 ? 8.327 4.675 -3.856 1.00 90.75 337 MET A CA 1
ATOM 2429 C C . MET A 1 337 ? 9.011 4.444 -2.496 1.00 90.75 337 MET A C 1
ATOM 2431 O O . MET A 1 337 ? 8.961 5.300 -1.608 1.00 90.75 337 MET A O 1
ATOM 2435 N N . THR A 1 338 ? 9.687 3.304 -2.311 1.00 89.75 338 THR A N 1
ATOM 2436 C CA . THR A 1 338 ? 10.447 3.005 -1.080 1.00 89.75 338 THR A CA 1
ATOM 2437 C C . THR A 1 338 ? 11.476 4.103 -0.793 1.00 89.75 338 THR A C 1
ATOM 2439 O O . THR A 1 338 ? 12.179 4.541 -1.705 1.00 89.75 338 THR A O 1
ATOM 2442 N N . ASN A 1 339 ? 11.584 4.509 0.477 1.00 82.69 339 ASN A N 1
ATOM 2443 C CA . ASN A 1 339 ? 12.378 5.643 0.982 1.00 82.69 339 ASN A CA 1
ATOM 2444 C C . ASN A 1 339 ? 11.925 7.029 0.504 1.00 82.69 339 ASN A C 1
ATOM 2446 O O . ASN A 1 339 ? 12.615 8.016 0.746 1.00 82.69 339 ASN A O 1
ATOM 2450 N N . GLY A 1 340 ? 10.747 7.135 -0.115 1.00 84.06 340 GLY A N 1
ATOM 2451 C CA . GLY A 1 340 ? 10.174 8.429 -0.471 1.00 84.06 340 GLY A CA 1
ATOM 2452 C C . GLY A 1 340 ? 10.753 9.062 -1.732 1.00 84.06 340 GLY A C 1
ATOM 2453 O O . GLY A 1 340 ? 10.329 10.151 -2.107 1.00 84.06 340 GLY A O 1
ATOM 2454 N N . ALA A 1 341 ? 11.691 8.397 -2.409 1.00 86.06 341 ALA A N 1
ATOM 2455 C CA . ALA A 1 341 ? 12.127 8.785 -3.741 1.00 86.06 341 ALA A CA 1
ATOM 2456 C C . ALA A 1 341 ? 11.092 8.304 -4.760 1.00 86.06 341 ALA A C 1
ATOM 2458 O O . ALA A 1 341 ? 11.036 7.123 -5.080 1.00 86.06 341 ALA A O 1
ATOM 2459 N N . TRP A 1 342 ? 10.271 9.216 -5.269 1.00 89.75 342 TRP A N 1
ATOM 2460 C CA . TRP A 1 342 ? 9.233 8.923 -6.263 1.00 89.75 342 TRP A CA 1
ATOM 2461 C C . TRP A 1 342 ? 9.183 9.966 -7.388 1.00 89.75 342 TRP A C 1
ATOM 2463 O O . TRP A 1 342 ? 8.540 9.755 -8.407 1.00 89.75 342 TRP A O 1
ATOM 2473 N N . VAL A 1 343 ? 9.890 11.090 -7.286 1.00 91.56 343 VAL A N 1
ATOM 2474 C CA . VAL A 1 343 ? 9.884 12.111 -8.351 1.00 91.56 343 VAL A CA 1
ATOM 2475 C C . VAL A 1 343 ? 10.544 11.609 -9.649 1.00 91.56 343 VAL A C 1
ATOM 2477 O O . VAL A 1 343 ? 10.219 12.083 -10.740 1.00 91.56 343 VAL A O 1
ATOM 2480 N N . TYR A 1 344 ? 11.390 10.576 -9.577 1.00 93.75 344 TYR A N 1
ATOM 2481 C CA . TYR A 1 344 ? 11.990 9.946 -10.761 1.00 93.75 344 TYR A CA 1
ATOM 2482 C C . TYR A 1 344 ? 10.955 9.280 -11.698 1.00 93.75 344 TYR A C 1
ATOM 2484 O O . TYR A 1 344 ? 11.214 9.095 -12.885 1.00 93.75 344 TYR A O 1
ATOM 2492 N N . GLN A 1 345 ? 9.769 8.950 -11.179 1.00 93.31 345 GLN A N 1
ATOM 2493 C CA . GLN A 1 345 ? 8.652 8.367 -11.931 1.00 93.31 345 GLN A CA 1
ATOM 2494 C C . GLN A 1 345 ? 7.554 9.394 -12.261 1.00 93.31 345 GLN A C 1
ATOM 2496 O O . GLN A 1 345 ? 6.543 9.038 -12.859 1.00 93.31 345 GLN A O 1
ATOM 2501 N N . TYR A 1 346 ? 7.739 10.678 -11.920 1.00 89.50 346 TYR A N 1
ATOM 2502 C CA . TYR A 1 346 ? 6.700 11.717 -12.020 1.00 89.50 346 TYR A CA 1
ATOM 2503 C C . TYR A 1 346 ? 6.088 11.864 -13.419 1.00 89.50 346 TYR A C 1
ATOM 2505 O O . TYR A 1 346 ? 4.913 12.194 -13.561 1.00 89.50 346 TYR A O 1
ATOM 2513 N N . ASN A 1 347 ? 6.880 11.594 -14.458 1.00 90.75 347 ASN A N 1
ATOM 2514 C CA . ASN A 1 347 ? 6.433 11.710 -15.843 1.00 90.75 347 ASN A CA 1
ATOM 2515 C C . ASN A 1 347 ? 5.284 10.749 -16.174 1.00 90.75 347 ASN A C 1
ATOM 2517 O O . ASN A 1 347 ? 4.459 11.086 -17.021 1.00 90.75 347 ASN A O 1
ATOM 2521 N N . ASN A 1 348 ? 5.234 9.590 -15.510 1.00 92.81 348 ASN A N 1
ATOM 2522 C CA . ASN A 1 348 ? 4.149 8.619 -15.586 1.00 92.81 348 ASN A CA 1
ATOM 2523 C C . ASN A 1 348 ? 4.327 7.581 -14.466 1.00 92.81 348 ASN A C 1
ATOM 2525 O O . ASN A 1 348 ? 5.260 6.775 -14.477 1.00 92.81 348 ASN A O 1
ATOM 2529 N N . MET A 1 349 ? 3.421 7.607 -13.494 1.00 92.44 349 MET A N 1
ATOM 2530 C CA . MET A 1 349 ? 3.513 6.750 -12.313 1.00 92.44 349 MET A CA 1
ATOM 2531 C C . MET A 1 349 ? 3.086 5.303 -12.590 1.00 92.44 349 MET A C 1
ATOM 2533 O O . MET A 1 349 ? 3.425 4.425 -11.812 1.00 92.44 349 MET A O 1
ATOM 2537 N N . GLU A 1 350 ? 2.405 5.031 -13.705 1.00 94.94 350 GLU A N 1
ATOM 2538 C CA . GLU A 1 350 ? 1.812 3.721 -14.003 1.00 94.94 350 GLU A CA 1
ATOM 2539 C C . GLU A 1 350 ? 2.758 2.781 -14.766 1.00 94.94 350 GLU A C 1
ATOM 2541 O O . GLU A 1 350 ? 2.492 1.585 -14.859 1.00 94.94 350 GLU A O 1
ATOM 2546 N N . SER A 1 351 ? 3.866 3.273 -15.336 1.00 96.19 351 SER A N 1
ATOM 2547 C CA . SER A 1 351 ? 4.797 2.426 -16.102 1.00 96.19 351 SER A CA 1
ATOM 2548 C C . SER A 1 351 ? 5.765 1.638 -15.218 1.00 96.19 351 SER A C 1
ATOM 2550 O O . SER A 1 351 ? 6.065 0.480 -15.497 1.00 96.19 351 SER A O 1
ATOM 2552 N N . TRP A 1 352 ? 6.276 2.273 -14.164 1.00 97.12 352 TRP A N 1
ATOM 2553 C CA . TRP A 1 352 ? 7.276 1.725 -13.246 1.00 97.12 352 TRP A CA 1
ATOM 2554 C C . TRP A 1 352 ? 6.810 0.509 -12.432 1.00 97.12 352 TRP A C 1
ATOM 2556 O O . TRP A 1 352 ? 7.553 -0.478 -12.421 1.00 97.12 352 TRP A O 1
ATOM 2566 N N . PRO A 1 353 ? 5.611 0.495 -11.812 1.00 97.44 353 PRO A N 1
ATOM 2567 C CA . PRO A 1 353 ? 5.097 -0.699 -11.130 1.00 97.44 353 PRO A CA 1
ATOM 2568 C C . PRO A 1 353 ? 5.026 -1.926 -12.047 1.00 97.44 353 PRO A C 1
ATOM 2570 O O . PRO A 1 353 ? 5.227 -3.048 -11.592 1.00 97.44 353 PRO A O 1
ATOM 2573 N N . ASN A 1 354 ? 4.842 -1.746 -13.360 1.00 97.25 354 ASN A N 1
ATOM 2574 C CA . ASN A 1 354 ? 4.775 -2.879 -14.284 1.00 97.25 354 ASN A CA 1
ATOM 2575 C C . ASN A 1 354 ? 6.106 -3.637 -14.422 1.00 97.25 354 ASN A C 1
ATOM 2577 O O . ASN A 1 354 ? 6.084 -4.808 -14.796 1.00 97.25 354 ASN A O 1
ATOM 2581 N N . ILE A 1 355 ? 7.258 -3.029 -14.103 1.00 97.38 355 ILE A N 1
ATOM 2582 C CA . ILE A 1 355 ? 8.538 -3.761 -14.054 1.00 97.38 355 ILE A CA 1
ATOM 2583 C C . ILE A 1 355 ? 8.469 -4.835 -12.957 1.00 97.38 355 ILE A C 1
ATOM 2585 O O . ILE A 1 355 ? 8.824 -5.993 -13.193 1.00 97.38 355 ILE A O 1
ATOM 2589 N N . PHE A 1 356 ? 7.949 -4.463 -11.785 1.00 98.06 356 PHE A N 1
ATOM 2590 C CA . PHE A 1 356 ? 7.702 -5.373 -10.668 1.00 98.06 356 PHE A CA 1
ATOM 2591 C C . PHE A 1 356 ? 6.680 -6.443 -11.057 1.00 98.06 356 PHE A C 1
ATOM 2593 O O . PHE A 1 356 ? 6.961 -7.636 -10.928 1.00 98.06 356 PHE A O 1
ATOM 2600 N N . THR A 1 357 ? 5.565 -6.040 -11.671 1.00 97.69 357 THR A N 1
ATOM 2601 C CA . THR A 1 357 ? 4.525 -6.968 -12.138 1.00 97.69 357 THR A CA 1
ATOM 2602 C C . THR A 1 357 ? 5.043 -8.010 -13.118 1.00 97.69 357 THR A C 1
ATOM 2604 O O . THR A 1 357 ? 4.790 -9.205 -12.956 1.00 97.69 357 THR A O 1
ATOM 2607 N N . LEU A 1 358 ? 5.818 -7.603 -14.123 1.00 96.44 358 LEU A N 1
ATOM 2608 C CA . LEU A 1 358 ? 6.404 -8.544 -15.073 1.00 96.44 358 LEU A CA 1
ATOM 2609 C C . LEU A 1 358 ? 7.402 -9.489 -14.395 1.00 96.44 358 LEU A C 1
ATOM 2611 O O . LEU A 1 358 ? 7.421 -10.680 -14.722 1.00 96.44 358 LEU A O 1
ATOM 2615 N N . ARG A 1 359 ? 8.202 -8.997 -13.438 1.00 97.31 359 ARG A N 1
ATOM 2616 C CA . ARG A 1 359 ? 9.111 -9.841 -12.651 1.00 97.31 359 ARG A CA 1
ATOM 2617 C C . ARG A 1 359 ? 8.332 -10.887 -11.853 1.00 97.31 359 ARG A C 1
ATOM 2619 O O . ARG A 1 359 ? 8.664 -12.065 -11.948 1.00 97.31 359 ARG A O 1
ATOM 2626 N N . VAL A 1 360 ? 7.263 -10.495 -11.164 1.00 97.88 360 VAL A N 1
ATOM 2627 C CA . VAL A 1 360 ? 6.366 -11.401 -10.427 1.00 97.88 360 VAL A CA 1
ATOM 2628 C C . VAL A 1 360 ? 5.766 -12.464 -11.340 1.00 97.88 360 VAL A C 1
ATOM 2630 O O . VAL A 1 360 ? 5.890 -13.659 -11.068 1.00 97.88 360 VAL A O 1
ATOM 2633 N N . LEU A 1 361 ? 5.162 -12.065 -12.461 1.00 96.69 361 LEU A N 1
ATOM 2634 C CA . LEU A 1 361 ? 4.508 -13.006 -13.372 1.00 96.69 361 LEU A CA 1
ATOM 2635 C C . LEU A 1 361 ? 5.481 -14.040 -13.945 1.00 96.69 361 LEU A C 1
ATOM 2637 O O . LEU A 1 361 ? 5.115 -15.208 -14.093 1.00 96.69 361 LEU A O 1
ATOM 2641 N N . ARG A 1 362 ? 6.716 -13.635 -14.259 1.00 95.62 362 ARG A N 1
ATOM 2642 C CA . ARG A 1 362 ? 7.763 -14.542 -14.748 1.00 95.62 362 ARG A CA 1
ATOM 2643 C C . ARG A 1 362 ? 8.245 -15.479 -13.639 1.00 95.62 362 ARG A C 1
ATOM 2645 O O . ARG A 1 362 ? 8.284 -16.687 -13.861 1.00 95.62 362 ARG A O 1
ATOM 2652 N N . THR A 1 363 ? 8.559 -14.949 -12.456 1.00 97.12 363 THR A N 1
ATOM 2653 C CA . THR A 1 363 ? 9.090 -15.735 -11.328 1.00 97.12 363 THR A CA 1
ATOM 2654 C C . THR A 1 363 ? 8.081 -16.758 -10.813 1.00 97.12 363 THR A C 1
ATOM 2656 O O . THR A 1 363 ? 8.440 -17.909 -10.574 1.00 97.12 363 THR A O 1
ATOM 2659 N N . LEU A 1 364 ? 6.805 -16.378 -10.715 1.00 96.88 364 LEU A N 1
ATOM 2660 C CA . LEU A 1 364 ? 5.735 -17.260 -10.239 1.00 96.88 364 LEU A CA 1
ATOM 2661 C C . LEU A 1 364 ? 5.115 -18.120 -11.355 1.00 96.88 364 LEU A C 1
ATOM 2663 O O . LEU A 1 364 ? 4.172 -18.870 -11.105 1.00 96.88 364 LEU A O 1
ATOM 2667 N N . ASN A 1 365 ? 5.625 -18.028 -12.591 1.00 95.88 365 ASN A N 1
ATOM 2668 C CA . ASN A 1 365 ? 5.114 -18.740 -13.768 1.00 95.88 365 ASN A CA 1
ATOM 2669 C C . ASN A 1 365 ? 3.604 -18.502 -14.015 1.00 95.88 365 ASN A C 1
ATOM 2671 O O . ASN A 1 365 ? 2.823 -19.429 -14.241 1.00 95.88 365 ASN A O 1
ATOM 2675 N N . ARG A 1 366 ? 3.185 -17.232 -13.953 1.00 94.44 366 ARG A N 1
ATOM 2676 C CA . ARG A 1 366 ? 1.788 -16.767 -14.059 1.00 94.44 366 ARG A CA 1
ATOM 2677 C C . ARG A 1 366 ? 1.474 -16.029 -15.361 1.00 94.44 366 ARG A C 1
ATOM 2679 O O . ARG A 1 366 ? 0.443 -15.376 -15.464 1.00 94.44 366 ARG A O 1
ATOM 2686 N N . THR A 1 367 ? 2.313 -16.167 -16.383 1.00 92.94 367 THR A N 1
ATOM 2687 C CA . THR A 1 367 ? 2.133 -15.501 -17.686 1.00 92.94 367 THR A CA 1
ATOM 2688 C C . THR A 1 367 ? 1.002 -16.095 -18.536 1.00 92.94 367 THR A C 1
ATOM 2690 O O . THR A 1 367 ? 0.387 -15.379 -19.316 1.00 92.94 367 THR A O 1
ATOM 2693 N N . ALA A 1 368 ? 0.666 -17.379 -18.367 1.00 87.31 368 ALA A N 1
ATOM 2694 C CA . ALA A 1 368 ? -0.251 -18.102 -19.261 1.00 87.31 368 ALA A CA 1
ATOM 2695 C C . ALA A 1 368 ? -1.690 -17.547 -19.331 1.00 87.31 368 ALA A C 1
ATOM 2697 O O . ALA A 1 368 ? -2.385 -17.778 -20.319 1.00 87.31 368 ALA A O 1
ATOM 2698 N N . PHE A 1 369 ? -2.143 -16.837 -18.294 1.00 79.88 369 PHE A N 1
ATOM 2699 C CA . PHE A 1 369 ? -3.484 -16.239 -18.224 1.00 79.88 369 PHE A CA 1
ATOM 2700 C C . PHE A 1 369 ? -3.460 -14.712 -18.336 1.00 79.88 369 PHE A C 1
ATOM 2702 O O . PHE A 1 369 ? -4.469 -14.063 -18.081 1.00 79.88 369 PHE A O 1
ATOM 2709 N N . GLN A 1 370 ? -2.319 -14.147 -18.733 1.00 83.50 370 GLN A N 1
ATOM 2710 C CA . GLN A 1 370 ? -2.121 -12.712 -18.864 1.00 83.50 370 GLN A CA 1
ATOM 2711 C C . GLN A 1 370 ? -2.166 -12.345 -20.348 1.00 83.50 370 GLN A C 1
ATOM 2713 O O . GLN A 1 370 ? -1.186 -12.570 -21.058 1.00 83.50 370 GLN A O 1
ATOM 2718 N N . PRO A 1 371 ? -3.299 -11.817 -20.851 1.00 71.62 371 PRO A N 1
ATOM 2719 C CA . PRO A 1 371 ? -3.579 -11.754 -22.286 1.00 71.62 371 PRO A CA 1
ATOM 2720 C C . PRO A 1 371 ? -2.588 -10.901 -23.084 1.00 71.62 371 PRO A C 1
ATOM 2722 O O . PRO A 1 371 ? -2.504 -11.070 -24.295 1.00 71.62 371 PRO A O 1
ATOM 2725 N N . ASN A 1 372 ? -1.842 -10.017 -22.417 1.00 83.00 372 ASN A N 1
ATOM 2726 C CA . ASN A 1 372 ? -1.020 -9.007 -23.073 1.00 83.00 372 ASN A CA 1
ATOM 2727 C C . ASN A 1 372 ? 0.479 -9.100 -22.746 1.00 83.00 372 ASN A C 1
ATOM 2729 O O . ASN A 1 372 ? 1.249 -8.291 -23.254 1.00 83.00 372 ASN A O 1
ATOM 2733 N N . VAL A 1 373 ? 0.916 -10.066 -21.923 1.00 84.25 373 VAL A N 1
ATOM 2734 C CA . VAL A 1 373 ? 2.315 -10.130 -21.448 1.00 84.25 373 VAL A CA 1
ATOM 2735 C C . VAL A 1 373 ? 3.335 -10.209 -22.588 1.00 84.25 373 VAL A C 1
ATOM 2737 O O . VAL A 1 373 ? 4.398 -9.601 -22.496 1.00 84.25 373 VAL A O 1
ATOM 2740 N N . ASP A 1 374 ? 2.974 -10.885 -23.679 1.00 81.69 374 ASP A N 1
ATOM 2741 C CA . ASP A 1 374 ? 3.827 -11.050 -24.859 1.00 81.69 374 ASP A CA 1
ATOM 2742 C C . ASP A 1 374 ? 3.638 -9.938 -25.905 1.00 81.69 374 ASP A C 1
ATOM 2744 O O . ASP A 1 374 ? 4.440 -9.829 -26.829 1.00 81.69 374 ASP A O 1
ATOM 2748 N N . THR A 1 375 ? 2.588 -9.118 -25.783 1.00 86.88 375 THR A N 1
ATOM 2749 C CA . THR A 1 375 ? 2.163 -8.163 -26.824 1.00 86.88 375 THR A CA 1
ATOM 2750 C C . THR A 1 375 ? 2.227 -6.703 -26.388 1.00 86.88 375 THR A C 1
ATOM 2752 O O . THR A 1 375 ? 1.933 -5.819 -27.193 1.00 86.88 375 THR A O 1
ATOM 2755 N N . TYR A 1 376 ? 2.611 -6.405 -25.140 1.00 86.69 376 TYR A N 1
ATOM 2756 C CA . TYR A 1 376 ? 2.728 -5.021 -24.656 1.00 86.69 376 TYR A CA 1
ATOM 2757 C C . TYR A 1 376 ? 3.612 -4.148 -25.558 1.00 86.69 376 TYR A C 1
ATOM 2759 O O . TYR A 1 376 ? 3.358 -2.952 -25.685 1.00 86.69 376 TYR A O 1
ATOM 2767 N N . CYS A 1 377 ? 4.588 -4.754 -26.244 1.00 92.44 377 CYS A N 1
ATOM 2768 C CA . CYS A 1 377 ? 5.543 -4.055 -27.102 1.00 92.44 377 CYS A CA 1
ATOM 2769 C C . CYS A 1 377 ? 5.311 -4.181 -28.603 1.00 92.44 377 CYS A C 1
ATOM 2771 O O . CYS A 1 377 ? 6.150 -3.722 -29.380 1.00 92.44 377 CYS A O 1
ATOM 2773 N N . ASP A 1 378 ? 4.150 -4.678 -29.031 1.00 91.50 378 ASP A N 1
ATOM 2774 C CA . ASP A 1 378 ? 3.789 -4.740 -30.454 1.00 91.50 378 ASP A CA 1
ATOM 2775 C C . ASP A 1 378 ? 3.775 -3.346 -31.117 1.00 91.50 378 ASP A C 1
ATOM 2777 O O . ASP A 1 378 ? 4.033 -3.207 -32.313 1.00 91.50 378 ASP A O 1
ATOM 2781 N N . GLY A 1 379 ? 3.518 -2.287 -30.341 1.00 90.12 379 GLY A N 1
ATOM 2782 C CA . GLY A 1 379 ? 3.532 -0.896 -30.806 1.00 90.12 379 GLY A CA 1
ATOM 2783 C C . GLY A 1 379 ? 4.920 -0.248 -30.910 1.00 90.12 379 GLY A C 1
ATOM 2784 O O . GLY A 1 379 ? 5.024 0.863 -31.437 1.00 90.12 379 GLY A O 1
ATOM 2785 N N . ARG A 1 380 ? 5.988 -0.908 -30.435 1.00 94.50 380 ARG A N 1
ATOM 2786 C CA . ARG A 1 380 ? 7.334 -0.319 -30.314 1.00 94.50 380 ARG A CA 1
ATOM 2787 C C . ARG A 1 380 ? 7.867 0.210 -31.642 1.00 94.50 380 ARG A C 1
ATOM 2789 O O . ARG A 1 380 ? 8.257 1.371 -31.728 1.00 94.50 380 ARG A O 1
ATOM 2796 N N . ASP A 1 381 ? 7.868 -0.615 -32.684 1.00 95.25 381 ASP A N 1
ATOM 2797 C CA . ASP A 1 381 ? 8.474 -0.248 -33.970 1.00 95.25 381 ASP A CA 1
ATOM 2798 C C . ASP A 1 381 ? 7.741 0.935 -34.619 1.00 95.25 381 ASP A C 1
ATOM 2800 O O . ASP A 1 381 ? 8.360 1.817 -35.220 1.00 95.25 381 ASP A O 1
ATOM 2804 N N . ALA A 1 382 ? 6.416 0.991 -34.449 1.00 94.94 382 ALA A N 1
ATOM 2805 C CA . ALA A 1 382 ? 5.601 2.108 -34.910 1.00 94.94 382 ALA A CA 1
ATOM 2806 C C . ALA A 1 382 ? 5.940 3.404 -34.156 1.00 94.94 382 ALA A C 1
ATOM 2808 O O . ALA A 1 382 ? 6.048 4.464 -34.781 1.00 94.94 382 ALA A O 1
ATOM 2809 N N . TYR A 1 383 ? 6.158 3.324 -32.839 1.00 96.62 383 TYR A N 1
ATOM 2810 C CA . TYR A 1 383 ? 6.617 4.461 -32.047 1.00 96.62 383 TYR A CA 1
ATOM 2811 C C . TYR A 1 383 ? 8.020 4.917 -32.479 1.00 96.62 383 TYR A C 1
ATOM 2813 O O . TYR A 1 383 ? 8.208 6.087 -32.805 1.00 96.62 383 TYR A O 1
ATOM 2821 N N . LEU A 1 384 ? 8.996 4.014 -32.588 1.00 96.81 384 LEU A N 1
ATOM 2822 C CA . LEU A 1 384 ? 10.373 4.372 -32.957 1.00 96.81 384 LEU A CA 1
ATOM 2823 C C . LEU A 1 384 ? 10.473 5.001 -34.360 1.00 96.81 384 LEU A C 1
ATOM 2825 O O . LEU A 1 384 ? 11.292 5.894 -34.592 1.00 96.81 384 LEU A O 1
ATOM 2829 N N . ALA A 1 385 ? 9.601 4.605 -35.292 1.00 96.62 385 ALA A N 1
ATOM 2830 C CA . ALA A 1 385 ? 9.567 5.172 -36.638 1.00 96.62 385 ALA A CA 1
ATOM 2831 C C . ALA A 1 385 ? 9.141 6.654 -36.679 1.00 96.62 385 ALA A C 1
ATOM 2833 O O . ALA A 1 385 ? 9.530 7.381 -37.598 1.00 96.62 385 ALA A O 1
ATOM 2834 N N . GLY A 1 386 ? 8.338 7.131 -35.721 1.00 94.31 386 GLY A N 1
ATOM 2835 C CA . GLY A 1 386 ? 7.653 8.419 -35.888 1.00 94.31 386 GLY A CA 1
ATOM 2836 C C . GLY A 1 386 ? 6.941 9.023 -34.678 1.00 94.31 386 GLY A C 1
ATOM 2837 O O . GLY A 1 386 ? 6.507 10.166 -34.789 1.00 94.31 386 GLY A O 1
ATOM 2838 N N . GLY A 1 387 ? 6.840 8.318 -33.555 1.00 95.31 387 GLY A N 1
ATOM 2839 C CA . GLY A 1 387 ? 6.068 8.700 -32.372 1.00 95.31 387 GLY A CA 1
ATOM 2840 C C . GLY A 1 387 ? 6.496 10.023 -31.734 1.00 95.31 387 GLY A C 1
ATOM 2841 O O . GLY A 1 387 ? 7.659 10.421 -31.792 1.00 95.31 387 GLY A O 1
ATOM 2842 N N . ALA A 1 388 ? 5.542 10.735 -31.141 1.00 97.19 388 ALA A N 1
ATOM 2843 C CA . ALA A 1 388 ? 5.813 11.949 -30.375 1.00 97.19 388 ALA A CA 1
ATOM 2844 C C . ALA A 1 388 ? 6.081 11.602 -28.906 1.00 97.19 388 ALA A C 1
ATOM 2846 O O . ALA A 1 388 ? 5.475 10.664 -28.385 1.00 97.19 388 ALA A O 1
ATOM 2847 N N . TYR A 1 389 ? 6.915 12.394 -28.228 1.00 96.88 389 TYR A N 1
ATOM 2848 C CA . TYR A 1 389 ? 7.205 12.211 -26.803 1.00 96.88 389 TYR A CA 1
ATOM 2849 C C . TYR A 1 389 ? 5.926 12.199 -25.948 1.00 96.88 389 TYR A C 1
ATOM 2851 O O . TYR A 1 389 ? 5.789 11.374 -25.056 1.00 96.88 389 TYR A O 1
ATOM 2859 N N . GLU A 1 390 ? 4.924 13.010 -26.281 1.00 96.81 390 GLU A N 1
ATOM 2860 C CA . GLU A 1 390 ? 3.625 13.028 -25.602 1.00 96.81 390 GLU A CA 1
ATOM 2861 C C . GLU A 1 390 ? 2.895 11.681 -25.664 1.00 96.81 390 GLU A C 1
ATOM 2863 O O . GLU A 1 390 ? 2.135 11.361 -24.756 1.00 96.81 390 GLU A O 1
ATOM 2868 N N . THR A 1 391 ? 3.106 10.878 -26.713 1.00 95.94 391 THR A N 1
ATOM 2869 C CA . THR A 1 391 ? 2.563 9.510 -26.762 1.00 95.94 391 THR A CA 1
ATOM 2870 C C . THR A 1 391 ? 3.277 8.625 -25.749 1.00 95.94 391 THR A C 1
ATOM 2872 O O . THR A 1 391 ? 2.620 7.941 -24.980 1.00 95.94 391 THR A O 1
ATOM 2875 N N . PHE A 1 392 ? 4.606 8.692 -25.700 1.00 96.62 392 PHE A N 1
ATOM 2876 C CA . PHE A 1 392 ? 5.405 7.958 -24.721 1.00 96.62 392 PHE A CA 1
ATOM 2877 C C . PHE A 1 392 ? 5.089 8.361 -23.280 1.00 96.62 392 PHE A C 1
ATOM 2879 O O . PHE A 1 392 ? 4.922 7.500 -22.427 1.00 96.62 392 PHE A O 1
ATOM 2886 N N . LYS A 1 393 ? 4.959 9.664 -23.012 1.00 95.50 393 LYS A N 1
ATOM 2887 C CA . LYS A 1 393 ? 4.646 10.194 -21.684 1.00 95.50 393 LYS A CA 1
ATOM 2888 C C . LYS A 1 393 ? 3.290 9.699 -21.182 1.00 95.50 393 LYS A C 1
ATOM 2890 O O . LYS A 1 393 ? 3.176 9.300 -20.031 1.00 95.50 393 LYS A O 1
ATOM 2895 N N . ASN A 1 394 ? 2.268 9.741 -22.036 1.00 95.00 394 ASN A N 1
ATOM 2896 C CA . ASN A 1 394 ? 0.888 9.478 -21.624 1.00 95.00 394 ASN A CA 1
ATOM 2897 C C . ASN A 1 394 ? 0.470 8.003 -21.739 1.00 95.00 394 ASN A C 1
ATOM 2899 O O . ASN A 1 394 ? -0.600 7.651 -21.248 1.00 95.00 394 ASN A O 1
ATOM 2903 N N . ASP A 1 395 ? 1.270 7.152 -22.388 1.00 95.25 395 ASP A N 1
ATOM 2904 C CA . ASP A 1 395 ? 0.984 5.725 -22.536 1.00 95.25 395 ASP A CA 1
ATOM 2905 C C . ASP A 1 395 ? 1.955 4.887 -21.681 1.00 95.25 395 ASP A C 1
ATOM 2907 O O . ASP A 1 395 ? 3.122 4.709 -22.057 1.00 95.25 395 ASP A O 1
ATOM 2911 N N . PRO A 1 396 ? 1.496 4.341 -20.537 1.00 95.00 396 PRO A N 1
ATOM 2912 C CA . PRO A 1 396 ? 2.360 3.576 -19.643 1.00 95.00 396 PRO A CA 1
ATOM 2913 C C . PRO A 1 396 ? 2.909 2.296 -20.276 1.00 95.00 396 PRO A C 1
ATOM 2915 O O . PRO A 1 396 ? 3.958 1.824 -19.844 1.00 95.00 396 PRO A O 1
ATOM 2918 N N . PHE A 1 397 ? 2.260 1.737 -21.303 1.00 94.56 397 PHE A N 1
ATOM 2919 C CA . PHE A 1 397 ? 2.737 0.527 -21.973 1.00 94.56 397 PHE A CA 1
ATOM 2920 C C . PHE A 1 397 ? 3.814 0.836 -23.013 1.00 94.56 397 PHE A C 1
ATOM 2922 O O . PHE A 1 397 ? 4.793 0.099 -23.108 1.00 94.56 397 PHE A O 1
ATOM 2929 N N . VAL A 1 398 ? 3.713 1.962 -23.729 1.00 96.00 398 VAL A N 1
ATOM 2930 C CA . VAL A 1 398 ? 4.806 2.431 -24.605 1.00 96.00 398 VAL A CA 1
ATOM 2931 C C . VAL A 1 398 ? 6.069 2.688 -23.782 1.00 96.00 398 VAL A C 1
ATOM 2933 O O . VAL A 1 398 ? 7.164 2.274 -24.164 1.00 96.00 398 VAL A O 1
ATOM 2936 N N . GLN A 1 399 ? 5.918 3.321 -22.623 1.00 96.56 399 GLN A N 1
ATOM 2937 C CA . GLN A 1 399 ? 7.026 3.564 -21.709 1.00 96.56 399 GLN A CA 1
ATOM 2938 C C . GLN A 1 399 ? 7.538 2.292 -21.026 1.00 96.56 399 GLN A C 1
ATOM 2940 O O . GLN A 1 399 ? 8.747 2.139 -20.863 1.00 96.56 399 GLN A O 1
ATOM 2945 N N . LEU A 1 400 ? 6.660 1.347 -20.675 1.00 96.31 400 LEU A N 1
ATOM 2946 C CA . LEU A 1 400 ? 7.070 0.026 -20.196 1.00 96.31 400 LEU A CA 1
ATOM 2947 C C . LEU A 1 400 ? 7.959 -0.683 -21.221 1.00 96.31 400 LEU A C 1
ATOM 2949 O O . LEU A 1 400 ? 8.957 -1.284 -20.844 1.00 96.31 400 LEU A O 1
ATOM 2953 N N . CYS A 1 401 ? 7.659 -0.566 -22.513 1.00 96.44 401 CYS A N 1
ATOM 2954 C CA . CYS A 1 401 ? 8.495 -1.158 -23.553 1.00 96.44 401 CYS A CA 1
ATOM 2955 C C . CYS A 1 401 ? 9.884 -0.545 -23.632 1.00 96.44 401 CYS A C 1
ATOM 2957 O O . CYS A 1 401 ? 10.857 -1.276 -23.787 1.00 96.44 401 CYS A O 1
ATOM 2959 N N . PHE A 1 402 ? 9.995 0.772 -23.466 1.00 97.38 402 PHE A N 1
ATOM 2960 C CA . PHE A 1 402 ? 11.291 1.428 -23.308 1.00 97.38 402 PHE A CA 1
ATOM 2961 C C . PHE A 1 402 ? 12.057 0.904 -22.093 1.00 97.38 402 PHE A C 1
ATOM 2963 O O . PHE A 1 402 ? 13.242 0.607 -22.205 1.00 97.38 402 PHE A O 1
ATOM 2970 N N . LEU A 1 403 ? 11.384 0.761 -20.950 1.00 97.12 403 LEU A N 1
ATOM 2971 C CA . LEU A 1 403 ? 11.975 0.231 -19.723 1.00 97.12 403 LEU A CA 1
ATOM 2972 C C . LEU A 1 403 ? 12.470 -1.219 -19.935 1.00 97.12 403 LEU A C 1
ATOM 2974 O O . LEU A 1 403 ? 13.632 -1.537 -19.682 1.00 97.12 403 LEU A O 1
ATOM 2978 N N . MET A 1 404 ? 11.642 -2.084 -20.520 1.00 95.94 404 MET A N 1
ATOM 2979 C CA . MET A 1 404 ? 11.990 -3.482 -20.796 1.00 95.94 404 MET A CA 1
ATOM 2980 C C . MET A 1 404 ? 13.239 -3.652 -21.672 1.00 95.94 404 MET A C 1
ATOM 2982 O O . MET A 1 404 ? 13.982 -4.612 -21.470 1.00 95.94 404 MET A O 1
ATOM 2986 N N . GLU A 1 405 ? 13.532 -2.725 -22.591 1.00 95.88 405 GLU A N 1
ATOM 2987 C CA . GLU A 1 405 ? 14.735 -2.810 -23.433 1.00 95.88 405 GLU A CA 1
ATOM 2988 C C . GLU A 1 405 ? 16.044 -2.822 -22.633 1.00 95.88 405 GLU A C 1
ATOM 2990 O O . GLU A 1 405 ? 17.043 -3.376 -23.097 1.00 95.88 405 GLU A O 1
ATOM 2995 N N . PHE A 1 406 ? 16.059 -2.229 -21.438 1.00 97.88 406 PHE A N 1
ATOM 2996 C CA . PHE A 1 406 ? 17.241 -2.244 -20.584 1.00 97.88 406 PHE A CA 1
ATOM 2997 C C . PHE A 1 406 ? 17.451 -3.612 -19.935 1.00 97.88 406 PHE A C 1
ATOM 2999 O O . PHE A 1 406 ? 18.575 -4.104 -19.912 1.00 97.88 406 PHE A O 1
ATOM 3006 N N . GLU A 1 407 ? 16.387 -4.280 -19.482 1.00 95.56 407 GLU A N 1
ATOM 3007 C CA . GLU A 1 407 ? 16.490 -5.665 -19.001 1.00 95.56 407 GLU A CA 1
ATOM 3008 C C . GLU A 1 407 ? 16.886 -6.617 -20.146 1.00 95.56 407 GLU A C 1
ATOM 3010 O O . GLU A 1 407 ? 17.710 -7.510 -19.952 1.00 95.56 407 GLU A O 1
ATOM 3015 N N . GLU A 1 408 ? 16.363 -6.401 -21.359 1.00 94.94 408 GLU A N 1
ATOM 3016 C CA . GLU A 1 408 ? 16.734 -7.178 -22.551 1.00 94.94 408 GLU A CA 1
ATOM 3017 C C . GLU A 1 408 ? 18.213 -7.000 -22.936 1.00 94.94 408 GLU A C 1
ATOM 3019 O O . GLU A 1 408 ? 18.872 -7.972 -23.314 1.00 94.94 408 GLU A O 1
ATOM 3024 N N . GLN A 1 409 ? 18.744 -5.775 -22.851 1.00 97.25 409 GLN A N 1
ATOM 3025 C CA . GLN A 1 409 ? 20.128 -5.472 -23.224 1.00 97.25 409 GLN A CA 1
ATOM 3026 C C . GLN A 1 409 ? 21.137 -5.853 -22.134 1.00 97.25 409 GLN A C 1
ATOM 3028 O O . GLN A 1 409 ? 22.185 -6.422 -22.445 1.00 97.25 409 GLN A O 1
ATOM 3033 N N . TYR A 1 410 ? 20.852 -5.503 -20.880 1.00 97.81 410 TYR A N 1
ATOM 3034 C CA . TYR A 1 410 ? 21.801 -5.571 -19.764 1.00 97.81 410 TYR A CA 1
ATOM 3035 C C . TYR A 1 410 ? 21.553 -6.768 -18.834 1.00 97.81 410 TYR A C 1
ATOM 3037 O O . TYR A 1 410 ? 22.376 -7.068 -17.970 1.00 97.81 410 TYR A O 1
ATOM 3045 N N . GLY A 1 411 ? 20.455 -7.498 -19.041 1.00 96.56 411 GLY A N 1
ATOM 3046 C CA . GLY A 1 411 ? 20.094 -8.693 -18.290 1.00 96.56 411 GLY A CA 1
ATOM 3047 C C . GLY A 1 411 ? 19.227 -8.418 -17.059 1.00 96.56 411 GLY A C 1
ATOM 3048 O O . GLY A 1 411 ? 18.967 -7.280 -16.668 1.00 96.56 411 GLY A O 1
ATOM 3049 N N . ALA A 1 412 ? 18.796 -9.507 -16.418 1.00 92.25 412 ALA A N 1
ATOM 3050 C CA . ALA A 1 412 ? 17.830 -9.484 -15.317 1.00 92.25 412 ALA A CA 1
ATOM 3051 C C . ALA A 1 412 ? 18.286 -8.669 -14.088 1.00 92.25 412 ALA A C 1
ATOM 3053 O O . ALA A 1 412 ? 17.441 -8.166 -13.352 1.00 92.25 412 ALA A O 1
ATOM 3054 N N . SER A 1 413 ? 19.593 -8.505 -13.865 1.00 96.69 413 SER A N 1
ATOM 3055 C CA . SER A 1 413 ? 20.118 -7.749 -12.719 1.00 96.69 413 SER A CA 1
ATOM 3056 C C . SER A 1 413 ? 20.123 -6.232 -12.923 1.00 96.69 413 SER A C 1
ATOM 3058 O O . SER A 1 413 ? 20.455 -5.507 -11.991 1.00 96.69 413 SER A O 1
ATOM 3060 N N . PHE A 1 414 ? 19.803 -5.729 -14.122 1.00 98.50 414 PHE A N 1
ATOM 3061 C CA . PHE A 1 414 ? 19.850 -4.292 -14.412 1.00 98.50 414 PHE A CA 1
ATOM 3062 C C . PHE A 1 414 ? 19.002 -3.482 -13.424 1.00 98.50 414 PHE A C 1
ATOM 3064 O O . PHE A 1 414 ? 19.484 -2.536 -12.800 1.00 98.50 414 PHE A O 1
ATOM 3071 N N . TYR A 1 415 ? 17.747 -3.894 -13.231 1.00 98.25 415 TYR A N 1
ATOM 3072 C CA . TYR A 1 415 ? 16.836 -3.196 -12.329 1.00 98.25 415 TYR A CA 1
ATOM 3073 C C . TYR A 1 415 ? 17.184 -3.385 -10.855 1.00 98.25 415 TYR A C 1
ATOM 3075 O O . TYR A 1 415 ? 16.987 -2.459 -10.078 1.00 98.25 415 TYR A O 1
ATOM 3083 N N . GLU A 1 416 ? 17.768 -4.523 -10.481 1.00 97.94 416 GLU A N 1
ATOM 3084 C CA . GLU A 1 416 ? 18.279 -4.744 -9.123 1.00 97.94 416 GLU A CA 1
ATOM 3085 C C . GLU A 1 416 ? 19.387 -3.726 -8.803 1.00 97.94 416 GLU A C 1
ATOM 3087 O O . GLU A 1 416 ? 19.347 -3.072 -7.764 1.00 97.94 416 GLU A O 1
ATOM 3092 N N . GLN A 1 417 ? 20.319 -3.499 -9.735 1.00 97.88 417 GLN A N 1
ATOM 3093 C CA . GLN A 1 417 ? 21.384 -2.498 -9.584 1.00 97.88 417 GLN A CA 1
ATOM 3094 C C . GLN A 1 417 ? 20.840 -1.063 -9.582 1.00 97.88 417 GLN A C 1
ATOM 3096 O O . GLN A 1 417 ? 21.240 -0.246 -8.747 1.00 97.88 417 GLN A O 1
ATOM 3101 N N . PHE A 1 418 ? 19.901 -0.753 -10.485 1.00 97.88 418 PHE A N 1
ATOM 3102 C CA . PHE A 1 418 ? 19.222 0.545 -10.507 1.00 97.88 418 PHE A CA 1
ATOM 3103 C C . PHE A 1 418 ? 18.559 0.836 -9.155 1.00 97.88 418 PHE A C 1
ATOM 3105 O O . PHE A 1 418 ? 18.826 1.875 -8.548 1.00 97.88 418 PHE A O 1
ATOM 3112 N N . PHE A 1 419 ? 17.745 -0.095 -8.653 1.00 97.00 419 PHE A N 1
ATOM 3113 C CA . PHE A 1 419 ? 16.998 0.091 -7.417 1.00 97.00 419 PHE A CA 1
ATOM 3114 C C . PHE A 1 419 ? 17.880 0.067 -6.170 1.00 97.00 419 PHE A C 1
ATOM 3116 O O . PHE A 1 419 ? 17.668 0.898 -5.287 1.00 97.00 419 PHE A O 1
ATOM 3123 N N . GLN A 1 420 ? 18.908 -0.782 -6.114 1.00 95.19 420 GLN A N 1
ATOM 3124 C CA . GLN A 1 420 ? 19.904 -0.742 -5.041 1.00 95.19 420 GLN A CA 1
ATOM 3125 C C . GLN A 1 420 ? 20.510 0.659 -4.925 1.00 95.19 420 GLN A C 1
ATOM 3127 O O . GLN A 1 420 ? 20.605 1.228 -3.839 1.00 95.19 420 GLN A O 1
ATOM 3132 N N . GLY A 1 421 ? 20.852 1.252 -6.066 1.00 94.69 421 GLY A N 1
ATOM 3133 C CA . GLY A 1 421 ? 21.367 2.605 -6.131 1.00 94.69 421 GLY A CA 1
ATOM 3134 C C . GLY A 1 421 ? 20.353 3.702 -5.775 1.00 94.69 421 GLY A C 1
ATOM 3135 O O . GLY A 1 421 ? 20.760 4.789 -5.376 1.00 94.69 421 GLY A O 1
ATOM 3136 N N . MET A 1 422 ? 19.054 3.419 -5.891 1.00 93.94 422 MET A N 1
ATOM 3137 C CA . MET A 1 422 ? 17.959 4.312 -5.496 1.00 93.94 422 MET A CA 1
ATOM 3138 C C . MET A 1 422 ? 17.634 4.242 -3.995 1.00 93.94 422 MET A C 1
ATOM 3140 O O . MET A 1 422 ? 16.934 5.115 -3.492 1.00 93.94 422 MET A O 1
ATOM 3144 N N . ASN A 1 423 ? 18.103 3.227 -3.258 1.00 91.88 423 ASN A N 1
ATOM 3145 C CA . ASN A 1 423 ? 17.756 3.058 -1.839 1.00 91.88 423 ASN A CA 1
ATOM 3146 C C . ASN A 1 423 ? 18.358 4.148 -0.935 1.00 91.88 423 ASN A C 1
ATOM 3148 O O . ASN A 1 423 ? 17.837 4.397 0.144 1.00 91.88 423 ASN A O 1
ATOM 3152 N N . SER A 1 424 ? 19.411 4.842 -1.366 1.00 90.31 424 SER A N 1
ATOM 3153 C CA . SER A 1 424 ? 19.990 5.970 -0.622 1.00 90.31 424 SER A CA 1
ATOM 3154 C C . SER A 1 424 ? 19.505 7.343 -1.090 1.00 90.31 424 SER A C 1
ATOM 3156 O O . SER A 1 424 ? 20.014 8.348 -0.605 1.00 90.31 424 SER A O 1
ATOM 3158 N N . GLN A 1 425 ? 18.589 7.391 -2.059 1.00 92.19 425 GLN A N 1
ATOM 3159 C CA . GLN A 1 425 ? 18.201 8.621 -2.745 1.00 92.19 425 GLN A CA 1
ATOM 3160 C C . GLN A 1 425 ? 16.910 9.196 -2.163 1.00 92.19 425 GLN A C 1
ATOM 3162 O O . GLN A 1 425 ? 16.061 8.453 -1.664 1.00 92.19 425 GLN A O 1
ATOM 3167 N N . THR A 1 426 ? 16.734 10.509 -2.282 1.00 90.12 426 THR A N 1
ATOM 3168 C CA . THR A 1 426 ? 15.494 11.223 -1.951 1.00 90.12 426 THR A CA 1
ATOM 3169 C C . THR A 1 426 ? 14.955 11.995 -3.159 1.00 90.12 426 THR A C 1
ATOM 3171 O O . THR A 1 426 ? 15.557 12.026 -4.232 1.00 90.12 426 THR A O 1
ATOM 3174 N N . ASN A 1 427 ? 13.789 12.633 -3.012 1.00 89.75 427 ASN A N 1
ATOM 3175 C CA . ASN A 1 427 ? 13.241 13.490 -4.068 1.00 89.75 427 ASN A CA 1
ATOM 3176 C C . ASN A 1 427 ? 14.125 14.713 -4.359 1.00 89.75 427 ASN A C 1
ATOM 3178 O O . ASN A 1 427 ? 14.125 15.206 -5.486 1.00 89.75 427 ASN A O 1
ATOM 3182 N N . GLU A 1 428 ? 14.878 15.195 -3.369 1.00 91.25 428 GLU A N 1
ATOM 3183 C CA . GLU A 1 428 ? 15.840 16.283 -3.536 1.00 91.25 428 GLU A CA 1
ATOM 3184 C C . GLU A 1 428 ? 16.973 15.901 -4.498 1.00 91.25 428 GLU A C 1
ATOM 3186 O O . GLU A 1 428 ? 17.354 16.725 -5.330 1.00 91.25 428 GLU A O 1
ATOM 3191 N N . ASP A 1 429 ? 17.449 14.653 -4.450 1.00 93.19 429 ASP A N 1
ATOM 3192 C CA . ASP A 1 429 ? 18.530 14.164 -5.319 1.00 93.19 429 ASP A CA 1
ATOM 3193 C C . ASP A 1 429 ? 18.131 14.119 -6.801 1.00 93.19 429 ASP A C 1
ATOM 3195 O O . ASP A 1 429 ? 18.989 14.202 -7.679 1.00 93.19 429 ASP A O 1
ATOM 3199 N N . VAL A 1 430 ? 16.828 14.025 -7.097 1.00 92.06 430 VAL A N 1
ATOM 3200 C CA . VAL A 1 430 ? 16.315 14.062 -8.477 1.00 92.06 430 VAL A CA 1
ATOM 3201 C C . VAL A 1 430 ? 16.536 15.436 -9.118 1.00 92.06 430 VAL A C 1
ATOM 3203 O O . VAL A 1 430 ? 16.616 15.539 -10.341 1.00 92.06 430 VAL A O 1
ATOM 3206 N N . GLY A 1 431 ? 16.636 16.503 -8.313 1.00 91.06 431 GLY A N 1
ATOM 3207 C CA . GLY A 1 431 ? 16.858 17.859 -8.818 1.00 91.06 431 GLY A CA 1
ATOM 3208 C C . GLY A 1 431 ? 15.704 18.386 -9.676 1.00 91.06 431 GLY A C 1
ATOM 3209 O O . GLY A 1 431 ? 15.934 19.120 -10.635 1.00 91.06 431 GLY A O 1
ATOM 3210 N N . TRP A 1 432 ? 14.464 17.992 -9.367 1.00 92.00 432 TRP A N 1
ATOM 3211 C CA . TRP A 1 432 ? 13.286 18.382 -10.143 1.00 92.00 432 TRP A CA 1
ATOM 3212 C C . TRP A 1 432 ? 13.096 19.902 -10.190 1.00 92.00 432 TRP A C 1
ATOM 3214 O O . TRP A 1 432 ? 12.851 20.553 -9.173 1.00 92.00 432 TRP A O 1
ATOM 3224 N N . ASP A 1 433 ? 13.150 20.454 -11.401 1.00 93.06 433 ASP A N 1
ATOM 3225 C CA . ASP A 1 433 ? 12.996 21.883 -11.688 1.00 93.06 433 ASP A CA 1
ATOM 3226 C C . ASP A 1 433 ? 11.607 22.242 -12.252 1.00 93.06 433 ASP A C 1
ATOM 3228 O O . ASP A 1 433 ? 11.355 23.389 -12.625 1.00 93.06 433 ASP A O 1
ATOM 3232 N N . GLY A 1 434 ? 10.688 21.272 -12.296 1.00 92.00 434 GLY A N 1
ATOM 3233 C CA . GLY A 1 434 ? 9.377 21.418 -12.929 1.00 92.00 434 GLY A CA 1
ATOM 3234 C C . GLY A 1 434 ? 9.306 20.904 -14.369 1.00 92.00 434 GLY A C 1
ATOM 3235 O O . GLY A 1 434 ? 8.238 21.015 -14.974 1.00 92.00 434 GLY A O 1
ATOM 3236 N N . THR A 1 435 ? 10.395 20.360 -14.925 1.00 94.19 435 THR A N 1
ATOM 3237 C CA . THR A 1 435 ? 10.456 19.884 -16.314 1.00 94.19 435 THR A CA 1
ATOM 3238 C C . THR A 1 435 ? 10.747 18.393 -16.418 1.00 94.19 435 THR A C 1
ATOM 3240 O O . THR A 1 435 ? 11.686 17.891 -15.805 1.00 94.19 435 THR A O 1
ATOM 3243 N N . ASP A 1 436 ? 10.014 17.686 -17.284 1.00 95.12 436 ASP A N 1
ATOM 3244 C CA . ASP A 1 436 ? 10.225 16.255 -17.552 1.00 95.12 436 ASP A CA 1
ATOM 3245 C C . ASP A 1 436 ? 11.698 15.891 -17.816 1.00 95.12 436 ASP A C 1
ATOM 3247 O O . ASP A 1 436 ? 12.149 14.808 -17.439 1.00 95.12 436 ASP A O 1
ATOM 3251 N N . GLN A 1 437 ? 12.435 16.812 -18.448 1.00 96.06 437 GLN A N 1
ATOM 3252 C CA . GLN A 1 437 ? 13.854 16.703 -18.770 1.00 96.06 437 GLN A CA 1
ATOM 3253 C C . GLN A 1 437 ? 14.720 16.503 -17.518 1.00 96.06 437 GLN A C 1
ATOM 3255 O O . GLN A 1 437 ? 15.634 15.683 -17.539 1.00 96.06 437 GLN A O 1
ATOM 3260 N N . ALA A 1 438 ? 14.446 17.209 -16.416 1.00 95.06 438 ALA A N 1
ATOM 3261 C CA . ALA A 1 438 ? 15.190 17.033 -15.168 1.00 95.06 438 ALA A CA 1
ATOM 3262 C C . ALA A 1 438 ? 15.019 15.614 -14.605 1.00 95.06 438 ALA A C 1
ATOM 3264 O O . ALA A 1 438 ? 16.013 14.938 -14.336 1.00 95.06 438 ALA A O 1
ATOM 3265 N N . THR A 1 439 ? 13.778 15.120 -14.536 1.00 95.62 439 THR A N 1
ATOM 3266 C CA . THR A 1 439 ? 13.495 13.739 -14.116 1.00 95.62 439 THR A CA 1
ATOM 3267 C C . THR A 1 439 ? 14.183 12.723 -15.024 1.00 95.62 439 THR A C 1
ATOM 3269 O O . THR A 1 439 ? 14.808 11.782 -14.539 1.00 95.62 439 THR A O 1
ATOM 3272 N N . TRP A 1 440 ? 14.115 12.906 -16.344 1.00 97.38 440 TRP A N 1
ATOM 3273 C CA . TRP A 1 440 ? 14.706 11.948 -17.274 1.00 97.38 440 TRP A CA 1
ATOM 3274 C C . TRP A 1 440 ? 16.227 11.960 -17.299 1.00 97.38 440 TRP A C 1
ATOM 3276 O O . TRP A 1 440 ? 16.815 10.885 -17.385 1.00 97.38 440 TRP A O 1
ATOM 3286 N N . ARG A 1 441 ? 16.875 13.119 -17.139 1.00 97.50 441 ARG A N 1
ATOM 3287 C CA . ARG A 1 441 ? 18.329 13.186 -16.925 1.00 97.50 441 ARG A CA 1
ATOM 3288 C C . ARG A 1 441 ? 18.754 12.368 -15.724 1.00 97.50 441 ARG A C 1
ATOM 3290 O O . ARG A 1 441 ? 19.654 11.544 -15.855 1.00 97.50 441 ARG A O 1
ATOM 3297 N N . TYR A 1 442 ? 18.068 12.559 -14.599 1.00 97.38 442 TYR A N 1
ATOM 3298 C CA . TYR A 1 442 ? 18.343 11.807 -13.386 1.00 97.38 442 TYR A CA 1
ATOM 3299 C C . TYR A 1 442 ? 18.214 10.300 -13.632 1.00 97.38 442 TYR A C 1
ATOM 3301 O O . TYR A 1 442 ? 19.155 9.549 -13.382 1.00 97.38 442 TYR A O 1
ATOM 3309 N N . VAL A 1 443 ? 17.089 9.847 -14.200 1.00 97.88 443 VAL A N 1
ATOM 3310 C CA . VAL A 1 443 ? 16.885 8.418 -14.493 1.00 97.88 443 VAL A CA 1
ATOM 3311 C C . VAL A 1 443 ? 17.947 7.892 -15.463 1.00 97.88 443 VAL A C 1
ATOM 3313 O O . VAL A 1 443 ? 18.495 6.819 -15.226 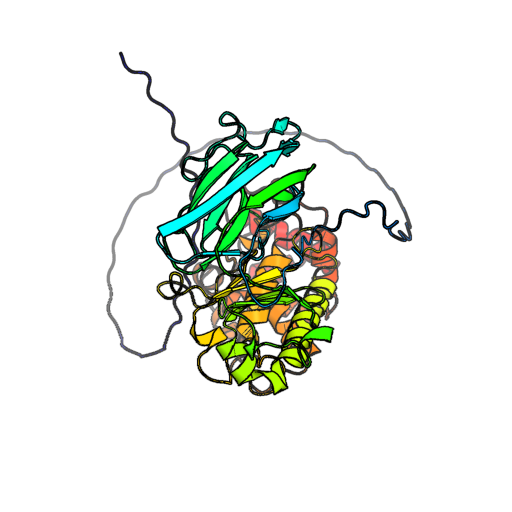1.00 97.88 443 VAL A O 1
ATOM 3316 N N . ARG A 1 444 ? 18.298 8.647 -16.509 1.00 98.19 444 ARG A N 1
ATOM 3317 C CA . ARG A 1 444 ? 19.363 8.309 -17.466 1.00 98.19 444 ARG A CA 1
ATOM 3318 C C . ARG A 1 444 ? 20.717 8.164 -16.783 1.00 98.19 444 ARG A C 1
ATOM 3320 O O . ARG A 1 444 ? 21.423 7.203 -17.064 1.00 98.19 444 ARG A O 1
ATOM 3327 N N . ASP A 1 445 ? 21.069 9.053 -15.859 1.00 98.31 445 ASP A N 1
ATOM 3328 C CA . ASP A 1 445 ? 22.326 8.966 -15.106 1.00 98.31 445 ASP A CA 1
ATOM 3329 C C . ASP A 1 445 ? 22.353 7.735 -14.195 1.00 98.31 445 ASP A C 1
ATOM 3331 O O . ASP A 1 445 ? 23.337 6.994 -14.171 1.00 98.31 445 ASP A O 1
ATOM 3335 N N . ARG A 1 446 ? 21.240 7.437 -13.517 1.00 97.88 446 ARG A N 1
ATOM 3336 C CA . ARG A 1 446 ? 21.097 6.200 -12.736 1.00 97.88 446 ARG A CA 1
ATOM 3337 C C . ARG A 1 446 ? 21.156 4.947 -13.619 1.00 97.88 446 ARG A C 1
ATOM 3339 O O . ARG A 1 446 ? 21.745 3.948 -13.213 1.00 97.88 446 ARG A O 1
ATOM 3346 N N . PHE A 1 447 ? 20.585 4.998 -14.822 1.00 98.56 447 PHE A N 1
ATOM 3347 C CA . PHE A 1 447 ? 20.635 3.912 -15.802 1.00 98.56 447 PHE A CA 1
ATOM 3348 C C . PHE A 1 447 ? 22.052 3.711 -16.340 1.00 98.56 447 PHE A C 1
ATOM 3350 O O . PHE A 1 447 ? 22.470 2.569 -16.484 1.00 98.56 447 PHE A O 1
ATOM 3357 N N . ASN A 1 448 ? 22.819 4.783 -16.560 1.00 98.62 448 ASN A N 1
ATOM 3358 C CA . ASN A 1 448 ? 24.228 4.690 -16.943 1.00 98.62 448 ASN A CA 1
ATOM 3359 C C . ASN A 1 448 ? 25.053 3.965 -15.874 1.00 98.62 448 ASN A C 1
ATOM 3361 O O . ASN A 1 448 ? 25.869 3.105 -16.199 1.00 98.62 448 ASN A O 1
ATOM 3365 N N . LEU A 1 449 ? 24.806 4.270 -14.595 1.00 98.12 449 LEU A N 1
ATOM 3366 C CA . LEU A 1 449 ? 25.458 3.583 -13.477 1.00 98.12 449 LEU A CA 1
ATOM 3367 C C . LEU A 1 449 ? 25.101 2.090 -13.434 1.00 98.12 449 LEU A C 1
ATOM 3369 O O . LEU A 1 449 ? 25.995 1.266 -13.280 1.00 98.12 449 LEU A O 1
ATOM 3373 N N . ALA A 1 450 ? 23.823 1.739 -13.609 1.00 98.31 450 ALA A N 1
ATOM 3374 C CA . ALA A 1 450 ? 23.370 0.343 -13.614 1.00 98.31 450 ALA A CA 1
ATOM 3375 C C . ALA A 1 450 ? 23.810 -0.439 -14.870 1.00 98.31 450 ALA A C 1
ATOM 3377 O O . ALA A 1 450 ? 24.028 -1.645 -14.808 1.00 98.31 450 ALA A O 1
ATOM 3378 N N . ALA A 1 451 ? 23.943 0.231 -16.016 1.00 98.25 451 ALA A N 1
ATOM 3379 C CA . ALA A 1 451 ? 24.407 -0.368 -17.268 1.00 98.25 451 ALA A CA 1
ATOM 3380 C C . ALA A 1 451 ? 25.939 -0.489 -17.344 1.00 98.25 451 ALA A C 1
ATOM 3382 O O . ALA A 1 451 ? 26.455 -1.323 -18.087 1.00 98.25 451 ALA A O 1
ATOM 3383 N N . GLY A 1 452 ? 26.670 0.365 -16.621 1.00 98.06 452 GLY A N 1
ATOM 3384 C CA . GLY A 1 452 ? 28.121 0.509 -16.752 1.00 98.06 452 GLY A CA 1
ATOM 3385 C C . GLY A 1 452 ? 28.567 1.199 -18.051 1.00 98.06 452 GLY A C 1
ATOM 3386 O O . GLY A 1 452 ? 29.748 1.146 -18.394 1.00 98.06 452 GLY A O 1
ATOM 3387 N N . GLU A 1 453 ? 27.650 1.837 -18.784 1.00 98.25 453 GLU A N 1
ATOM 3388 C CA . GLU A 1 453 ? 27.919 2.555 -20.036 1.00 98.25 453 GLU A CA 1
ATOM 3389 C C . GLU A 1 453 ? 26.946 3.727 -20.252 1.00 98.25 453 GLU A C 1
ATOM 3391 O O . GLU A 1 453 ? 25.951 3.865 -19.544 1.00 98.25 453 GLU A O 1
ATOM 3396 N N . ASP A 1 454 ? 27.223 4.584 -21.240 1.00 98.25 454 ASP A N 1
ATOM 3397 C CA . ASP A 1 454 ? 26.310 5.669 -21.608 1.00 98.25 454 ASP A CA 1
ATOM 3398 C C . ASP A 1 454 ? 25.101 5.146 -22.396 1.00 98.25 454 ASP A C 1
ATOM 3400 O O . ASP A 1 454 ? 25.205 4.720 -23.547 1.00 98.25 454 ASP A O 1
ATOM 3404 N N . THR A 1 455 ? 23.927 5.245 -21.783 1.00 98.56 455 THR A N 1
ATOM 3405 C CA . THR A 1 455 ? 22.653 4.811 -22.351 1.00 98.56 455 THR A CA 1
ATOM 3406 C C . THR A 1 455 ? 21.979 5.876 -23.217 1.00 98.56 455 THR A C 1
ATOM 3408 O O . THR A 1 455 ? 21.004 5.559 -23.904 1.00 98.56 455 THR A O 1
ATOM 3411 N N . THR A 1 456 ? 22.490 7.116 -23.258 1.00 98.44 456 THR A N 1
ATOM 3412 C CA . THR A 1 456 ? 21.922 8.267 -23.996 1.00 98.44 456 THR A CA 1
ATOM 3413 C C . THR A 1 456 ? 21.443 7.949 -25.426 1.00 98.44 456 THR A C 1
ATOM 3415 O O . THR A 1 456 ? 20.368 8.426 -25.807 1.00 98.44 456 THR A O 1
ATOM 3418 N N . PRO A 1 457 ? 22.138 7.126 -26.242 1.00 98.06 457 PRO A N 1
ATOM 3419 C CA . PRO A 1 457 ? 21.638 6.751 -27.566 1.00 98.06 457 PRO A CA 1
ATOM 3420 C C . PRO A 1 457 ? 20.236 6.118 -27.557 1.00 98.06 457 PRO A C 1
ATOM 3422 O O . PRO A 1 457 ? 19.445 6.389 -28.462 1.00 98.06 457 PRO A O 1
ATOM 3425 N N . ARG A 1 458 ? 19.903 5.319 -26.533 1.00 97.06 458 ARG A N 1
ATOM 3426 C CA . ARG A 1 458 ? 18.587 4.677 -26.385 1.00 97.06 458 ARG A CA 1
ATOM 3427 C C . ARG A 1 458 ? 17.510 5.700 -26.027 1.00 97.06 458 ARG A C 1
ATOM 3429 O O . ARG A 1 458 ? 16.460 5.719 -26.658 1.00 97.06 458 ARG A O 1
ATOM 3436 N N . TRP A 1 459 ? 17.801 6.617 -25.108 1.00 97.94 459 TRP A N 1
ATOM 3437 C CA . TRP A 1 459 ? 16.915 7.739 -24.767 1.00 97.94 459 TRP A CA 1
ATOM 3438 C C . TRP A 1 459 ? 16.569 8.590 -25.993 1.00 97.94 459 TRP A C 1
ATOM 3440 O O . TRP A 1 459 ? 15.398 8.867 -26.254 1.00 97.94 459 TRP A O 1
ATOM 3450 N N . ASN A 1 460 ? 17.577 8.913 -26.811 1.00 97.38 460 ASN A N 1
ATOM 3451 C CA . ASN A 1 460 ? 17.394 9.645 -28.064 1.00 97.38 460 ASN A CA 1
ATOM 3452 C C . ASN A 1 460 ? 16.548 8.866 -29.082 1.00 97.38 460 ASN A C 1
ATOM 3454 O O . ASN A 1 460 ? 15.702 9.460 -29.752 1.00 97.38 460 ASN A O 1
ATOM 3458 N N . ALA A 1 461 ? 16.739 7.546 -29.193 1.00 97.06 461 ALA A N 1
ATOM 3459 C CA . ALA A 1 461 ? 15.930 6.699 -30.073 1.00 97.06 461 ALA A CA 1
ATOM 3460 C C . ALA A 1 461 ? 14.443 6.725 -29.679 1.00 97.06 461 ALA A C 1
ATOM 3462 O O . ALA A 1 461 ? 13.573 6.806 -30.547 1.00 97.06 461 ALA A O 1
ATOM 3463 N N . TRP A 1 462 ? 14.166 6.751 -28.374 1.00 97.69 462 TRP A N 1
ATOM 3464 C CA . TRP A 1 462 ? 12.819 6.878 -27.820 1.00 97.69 462 TRP A CA 1
ATOM 3465 C C . TRP A 1 462 ? 12.314 8.320 -27.712 1.00 97.69 462 TRP A C 1
ATOM 3467 O O . TRP A 1 462 ? 11.175 8.535 -27.299 1.00 97.69 462 TRP A O 1
ATOM 3477 N N . ARG A 1 463 ? 13.118 9.306 -28.136 1.00 97.44 463 ARG A N 1
ATOM 3478 C CA . ARG A 1 463 ? 12.790 10.742 -28.107 1.00 97.44 463 ARG A CA 1
ATOM 3479 C C . ARG A 1 463 ? 12.436 11.236 -26.701 1.00 97.44 463 ARG A C 1
ATOM 3481 O O . ARG A 1 463 ? 11.603 12.126 -26.548 1.00 97.44 463 ARG A O 1
ATOM 3488 N N . VAL A 1 464 ? 13.059 10.647 -25.686 1.00 97.38 464 VAL A N 1
ATOM 3489 C CA . VAL A 1 464 ? 12.906 11.070 -24.296 1.00 97.38 464 VAL A CA 1
ATOM 3490 C C . VAL A 1 464 ? 13.801 12.295 -24.068 1.00 97.38 464 VAL A C 1
ATOM 3492 O O . VAL A 1 464 ? 14.983 12.233 -24.409 1.00 97.38 464 VAL A O 1
ATOM 3495 N N . PRO A 1 465 ? 13.275 13.420 -23.550 1.00 96.44 465 PRO A N 1
ATOM 3496 C CA . PRO A 1 465 ? 14.059 14.637 -23.387 1.00 96.44 465 PRO A CA 1
ATOM 3497 C C . PRO A 1 465 ? 15.100 14.466 -22.274 1.00 96.44 465 PRO A C 1
ATOM 3499 O O . PRO A 1 465 ? 14.763 14.042 -21.171 1.00 96.44 465 PRO A O 1
ATOM 3502 N N . LEU A 1 466 ? 16.349 14.836 -22.569 1.00 95.06 466 LEU A N 1
ATOM 3503 C CA . LEU A 1 466 ? 17.500 14.865 -21.654 1.00 95.06 466 LEU A CA 1
ATOM 3504 C C . LEU A 1 466 ? 18.089 16.267 -21.599 1.00 95.06 466 LEU A C 1
ATOM 3506 O O . LEU A 1 466 ? 18.069 16.949 -22.644 1.00 95.06 466 LEU A O 1
#

Nearest PDB structures (foldseek):
  7sci-assembly1_A  TM=6.151E-01  e=1.651E-12  Akkermansia muciniphila ATCC BAA-835
  7yx8-assembly2_B  TM=6.353E-01  e=4.488E-12  Akkermansia muciniphila
  5kd2-assembly1_A  TM=5.718E-01  e=5.605E-12  Bacteroides thetaiotaomicron VPI-5482
  5kd8-assembly1_A  TM=5.854E-01  e=3.318E-11  Bacteroides thetaiotaomicron VPI-5482
  7js4-assembly1_A  TM=5.876E-01  e=1.611E-11  Clostridium perfringens ATCC 13124